Protein AF-0000000083654764 (afdb_homodimer)

Structure (mmCIF, N/CA/C/O backbone):
data_AF-0000000083654764-model_v1
#
loop_
_entity.id
_entity.type
_entity.pdbx_description
1 polymer 'Wall-associated receptor kinase-like protein'
#
loop_
_atom_site.group_PDB
_atom_site.id
_atom_site.type_symbol
_atom_site.label_atom_id
_atom_site.label_alt_id
_atom_site.label_comp_id
_atom_site.label_asym_id
_atom_site.label_entity_id
_atom_site.label_seq_id
_atom_site.pdbx_PDB_ins_code
_atom_site.Cartn_x
_atom_site.Cartn_y
_atom_site.Cartn_z
_atom_site.occupancy
_atom_site.B_iso_or_equiv
_atom_site.auth_seq_id
_atom_site.auth_comp_id
_atom_site.auth_asym_id
_atom_site.auth_atom_id
_atom_site.pdbx_PDB_model_num
ATOM 1 N N . MET A 1 1 ? -21.281 2.809 -15.398 1 38.75 1 MET A N 1
ATOM 2 C CA . MET A 1 1 ? -20.047 3.564 -15.242 1 38.75 1 MET A CA 1
ATOM 3 C C . MET A 1 1 ? -19.016 2.77 -14.438 1 38.75 1 MET A C 1
ATOM 5 O O . MET A 1 1 ? -19.359 2.148 -13.43 1 38.75 1 MET A O 1
ATOM 9 N N . THR A 1 2 ? -17.922 2.486 -15.109 1 50.34 2 THR A N 1
ATOM 10 C CA . THR A 1 2 ? -16.875 1.666 -14.492 1 50.34 2 THR A CA 1
ATOM 11 C C . THR A 1 2 ? -16.234 2.404 -13.328 1 50.34 2 THR A C 1
ATOM 13 O O . THR A 1 2 ? -16.406 3.615 -13.172 1 50.34 2 THR A O 1
ATOM 16 N N . GLU A 1 3 ? -15.828 1.716 -12.352 1 57.19 3 GLU A N 1
ATOM 17 C CA . GLU A 1 3 ? -15.117 2.287 -11.211 1 57.19 3 GLU A CA 1
ATOM 18 C C . GLU A 1 3 ? -14.125 3.354 -11.656 1 57.19 3 GLU A C 1
ATOM 20 O O . GLU A 1 3 ? -14.016 4.41 -11.023 1 57.19 3 GLU A O 1
ATOM 25 N N . VAL A 1 4 ? -13.594 3.154 -12.797 1 55.28 4 VAL A N 1
ATOM 26 C CA . VAL A 1 4 ? -12.609 4.102 -13.32 1 55.28 4 VAL A CA 1
ATOM 27 C C . VAL A 1 4 ? -13.32 5.363 -13.805 1 55.28 4 VAL A C 1
ATOM 29 O O . VAL A 1 4 ? -12.805 6.473 -13.633 1 55.28 4 VAL A O 1
ATOM 32 N N . GLU A 1 5 ? -14.414 5.121 -14.336 1 58.09 5 GLU A N 1
ATOM 33 C CA . GLU A 1 5 ? -15.172 6.27 -14.828 1 58.09 5 GLU A CA 1
ATOM 34 C C . GLU A 1 5 ? -15.578 7.191 -13.688 1 58.09 5 GLU A C 1
ATOM 36 O O . GLU A 1 5 ? -15.578 8.414 -13.836 1 58.09 5 GLU A O 1
ATOM 41 N N . ASN A 1 6 ? -15.875 6.566 -12.625 1 61.16 6 ASN A N 1
ATOM 42 C CA . ASN A 1 6 ? -16.25 7.359 -11.461 1 61.16 6 ASN A CA 1
ATOM 43 C C . ASN A 1 6 ? -15.062 8.125 -10.891 1 61.16 6 ASN A C 1
ATOM 45 O O . ASN A 1 6 ? -15.195 9.281 -10.484 1 61.16 6 ASN A O 1
ATOM 49 N N . LEU A 1 7 ? -13.969 7.508 -10.984 1 63.94 7 LEU A N 1
ATOM 50 C CA . LEU A 1 7 ? -12.773 8.148 -10.453 1 63.94 7 LEU A CA 1
ATOM 51 C C . LEU A 1 7 ? -12.289 9.25 -11.398 1 63.94 7 LEU A C 1
ATOM 53 O O . LEU A 1 7 ? -11.789 10.281 -10.945 1 63.94 7 LEU A O 1
ATOM 57 N N . ALA A 1 8 ? -12.539 8.984 -12.641 1 64.25 8 ALA A N 1
ATOM 58 C CA . ALA A 1 8 ? -12.094 9.945 -13.648 1 64.25 8 ALA A CA 1
ATOM 59 C C . ALA A 1 8 ? -12.914 11.234 -13.578 1 64.25 8 ALA A C 1
ATOM 61 O O . ALA A 1 8 ? -12.477 12.273 -14.062 1 64.25 8 ALA A O 1
ATOM 62 N N . LYS A 1 9 ? -13.992 11.148 -12.922 1 67 9 LYS A N 1
ATOM 63 C CA . LYS A 1 9 ? -14.867 12.312 -12.836 1 67 9 LYS A CA 1
ATOM 64 C C . LYS A 1 9 ? -14.477 13.203 -11.664 1 67 9 LYS A C 1
ATOM 66 O O . LYS A 1 9 ? -14.938 14.344 -11.562 1 67 9 LYS A O 1
ATOM 71 N N . LEU A 1 10 ? -13.672 12.688 -10.891 1 70 10 LEU A N 1
ATOM 72 C CA . LEU A 1 10 ? -13.266 13.445 -9.719 1 70 10 LEU A CA 1
ATOM 73 C C . LEU A 1 10 ? -12.344 14.594 -10.102 1 70 10 LEU A C 1
ATOM 75 O O . LEU A 1 10 ? -11.414 14.406 -10.898 1 70 10 LEU A O 1
ATOM 79 N N . SER A 1 11 ? -12.773 15.781 -9.719 1 73.5 11 SER A N 1
ATOM 80 C CA . SER A 1 11 ? -11.945 16.969 -9.961 1 73.5 11 SER A CA 1
ATOM 81 C C . SER A 1 11 ? -11.797 17.797 -8.688 1 73.5 11 SER A C 1
ATOM 83 O O . SER A 1 11 ? -12.766 18.375 -8.195 1 73.5 11 SER A O 1
ATOM 85 N N . HIS A 1 12 ? -10.742 17.766 -8.148 1 78.69 12 HIS A N 1
ATOM 86 C CA . HIS A 1 12 ? -10.352 18.531 -6.965 1 78.69 12 HIS A CA 1
ATOM 87 C C . HIS A 1 12 ? -8.883 18.938 -7.035 1 78.69 12 HIS A C 1
ATOM 89 O O . HIS A 1 12 ? -8.039 18.172 -7.484 1 78.69 12 HIS A O 1
ATOM 95 N N . GLN A 1 13 ? -8.57 20.125 -6.617 1 81.06 13 GLN A N 1
ATOM 96 C CA . GLN A 1 13 ? -7.238 20.688 -6.773 1 81.06 13 GLN A CA 1
ATOM 97 C C . GLN A 1 13 ? -6.191 19.844 -6.062 1 81.06 13 GLN A C 1
ATOM 99 O O . GLN A 1 13 ? -5.031 19.797 -6.48 1 81.06 13 GLN A O 1
ATOM 104 N N . ASN A 1 14 ? -6.57 19.188 -5.031 1 84.56 14 ASN A N 1
ATOM 105 C CA . ASN A 1 14 ? -5.605 18.438 -4.238 1 84.56 14 ASN A CA 1
ATOM 106 C C . ASN A 1 14 ? -5.684 16.938 -4.527 1 84.56 14 ASN A C 1
ATOM 108 O O . ASN A 1 14 ? -5.125 16.125 -3.787 1 84.56 14 ASN A O 1
ATOM 112 N N . LEU A 1 15 ? -6.395 16.578 -5.539 1 76.75 15 LEU A N 1
ATOM 113 C CA . LEU A 1 15 ? -6.398 15.211 -6.043 1 76.75 15 LEU A CA 1
ATOM 114 C C . LEU A 1 15 ? -5.57 15.102 -7.32 1 76.75 15 LEU A C 1
ATOM 116 O O . LEU A 1 15 ? -5.605 15.992 -8.172 1 76.75 15 LEU A O 1
ATOM 120 N N . MET A 1 16 ? -4.824 14.039 -7.273 1 74.31 16 MET A N 1
ATOM 121 C CA . MET A 1 16 ? -4.148 13.789 -8.539 1 74.31 16 MET A CA 1
ATOM 122 C C . MET A 1 16 ? -5.16 13.555 -9.656 1 74.31 16 MET A C 1
ATOM 124 O O . MET A 1 16 ? -6.117 12.797 -9.484 1 74.31 16 MET A O 1
ATOM 128 N N . VAL A 1 17 ? -5.066 14.258 -10.617 1 61.19 17 VAL A N 1
ATOM 129 C CA . VAL A 1 17 ? -6.008 14.219 -11.727 1 61.19 17 VAL A CA 1
ATOM 130 C C . VAL A 1 17 ? -5.805 12.938 -12.531 1 61.19 17 VAL A C 1
ATOM 132 O O . VAL A 1 17 ? -4.672 12.57 -12.859 1 61.19 17 VAL A O 1
ATOM 135 N N . LEU A 1 18 ? -6.859 12.125 -12.57 1 62.78 18 LEU A N 1
ATOM 136 C CA . LEU A 1 18 ? -6.887 10.945 -13.422 1 62.78 18 LEU A CA 1
ATOM 137 C C . LEU A 1 18 ? -7.75 11.18 -14.656 1 62.78 18 LEU A C 1
ATOM 139 O O . LEU A 1 18 ? -8.906 11.594 -14.547 1 62.78 18 LEU A O 1
ATOM 143 N N . HIS A 1 19 ? -7.031 11.281 -15.742 1 64.38 19 HIS A N 1
ATOM 144 C CA . HIS A 1 19 ? -7.797 11.398 -16.984 1 64.38 19 HIS A CA 1
ATOM 145 C C . HIS A 1 19 ? -7.793 10.086 -17.766 1 64.38 19 HIS A C 1
ATOM 147 O O . HIS A 1 19 ? -6.773 9.398 -17.812 1 64.38 19 HIS A O 1
ATOM 153 N N . GLY A 1 20 ? -8.984 9.609 -18.141 1 62.59 20 GLY A N 1
ATOM 154 C CA . GLY A 1 20 ? -9.062 8.516 -19.094 1 62.59 20 GLY A CA 1
ATOM 155 C C . GLY A 1 20 ? -8.953 8.961 -20.531 1 62.59 20 GLY A C 1
ATOM 156 O O . GLY A 1 20 ? -9.484 10.016 -20.906 1 62.59 20 GLY A O 1
ATOM 157 N N . CYS A 1 21 ? -7.984 8.391 -21.203 1 61.59 21 CYS A N 1
ATOM 158 C CA . CYS A 1 21 ? -7.875 8.68 -22.641 1 61.59 21 CYS A CA 1
ATOM 159 C C . CYS A 1 21 ? -7.816 7.398 -23.453 1 61.59 21 CYS A C 1
ATOM 161 O O . CYS A 1 21 ? -7.504 6.332 -22.922 1 61.59 21 CYS A O 1
ATOM 163 N N . THR A 1 22 ? -8.531 7.426 -24.531 1 60.81 22 THR A N 1
ATOM 164 C CA . THR A 1 22 ? -8.414 6.277 -25.422 1 60.81 22 THR A CA 1
ATOM 165 C C . THR A 1 22 ? -7.301 6.5 -26.453 1 60.81 22 THR A C 1
ATOM 167 O O . THR A 1 22 ? -7.098 7.621 -26.922 1 60.81 22 THR A O 1
ATOM 170 N N . SER A 1 23 ? -6.406 5.5 -26.453 1 56.19 23 SER A N 1
ATOM 171 C CA . SER A 1 23 ? -5.359 5.566 -27.469 1 56.19 23 SER A CA 1
ATOM 172 C C . SER A 1 23 ? -5.953 5.535 -28.875 1 56.19 23 SER A C 1
ATOM 174 O O . SER A 1 23 ? -6.934 4.832 -29.125 1 56.19 23 SER A O 1
ATOM 176 N N . PHE A 1 24 ? -5.578 6.504 -29.672 1 51.62 24 PHE A N 1
ATOM 177 C CA . PHE A 1 24 ? -6.047 6.543 -31.047 1 51.62 24 PHE A CA 1
ATOM 178 C C . PHE A 1 24 ? -5.84 5.195 -31.734 1 51.62 24 PHE A C 1
ATOM 180 O O . PHE A 1 24 ? -6.676 4.762 -32.531 1 51.62 24 PHE A O 1
ATOM 187 N N . ARG A 1 25 ? -4.703 4.633 -31.406 1 51.06 25 ARG A N 1
ATOM 188 C CA . ARG A 1 25 ? -4.375 3.449 -32.188 1 51.06 25 ARG A CA 1
ATOM 189 C C . ARG A 1 25 ? -4.965 2.193 -31.562 1 51.06 25 ARG A C 1
ATOM 191 O O . ARG A 1 25 ? -5.211 1.201 -32.25 1 51.06 25 ARG A O 1
ATOM 198 N N . SER A 1 26 ? -5.023 2.33 -30.344 1 58.38 26 SER A N 1
ATOM 199 C CA . SER A 1 26 ? -5.527 1.132 -29.672 1 58.38 26 SER A CA 1
ATOM 200 C C . SER A 1 26 ? -6.738 1.45 -28.812 1 58.38 26 SER A C 1
ATOM 202 O O . SER A 1 26 ? -6.898 2.582 -28.344 1 58.38 26 SER A O 1
ATOM 204 N N . GLU A 1 27 ? -7.91 0.93 -29.219 1 62.03 27 GLU A N 1
ATOM 205 C CA . GLU A 1 27 ? -9.148 1.004 -28.453 1 62.03 27 GLU A CA 1
ATOM 206 C C . GLU A 1 27 ? -8.891 0.778 -26.969 1 62.03 27 GLU A C 1
ATOM 208 O O . GLU A 1 27 ? -9.812 0.453 -26.219 1 62.03 27 GLU A O 1
ATOM 213 N N . LYS A 1 28 ? -7.574 1.099 -26.641 1 65.5 28 LYS A N 1
ATOM 214 C CA . LYS A 1 28 ? -7.305 0.846 -25.219 1 65.5 28 LYS A CA 1
ATOM 215 C C . LYS A 1 28 ? -7.547 2.098 -24.375 1 65.5 28 LYS A C 1
ATOM 217 O O . LYS A 1 28 ? -7.227 3.209 -24.812 1 65.5 28 LYS A O 1
ATOM 222 N N . LEU A 1 29 ? -8.266 1.93 -23.312 1 69.62 29 LEU A N 1
ATOM 223 C CA . LEU A 1 29 ? -8.445 3.008 -22.344 1 69.62 29 LEU A CA 1
ATOM 224 C C . LEU A 1 29 ? -7.16 3.252 -21.562 1 69.62 29 LEU A C 1
ATOM 226 O O . LEU A 1 29 ? -6.477 2.301 -21.172 1 69.62 29 LEU A O 1
ATOM 230 N N . MET A 1 30 ? -6.727 4.5 -21.688 1 71.19 30 MET A N 1
ATOM 231 C CA . MET A 1 30 ? -5.523 4.898 -20.953 1 71.19 30 MET A CA 1
ATOM 232 C C . MET A 1 30 ? -5.871 5.844 -19.812 1 71.19 30 MET A C 1
ATOM 234 O O . MET A 1 30 ? -6.848 6.59 -19.891 1 71.19 30 MET A O 1
ATOM 238 N N . LEU A 1 31 ? -5.113 5.648 -18.734 1 70.94 31 LEU A N 1
ATOM 239 C CA . LEU A 1 31 ? -5.23 6.562 -17.609 1 70.94 31 LEU A CA 1
ATOM 240 C C . LEU A 1 31 ? -4.055 7.535 -17.578 1 70.94 31 LEU A C 1
ATOM 242 O O . LEU A 1 31 ? -2.9 7.125 -17.719 1 70.94 31 LEU A O 1
ATOM 246 N N . VAL A 1 32 ? -4.34 8.758 -17.531 1 69 32 VAL A N 1
ATOM 247 C CA . VAL A 1 32 ? -3.334 9.82 -17.562 1 69 32 VAL A CA 1
ATOM 248 C C . VAL A 1 32 ? -3.295 10.516 -16.203 1 69 32 VAL A C 1
ATOM 250 O O . VAL A 1 32 ? -4.328 10.953 -15.695 1 69 32 VAL A O 1
ATOM 253 N N . TYR A 1 33 ? -2.006 10.539 -15.609 1 70.94 33 TYR A N 1
ATOM 254 C CA . TYR A 1 33 ? -1.804 11.203 -14.328 1 70.94 33 TYR A CA 1
ATOM 255 C C . TYR A 1 33 ? -0.786 12.328 -14.453 1 70.94 33 TYR A C 1
ATOM 257 O O . TYR A 1 33 ? 0.16 12.234 -15.242 1 70.94 33 TYR A O 1
ATOM 265 N N . GLU A 1 34 ? -1.124 13.391 -13.727 1 72.19 34 GLU A N 1
ATOM 266 C CA . GLU A 1 34 ? -0.097 14.422 -13.586 1 72.19 34 GLU A CA 1
ATOM 267 C C . GLU A 1 34 ? 1.128 13.883 -12.859 1 72.19 34 GLU A C 1
ATOM 269 O O . GLU A 1 34 ? 0.998 13.141 -11.883 1 72.19 34 GLU A O 1
ATOM 274 N N . TYR A 1 35 ? 2.266 14.141 -13.484 1 74.5 35 TYR A N 1
ATOM 275 C CA . TYR A 1 35 ? 3.498 13.781 -12.789 1 74.5 35 TYR A CA 1
ATOM 276 C C . TYR A 1 35 ? 3.846 14.82 -11.734 1 74.5 35 TYR A C 1
ATOM 278 O O . TYR A 1 35 ? 3.918 16.016 -12.023 1 74.5 35 TYR A O 1
ATOM 286 N N . VAL A 1 36 ? 3.971 14.367 -10.555 1 76.75 36 VAL A N 1
ATOM 287 C CA . VAL A 1 36 ? 4.398 15.211 -9.445 1 76.75 36 VAL A CA 1
ATOM 288 C C . VAL A 1 36 ? 5.785 14.781 -8.969 1 76.75 36 VAL A C 1
ATOM 290 O O . VAL A 1 36 ? 5.926 13.766 -8.281 1 76.75 36 VAL A O 1
ATOM 293 N N . GLY A 1 37 ? 6.762 15.492 -9.336 1 75.19 37 GLY A N 1
ATOM 294 C CA . GLY A 1 37 ? 8.133 15.023 -9.227 1 75.19 37 GLY A CA 1
ATOM 295 C C . GLY A 1 37 ? 8.836 15.508 -7.973 1 75.19 37 GLY A C 1
ATOM 296 O O . GLY A 1 37 ? 10.023 15.258 -7.785 1 75.19 37 GLY A O 1
ATOM 297 N N . ASN A 1 38 ? 8.141 16.219 -7.051 1 87.31 38 ASN A N 1
ATOM 298 C CA . ASN A 1 38 ? 8.82 16.781 -5.895 1 87.31 38 ASN A CA 1
ATOM 299 C C . ASN A 1 38 ? 8.758 15.859 -4.688 1 87.31 38 ASN A C 1
ATOM 301 O O . ASN A 1 38 ? 8.977 16.281 -3.555 1 87.31 38 ASN A O 1
ATOM 305 N N . GLY A 1 39 ? 8.398 14.57 -4.902 1 85.69 39 GLY A N 1
ATOM 306 C CA . GLY A 1 39 ? 8.375 13.602 -3.818 1 85.69 39 GLY A CA 1
ATOM 307 C C . GLY A 1 39 ? 7.078 13.609 -3.033 1 85.69 39 GLY A C 1
ATOM 308 O O . GLY A 1 39 ? 6.141 14.328 -3.383 1 85.69 39 GLY A O 1
ATOM 309 N N . THR A 1 40 ? 7.047 12.773 -2.055 1 90.75 40 THR A N 1
ATOM 310 C CA . THR A 1 40 ? 5.871 12.625 -1.204 1 90.75 40 THR A CA 1
ATOM 311 C C . THR A 1 40 ? 6.117 13.234 0.172 1 90.75 40 THR A C 1
ATOM 313 O O . THR A 1 40 ? 7.242 13.617 0.494 1 90.75 40 THR A O 1
ATOM 316 N N . VAL A 1 41 ? 5.043 13.336 0.922 1 94.94 41 VAL A N 1
ATOM 317 C CA . VAL A 1 41 ? 5.172 13.773 2.311 1 94.94 41 VAL A CA 1
ATOM 318 C C . VAL A 1 41 ? 6.156 12.867 3.045 1 94.94 41 VAL A C 1
ATOM 320 O O . VAL A 1 41 ? 6.988 13.344 3.818 1 94.94 41 VAL A O 1
ATOM 323 N N . TYR A 1 42 ? 6.102 11.586 2.795 1 91.94 42 TYR A N 1
ATOM 324 C CA . TYR A 1 42 ? 7.023 10.641 3.422 1 91.94 42 TYR A CA 1
ATOM 325 C C . TYR A 1 42 ? 8.469 10.992 3.098 1 91.94 42 TYR A C 1
ATOM 327 O O . TYR A 1 42 ? 9.328 11.008 3.986 1 91.94 42 TYR A O 1
ATOM 335 N N . ASP A 1 43 ? 8.758 11.281 1.877 1 89.5 43 ASP A N 1
ATOM 336 C CA . ASP A 1 43 ? 10.117 11.602 1.438 1 89.5 43 ASP A CA 1
ATOM 337 C C . ASP A 1 43 ? 10.656 12.828 2.166 1 89.5 43 ASP A C 1
ATOM 339 O O . ASP A 1 43 ? 11.797 12.82 2.631 1 89.5 43 ASP A O 1
ATOM 343 N N . HIS A 1 44 ? 9.859 13.766 2.236 1 93.62 44 HIS A N 1
ATOM 344 C CA . HIS A 1 44 ? 10.297 15.023 2.826 1 93.62 44 HIS A CA 1
ATOM 345 C C . HIS A 1 44 ? 10.438 14.906 4.34 1 93.62 44 HIS A C 1
ATOM 347 O O . HIS A 1 44 ? 11.25 15.609 4.949 1 93.62 44 HIS A O 1
ATOM 353 N N . LEU A 1 45 ? 9.703 14.016 4.945 1 94.31 45 LEU A N 1
ATOM 354 C CA . LEU A 1 45 ? 9.758 13.859 6.395 1 94.31 45 LEU A CA 1
ATOM 355 C C . LEU A 1 45 ? 10.867 12.891 6.793 1 94.31 45 LEU A C 1
ATOM 357 O O . LEU A 1 45 ? 11.539 13.094 7.805 1 94.31 45 LEU A O 1
ATOM 361 N N . HIS A 1 46 ? 11 11.812 5.98 1 88.94 46 HIS A N 1
ATOM 362 C CA . HIS A 1 46 ? 11.789 10.688 6.453 1 88.94 46 HIS A CA 1
ATOM 363 C C . HIS A 1 46 ? 12.93 10.375 5.488 1 88.94 46 HIS A C 1
ATOM 365 O O . HIS A 1 46 ? 13.812 9.57 5.801 1 88.94 46 HIS A O 1
ATOM 371 N N . GLY A 1 47 ? 12.898 10.93 4.332 1 85.38 47 GLY A N 1
ATOM 372 C CA . GLY A 1 47 ? 13.875 10.594 3.305 1 85.38 47 GLY A CA 1
ATOM 373 C C . GLY A 1 47 ? 15.203 11.305 3.482 1 85.38 47 GLY A C 1
ATOM 374 O O . GLY A 1 47 ? 15.484 11.844 4.555 1 85.38 47 GLY A O 1
ATOM 375 N N . ASN A 1 48 ? 15.961 11.203 2.477 1 82.12 48 ASN A N 1
ATOM 376 C CA . ASN A 1 48 ? 17.281 11.797 2.48 1 82.12 48 ASN A CA 1
ATOM 377 C C . ASN A 1 48 ? 17.219 13.328 2.496 1 82.12 48 ASN A C 1
ATOM 379 O O . ASN A 1 48 ? 16.703 13.938 1.56 1 82.12 48 ASN A O 1
ATOM 383 N N . GLU A 1 49 ? 17.844 13.906 3.416 1 82.62 49 GLU A N 1
ATOM 384 C CA . GLU A 1 49 ? 17.781 15.352 3.609 1 82.62 49 GLU A CA 1
ATOM 385 C C . GLU A 1 49 ? 18.516 16.094 2.494 1 82.62 49 GLU A C 1
ATOM 387 O O . GLU A 1 49 ? 18.266 17.281 2.258 1 82.62 49 GLU A O 1
ATOM 392 N N . ASP A 1 50 ? 19.375 15.422 1.87 1 84.62 50 ASP A N 1
ATOM 393 C CA . ASP A 1 50 ? 20.125 16.047 0.776 1 84.62 50 ASP A CA 1
ATOM 394 C C . ASP A 1 50 ? 19.266 16.141 -0.484 1 84.62 50 ASP A C 1
ATOM 396 O O . ASP A 1 50 ? 19.547 16.953 -1.37 1 84.62 50 ASP A O 1
ATOM 400 N N . LYS A 1 51 ? 18.234 15.398 -0.483 1 84.62 51 LYS A N 1
ATOM 401 C CA . LYS A 1 51 ? 17.438 15.305 -1.696 1 84.62 51 LYS A CA 1
ATOM 402 C C . LYS A 1 51 ? 16.125 16.078 -1.55 1 84.62 51 LYS A C 1
ATOM 404 O O . LYS A 1 51 ? 15.625 16.656 -2.52 1 84.62 51 LYS A O 1
ATOM 409 N N . TYR A 1 52 ? 15.594 16.016 -0.37 1 90.06 52 TYR A N 1
ATOM 410 C CA . TYR A 1 52 ? 14.281 16.609 -0.148 1 90.06 52 TYR A CA 1
ATOM 411 C C . TYR A 1 52 ? 14.367 17.75 0.855 1 90.06 52 TYR A C 1
ATOM 413 O O . TYR A 1 52 ? 15.047 17.641 1.878 1 90.06 52 TYR A O 1
ATOM 421 N N . VAL A 1 53 ? 13.68 18.844 0.518 1 91.31 53 VAL A N 1
ATOM 422 C CA . VAL A 1 53 ? 13.664 20.016 1.398 1 91.31 53 VAL A CA 1
ATOM 423 C C . VAL A 1 53 ? 12.922 19.672 2.689 1 91.31 53 VAL A C 1
ATOM 425 O O . VAL A 1 53 ? 11.883 19 2.658 1 91.31 53 VAL A O 1
ATOM 428 N N . ARG A 1 54 ? 13.422 20.203 3.73 1 91.69 54 ARG A N 1
ATOM 429 C CA . ARG A 1 54 ? 12.75 20.031 5.012 1 91.69 54 ARG A CA 1
ATOM 430 C C . ARG A 1 54 ? 11.477 20.875 5.078 1 91.69 54 ARG A C 1
ATOM 432 O O . ARG A 1 54 ? 11.492 22.062 4.746 1 91.69 54 ARG A O 1
ATOM 439 N N . LEU A 1 55 ? 10.43 20.266 5.547 1 94.81 55 LEU A N 1
ATOM 440 C CA . LEU A 1 55 ? 9.164 20.984 5.648 1 94.81 55 LEU A CA 1
ATOM 441 C C . LEU A 1 55 ? 9.125 21.844 6.902 1 94.81 55 LEU A C 1
ATOM 443 O O . LEU A 1 55 ? 9.391 21.359 8.008 1 94.81 55 LEU A O 1
ATOM 447 N N . THR A 1 56 ? 8.805 23.094 6.707 1 93.25 56 THR A N 1
ATOM 448 C CA . THR A 1 56 ? 8.523 23.969 7.844 1 93.25 56 THR A CA 1
ATOM 449 C C . THR A 1 56 ? 7.148 23.656 8.438 1 93.25 56 THR A C 1
ATOM 451 O O . THR A 1 56 ? 6.383 22.891 7.863 1 93.25 56 THR A O 1
ATOM 454 N N . TRP A 1 57 ? 6.887 24.266 9.516 1 94.31 57 TRP A N 1
ATOM 455 C CA . TRP A 1 57 ? 5.566 24.047 10.109 1 94.31 57 TRP A CA 1
ATOM 456 C C . TRP A 1 57 ? 4.469 24.562 9.18 1 94.31 57 TRP A C 1
ATOM 458 O O . TRP A 1 57 ? 3.432 23.922 9.016 1 94.31 57 TRP A O 1
ATOM 468 N N . ASP A 1 58 ? 4.711 25.719 8.594 1 93.12 58 ASP A N 1
ATOM 469 C CA . ASP A 1 58 ? 3.717 26.281 7.695 1 93.12 58 ASP A CA 1
ATOM 470 C C . ASP A 1 58 ? 3.424 25.344 6.531 1 93.12 58 ASP A C 1
ATOM 472 O O . ASP A 1 58 ? 2.268 25.172 6.137 1 93.12 58 ASP A O 1
ATOM 476 N N . ASN A 1 59 ? 4.461 24.734 5.984 1 95.62 59 ASN A N 1
ATOM 477 C CA . ASN A 1 59 ? 4.27 23.719 4.949 1 95.62 59 ASN A CA 1
ATOM 478 C C . ASN A 1 59 ? 3.416 22.562 5.449 1 95.62 59 ASN A C 1
ATOM 480 O O . ASN A 1 59 ? 2.475 22.141 4.777 1 95.62 59 ASN A O 1
ATOM 484 N N . ARG A 1 60 ? 3.768 22.125 6.621 1 97.25 60 ARG A N 1
ATOM 485 C CA . ARG A 1 60 ? 3.104 20.969 7.203 1 97.25 60 ARG A CA 1
ATOM 486 C C . ARG A 1 60 ? 1.629 21.25 7.465 1 97.25 60 ARG A C 1
ATOM 488 O O . ARG A 1 60 ? 0.771 20.406 7.211 1 97.25 60 ARG A O 1
ATOM 495 N N . MET A 1 61 ? 1.346 22.453 7.965 1 96.31 61 MET A N 1
ATOM 496 C CA . MET A 1 61 ? -0.036 22.859 8.211 1 96.31 61 MET A CA 1
ATOM 497 C C . MET A 1 61 ? -0.822 22.922 6.902 1 96.31 61 MET A C 1
ATOM 499 O O . MET A 1 61 ? -1.959 22.453 6.836 1 96.31 61 MET A O 1
ATOM 503 N N . THR A 1 62 ? -0.246 23.469 5.895 1 96.75 62 THR A N 1
ATOM 504 C CA . THR A 1 62 ? -0.889 23.562 4.59 1 96.75 62 THR A CA 1
ATOM 505 C C . THR A 1 62 ? -1.168 22.172 4.031 1 96.75 62 THR A C 1
ATOM 507 O O . THR A 1 62 ? -2.26 21.906 3.521 1 96.75 62 THR A O 1
ATOM 510 N N . ILE A 1 63 ? -0.214 21.297 4.164 1 97.75 63 ILE A N 1
ATOM 511 C CA . ILE A 1 63 ? -0.346 19.922 3.709 1 97.75 63 ILE A CA 1
ATOM 512 C C . ILE A 1 63 ? -1.52 19.25 4.422 1 97.75 63 ILE A C 1
ATOM 514 O O . ILE A 1 63 ? -2.336 18.578 3.789 1 97.75 63 ILE A O 1
ATOM 518 N N . ALA A 1 64 ? -1.56 19.469 5.719 1 98.56 64 ALA A N 1
ATOM 519 C CA . ALA A 1 64 ? -2.645 18.891 6.508 1 98.56 64 ALA A CA 1
ATOM 520 C C . ALA A 1 64 ? -4.004 19.375 6.004 1 98.56 64 ALA A C 1
ATOM 522 O O . ALA A 1 64 ? -4.895 18.562 5.75 1 98.56 64 ALA A O 1
ATOM 523 N N . VAL A 1 65 ? -4.133 20.625 5.805 1 98.12 65 VAL A N 1
ATOM 524 C CA . VAL A 1 65 ? -5.398 21.219 5.398 1 98.12 65 VAL A CA 1
ATOM 525 C C . VAL A 1 65 ? -5.762 20.766 3.988 1 98.12 65 VAL A C 1
ATOM 527 O O . VAL A 1 65 ? -6.898 20.375 3.732 1 98.12 65 VAL A O 1
ATOM 530 N N . GLU A 1 66 ? -4.828 20.797 3.105 1 97.12 66 GLU A N 1
ATOM 531 C CA . GLU A 1 66 ? -5.086 20.422 1.717 1 97.12 66 GLU A CA 1
ATOM 532 C C . GLU A 1 66 ? -5.445 18.938 1.598 1 97.12 66 GLU A C 1
ATOM 534 O O . GLU A 1 66 ? -6.32 18.578 0.811 1 97.12 66 GLU A O 1
ATOM 539 N N . THR A 1 67 ? -4.785 18.078 2.348 1 97.44 67 THR A N 1
ATOM 540 C CA . THR A 1 67 ? -5.113 16.672 2.332 1 97.44 67 THR A CA 1
ATOM 541 C C . THR A 1 67 ? -6.516 16.422 2.877 1 97.44 67 THR A C 1
ATOM 543 O O . THR A 1 67 ? -7.289 15.656 2.301 1 97.44 67 THR A O 1
ATOM 546 N N . ALA A 1 68 ? -6.793 17.109 3.971 1 97.88 68 ALA A N 1
ATOM 547 C CA . ALA A 1 68 ? -8.133 17 4.547 1 97.88 68 ALA A CA 1
ATOM 548 C C . ALA A 1 68 ? -9.195 17.438 3.551 1 97.88 68 ALA A C 1
ATOM 550 O O . ALA A 1 68 ? -10.258 16.828 3.453 1 97.88 68 ALA A O 1
ATOM 551 N N . SER A 1 69 ? -8.914 18.484 2.877 1 96.38 69 SER A N 1
ATOM 552 C CA . SER A 1 69 ? -9.844 19 1.873 1 96.38 69 SER A CA 1
ATOM 553 C C . SER A 1 69 ? -10.109 17.969 0.784 1 96.38 69 SER A C 1
ATOM 555 O O . SER A 1 69 ? -11.25 17.75 0.382 1 96.38 69 SER A O 1
ATOM 557 N N . ALA A 1 70 ? -9.109 17.344 0.316 1 93.44 70 ALA A N 1
ATOM 558 C CA . ALA A 1 70 ? -9.234 16.297 -0.701 1 93.44 70 ALA A CA 1
ATOM 559 C C . ALA A 1 70 ? -10.062 15.125 -0.183 1 93.44 70 ALA A C 1
ATOM 561 O O . ALA A 1 70 ? -10.945 14.617 -0.886 1 93.44 70 ALA A O 1
ATOM 562 N N . LEU A 1 71 ? -9.805 14.688 1.016 1 94.56 71 LEU A N 1
ATOM 563 C CA . LEU A 1 71 ? -10.508 13.555 1.599 1 94.56 71 LEU A CA 1
ATOM 564 C C . LEU A 1 71 ? -11.977 13.883 1.824 1 94.56 71 LEU A C 1
ATOM 566 O O . LEU A 1 71 ? -12.852 13.039 1.593 1 94.56 71 LEU A O 1
ATOM 570 N N . ARG A 1 72 ? -12.195 15.07 2.34 1 94.38 72 ARG A N 1
ATOM 571 C CA . ARG A 1 72 ? -13.578 15.508 2.496 1 94.38 72 ARG A CA 1
ATOM 572 C C . ARG A 1 72 ? -14.328 15.43 1.173 1 94.38 72 ARG A C 1
ATOM 574 O O . ARG A 1 72 ? -15.477 14.969 1.13 1 94.38 72 ARG A O 1
ATOM 581 N N . TYR A 1 73 ? -13.75 15.867 0.091 1 90.69 73 TYR A N 1
ATOM 582 C CA . TYR A 1 73 ? -14.344 15.828 -1.24 1 90.69 73 TYR A CA 1
ATOM 583 C C . TYR A 1 73 ? -14.648 14.391 -1.658 1 90.69 73 TYR A C 1
ATOM 585 O O . TYR A 1 73 ? -15.734 14.102 -2.172 1 90.69 73 TYR A O 1
ATOM 593 N N . LEU A 1 74 ? -13.711 13.523 -1.451 1 88.38 74 LEU A N 1
ATOM 594 C CA . LEU A 1 74 ? -13.914 12.117 -1.793 1 88.38 74 LEU A CA 1
ATOM 595 C C . LEU A 1 74 ? -15.102 11.531 -1.03 1 88.38 74 LEU A C 1
ATOM 597 O O . LEU A 1 74 ? -15.961 10.883 -1.621 1 88.38 74 LEU A O 1
ATOM 601 N N . HIS A 1 75 ? -15.094 11.758 0.24 1 89.38 75 HIS A N 1
ATOM 602 C CA . HIS A 1 75 ? -16.156 11.203 1.078 1 89.38 75 HIS A CA 1
ATOM 603 C C . HIS A 1 75 ? -17.516 11.781 0.698 1 89.38 75 HIS A C 1
ATOM 605 O O . HIS A 1 75 ? -18.531 11.078 0.735 1 89.38 75 HIS A O 1
ATOM 611 N N . ALA A 1 76 ? -17.531 13.047 0.396 1 87.5 76 ALA A N 1
ATOM 612 C CA . ALA A 1 76 ? -18.766 13.672 -0.065 1 87.5 76 ALA A CA 1
ATOM 613 C C . ALA A 1 76 ? -19.266 13.039 -1.36 1 87.5 76 ALA A C 1
ATOM 615 O O . ALA A 1 76 ? -20.453 13.062 -1.66 1 87.5 76 ALA A O 1
ATOM 616 N N . SER A 1 77 ? -18.359 12.523 -2.127 1 81.88 77 SER A N 1
ATOM 617 C CA . SER A 1 77 ? -18.672 11.828 -3.369 1 81.88 77 SER A CA 1
ATOM 618 C C . SER A 1 77 ? -18.891 10.336 -3.131 1 81.88 77 SER A C 1
ATOM 620 O O . SER A 1 77 ? -18.906 9.547 -4.078 1 81.88 77 SER A O 1
ATOM 622 N N . ASN A 1 78 ? -18.844 9.93 -1.857 1 85.31 78 ASN A N 1
ATOM 623 C CA . ASN A 1 78 ? -19.078 8.562 -1.415 1 85.31 78 ASN A CA 1
ATOM 624 C C . ASN A 1 78 ? -17.953 7.621 -1.878 1 85.31 78 ASN A C 1
ATOM 626 O O . ASN A 1 78 ? -18.234 6.5 -2.309 1 85.31 78 ASN A O 1
ATOM 630 N N . ILE A 1 79 ? -16.828 8.141 -1.822 1 84.31 79 ILE A N 1
ATOM 631 C CA . ILE A 1 79 ? -15.641 7.363 -2.156 1 84.31 79 ILE A CA 1
ATOM 632 C C . ILE A 1 79 ? -14.719 7.273 -0.938 1 84.31 79 ILE A C 1
ATOM 634 O O . ILE A 1 79 ? -14.453 8.281 -0.281 1 84.31 79 ILE A O 1
ATOM 638 N N . VAL A 1 80 ? -14.305 6.09 -0.635 1 87.62 80 VAL A N 1
ATOM 639 C CA . VAL A 1 80 ? -13.281 5.863 0.372 1 87.62 80 VAL A CA 1
ATOM 640 C C . VAL A 1 80 ? -11.938 5.602 -0.309 1 87.62 80 VAL A C 1
ATOM 642 O O . VAL A 1 80 ? -11.852 4.797 -1.237 1 87.62 80 VAL A O 1
ATOM 645 N N . HIS A 1 81 ? -10.906 6.281 -0.011 1 85.69 81 HIS A N 1
ATOM 646 C CA . HIS A 1 81 ? -9.602 6.137 -0.644 1 85.69 81 HIS A CA 1
ATOM 647 C C . HIS A 1 81 ? -9 4.762 -0.363 1 85.69 81 HIS A C 1
ATOM 649 O O . HIS A 1 81 ? -8.602 4.055 -1.289 1 85.69 81 HIS A O 1
ATOM 655 N N . ARG A 1 82 ? -8.93 4.371 1.027 1 86.38 82 ARG A N 1
ATOM 656 C CA . ARG A 1 82 ? -8.609 3.037 1.517 1 86.38 82 ARG A CA 1
ATOM 657 C C . ARG A 1 82 ? -7.102 2.863 1.674 1 86.38 82 ARG A C 1
ATOM 659 O O . ARG A 1 82 ? -6.641 1.893 2.279 1 86.38 82 ARG A O 1
ATOM 666 N N . ASP A 1 83 ? -6.324 3.838 1.293 1 86.62 83 ASP A N 1
ATOM 667 C CA . ASP A 1 83 ? -4.875 3.689 1.395 1 86.62 83 ASP A CA 1
ATOM 668 C C . ASP A 1 83 ? -4.203 5.031 1.671 1 86.62 83 ASP A C 1
ATOM 670 O O . ASP A 1 83 ? -3.219 5.387 1.021 1 86.62 83 ASP A O 1
ATOM 674 N N . ILE A 1 84 ? -4.734 5.75 2.477 1 91.81 84 ILE A N 1
ATOM 675 C CA . ILE A 1 84 ? -4.156 7.023 2.893 1 91.81 84 ILE A CA 1
ATOM 676 C C . ILE A 1 84 ? -2.875 6.773 3.688 1 91.81 84 ILE A C 1
ATOM 678 O O . ILE A 1 84 ? -2.873 5.992 4.645 1 91.81 84 ILE A O 1
ATOM 682 N N . LYS A 1 85 ? -1.822 7.336 3.219 1 92.5 85 LYS A N 1
ATOM 683 C CA . LYS A 1 85 ? -0.515 7.312 3.869 1 92.5 85 LYS A CA 1
ATOM 684 C C . LYS A 1 85 ? 0.392 8.414 3.32 1 92.5 85 LYS A C 1
ATOM 686 O O . LYS A 1 85 ? 0.113 8.984 2.266 1 92.5 85 LYS A O 1
ATOM 691 N N . SER A 1 86 ? 1.425 8.758 4.012 1 94.31 86 SER A N 1
ATOM 692 C CA . SER A 1 86 ? 2.297 9.867 3.646 1 94.31 86 SER A CA 1
ATOM 693 C C . SER A 1 86 ? 2.949 9.633 2.289 1 94.31 86 SER A C 1
ATOM 695 O O . SER A 1 86 ? 3.244 10.586 1.564 1 94.31 86 SER A O 1
ATOM 697 N N . ARG A 1 87 ? 3.041 8.344 1.855 1 87.56 87 ARG A N 1
ATOM 698 C CA . ARG A 1 87 ? 3.686 8 0.591 1 87.56 87 ARG A CA 1
ATOM 699 C C . ARG A 1 87 ? 2.736 8.219 -0.583 1 87.56 87 ARG A C 1
ATOM 701 O O . ARG A 1 87 ? 3.166 8.242 -1.739 1 87.56 87 ARG A O 1
ATOM 708 N N . ASN A 1 88 ? 1.456 8.391 -0.281 1 86.5 88 ASN A N 1
ATOM 709 C CA . ASN A 1 88 ? 0.473 8.617 -1.334 1 86.5 88 ASN A CA 1
ATOM 710 C C . ASN A 1 88 ? 0.07 10.086 -1.413 1 86.5 88 ASN A C 1
ATOM 712 O O . ASN A 1 88 ? -0.836 10.453 -2.168 1 86.5 88 ASN A O 1
ATOM 716 N N . ILE A 1 89 ? 0.712 10.883 -0.629 1 93.06 89 ILE A N 1
ATOM 717 C CA . ILE A 1 89 ? 0.512 12.328 -0.667 1 93.06 89 ILE A CA 1
ATOM 718 C C . ILE A 1 89 ? 1.706 12.992 -1.344 1 93.06 89 ILE A C 1
ATOM 720 O O . ILE A 1 89 ? 2.705 13.305 -0.69 1 93.06 89 ILE A O 1
ATOM 724 N N . LEU A 1 90 ? 1.554 13.266 -2.582 1 88.94 90 LEU A N 1
ATOM 725 C CA . LEU A 1 90 ? 2.611 13.875 -3.383 1 88.94 90 LEU A CA 1
ATOM 726 C C . LEU A 1 90 ? 2.611 15.391 -3.225 1 88.94 90 LEU A C 1
ATOM 728 O O . LEU A 1 90 ? 1.569 15.992 -2.951 1 88.94 90 LEU A O 1
ATOM 732 N N . LEU A 1 91 ? 3.801 15.953 -3.375 1 92.06 91 LEU A N 1
ATOM 733 C CA . LEU A 1 91 ? 3.947 17.406 -3.25 1 92.06 91 LEU A CA 1
ATOM 734 C C . LEU A 1 91 ? 4.457 18.016 -4.551 1 92.06 91 LEU A C 1
ATOM 736 O O . LEU A 1 91 ? 5.422 17.516 -5.137 1 92.06 91 LEU A O 1
ATOM 740 N N . THR A 1 92 ? 3.777 19.062 -4.984 1 87.75 92 THR A N 1
ATOM 741 C CA . THR A 1 92 ? 4.273 19.844 -6.113 1 87.75 92 THR A CA 1
ATOM 742 C C . THR A 1 92 ? 5.547 20.594 -5.738 1 87.75 92 THR A C 1
ATOM 744 O O . THR A 1 92 ? 5.992 20.531 -4.586 1 87.75 92 THR A O 1
ATOM 747 N N . ALA A 1 93 ? 6.09 21.281 -6.723 1 87.62 93 ALA A N 1
ATOM 748 C CA . ALA A 1 93 ? 7.285 22.078 -6.469 1 87.62 93 ALA A CA 1
ATOM 749 C C . ALA A 1 93 ? 7.02 23.156 -5.41 1 87.62 93 ALA A C 1
ATOM 751 O O . ALA A 1 93 ? 7.906 23.5 -4.629 1 87.62 93 ALA A O 1
ATOM 752 N N . GLU A 1 94 ? 5.812 23.672 -5.426 1 91.69 94 GLU A N 1
ATOM 753 C CA . GLU A 1 94 ? 5.418 24.688 -4.473 1 91.69 94 GLU A CA 1
ATOM 754 C C . GLU A 1 94 ? 4.93 24.078 -3.164 1 91.69 94 GLU A C 1
ATOM 756 O O . GLU A 1 94 ? 4.414 24.781 -2.293 1 91.69 94 GLU A O 1
ATOM 761 N N . LEU A 1 95 ? 4.961 22.719 -3.033 1 94.38 95 LEU A N 1
ATOM 762 C CA . LEU A 1 95 ? 4.676 21.938 -1.829 1 94.38 95 LEU A CA 1
ATOM 763 C C . LEU A 1 95 ? 3.178 21.891 -1.557 1 94.38 95 LEU A C 1
ATOM 765 O O . LEU A 1 95 ? 2.752 21.859 -0.399 1 94.38 95 LEU A O 1
ATOM 769 N N . HIS A 1 96 ? 2.428 21.953 -2.674 1 93 96 HIS A N 1
ATOM 770 C CA . HIS A 1 96 ? 0.997 21.703 -2.559 1 93 96 HIS A CA 1
ATOM 771 C C . HIS A 1 96 ? 0.683 20.219 -2.762 1 93 96 HIS A C 1
ATOM 773 O O . HIS A 1 96 ? 1.381 19.531 -3.508 1 93 96 HIS A O 1
ATOM 779 N N . VAL A 1 97 ? -0.378 19.812 -2.225 1 94.25 97 VAL A N 1
ATOM 780 C CA . VAL A 1 97 ? -0.716 18.406 -2.127 1 94.25 97 VAL A CA 1
ATOM 781 C C . VAL A 1 97 ? -1.383 17.938 -3.42 1 94.25 97 VAL A C 1
ATOM 783 O O . VAL A 1 97 ? -2.242 18.641 -3.967 1 94.25 97 VAL A O 1
ATOM 786 N N . LYS A 1 98 ? -1.011 16.844 -3.904 1 89.31 98 LYS A N 1
ATOM 787 C CA . LYS A 1 98 ? -1.726 16.016 -4.863 1 89.31 98 LYS A CA 1
ATOM 788 C C . LYS A 1 98 ? -1.896 14.586 -4.336 1 89.31 98 LYS A C 1
ATOM 790 O O . LYS A 1 98 ? -0.952 13.797 -4.359 1 89.31 98 LYS A O 1
ATOM 795 N N . LEU A 1 99 ? -3.059 14.305 -3.842 1 88.69 99 LEU A N 1
ATOM 796 C CA . LEU A 1 99 ? -3.332 12.977 -3.301 1 88.69 99 LEU A CA 1
ATOM 797 C C . LEU A 1 99 ? -3.416 11.938 -4.418 1 88.69 99 LEU A C 1
ATOM 799 O O . LEU A 1 99 ? -4.16 12.125 -5.387 1 88.69 99 LEU A O 1
ATOM 803 N N . GLY A 1 100 ? -2.592 10.93 -4.305 1 79.25 100 GLY A N 1
ATOM 804 C CA . GLY A 1 100 ? -2.529 9.922 -5.355 1 79.25 100 GLY A CA 1
ATOM 805 C C . GLY A 1 100 ? -2.916 8.539 -4.875 1 79.25 100 GLY A C 1
ATOM 806 O O . GLY A 1 100 ? -3.453 8.383 -3.775 1 79.25 100 GLY A O 1
ATOM 807 N N . ASP A 1 101 ? -2.84 7.566 -5.828 1 72.19 101 ASP A N 1
ATOM 808 C CA . ASP A 1 101 ? -3.014 6.133 -5.625 1 72.19 101 ASP A CA 1
ATOM 809 C C . ASP A 1 101 ? -4.465 5.797 -5.289 1 72.19 101 ASP A C 1
ATOM 811 O O . ASP A 1 101 ? -4.762 5.336 -4.188 1 72.19 101 ASP A O 1
ATOM 815 N N . PHE A 1 102 ? -5.27 5.824 -6.234 1 68.38 102 PHE A N 1
ATOM 816 C CA . PHE A 1 102 ? -6.684 5.496 -6.082 1 68.38 102 PHE A CA 1
ATOM 817 C C . PHE A 1 102 ? -6.938 4.035 -6.441 1 68.38 102 PHE A C 1
ATOM 819 O O . PHE A 1 102 ? -8.078 3.648 -6.711 1 68.38 102 PHE A O 1
ATOM 826 N N . GLY A 1 103 ? -5.844 3.4 -6.566 1 62.94 103 GLY A N 1
ATOM 827 C CA . GLY A 1 103 ? -5.969 2.012 -6.977 1 62.94 103 GLY A CA 1
ATOM 828 C C . GLY A 1 103 ? -6.91 1.209 -6.098 1 62.94 103 GLY A C 1
ATOM 829 O O . GLY A 1 103 ? -7.594 0.302 -6.574 1 62.94 103 GLY A O 1
ATOM 830 N N . LEU A 1 104 ? -7.008 1.604 -4.914 1 55.62 104 LEU A N 1
ATOM 831 C CA . LEU A 1 104 ? -7.836 0.852 -3.979 1 55.62 104 LEU A CA 1
ATOM 832 C C . LEU A 1 104 ? -9.141 1.589 -3.693 1 55.62 104 LEU A C 1
ATOM 834 O O . LEU A 1 104 ? -10 1.079 -2.975 1 55.62 104 LEU A O 1
ATOM 838 N N . ALA A 1 105 ? -9.203 2.709 -4.277 1 61.34 105 ALA A N 1
ATOM 839 C CA . ALA A 1 105 ? -10.383 3.52 -3.971 1 61.34 105 ALA A CA 1
ATOM 840 C C . ALA A 1 105 ? -11.664 2.797 -4.371 1 61.34 105 ALA A C 1
ATOM 842 O O . ALA A 1 105 ? -11.68 2.047 -5.352 1 61.34 105 ALA A O 1
ATOM 843 N N . ARG A 1 106 ? -12.633 2.893 -3.578 1 64.12 106 ARG A N 1
ATOM 844 C CA . ARG A 1 106 ? -13.875 2.17 -3.799 1 64.12 106 ARG A CA 1
ATOM 845 C C . ARG A 1 106 ? -15.086 3.088 -3.613 1 64.12 106 ARG A C 1
ATOM 847 O O . ARG A 1 106 ? -15.188 3.779 -2.6 1 64.12 106 ARG A O 1
ATOM 854 N N . PRO A 1 107 ? -15.852 3.064 -4.676 1 61.28 107 PRO A N 1
ATOM 855 C CA . PRO A 1 107 ? -17.125 3.762 -4.473 1 61.28 107 PRO A CA 1
ATOM 856 C C . PRO A 1 107 ? -18.094 2.973 -3.605 1 61.28 107 PRO A C 1
ATOM 858 O O . PRO A 1 107 ? -18.125 1.74 -3.666 1 61.28 107 PRO A O 1
ATOM 861 N N . PHE A 1 108 ? -18.703 3.59 -2.654 1 62.34 108 PHE A N 1
ATOM 862 C CA . PHE A 1 108 ? -19.812 2.986 -1.919 1 62.34 108 PHE A CA 1
ATOM 863 C C . PHE A 1 108 ? -21.125 3.232 -2.631 1 62.34 108 PHE A C 1
ATOM 865 O O . PHE A 1 108 ? -21.359 4.312 -3.182 1 62.34 108 PHE A O 1
ATOM 872 N N . PRO A 1 109 ? -21.812 2.094 -2.764 1 57.66 109 PRO A N 1
ATOM 873 C CA . PRO A 1 109 ? -23.188 2.371 -3.221 1 57.66 109 PRO A CA 1
ATOM 874 C C . PRO A 1 109 ? -23.922 3.367 -2.324 1 57.66 109 PRO A C 1
ATOM 876 O O . PRO A 1 109 ? -23.609 3.479 -1.137 1 57.66 109 PRO A O 1
ATOM 879 N N . GLU A 1 110 ? -24.625 4.199 -2.977 1 53.81 110 GLU A N 1
ATOM 880 C CA . GLU A 1 110 ? -25.375 5.277 -2.324 1 53.81 110 GLU A CA 1
ATOM 881 C C . GLU A 1 110 ? -26.016 4.797 -1.03 1 53.81 110 GLU A C 1
ATOM 883 O O . GLU A 1 110 ? -26.125 5.555 -0.063 1 53.81 110 GLU A O 1
ATOM 888 N N . ASP A 1 111 ? -26.297 3.559 -1.004 1 54.72 111 ASP A N 1
ATOM 889 C CA . ASP A 1 111 ? -27.062 3.1 0.143 1 54.72 111 ASP A CA 1
ATOM 890 C C . ASP A 1 111 ? -26.188 2.369 1.149 1 54.72 111 ASP A C 1
ATOM 892 O O . ASP A 1 111 ? -26.672 1.878 2.17 1 54.72 111 ASP A O 1
ATOM 896 N N . GLN A 1 112 ? -24.859 2.393 0.797 1 58.28 112 GLN A N 1
ATOM 897 C CA . GLN A 1 112 ? -24.031 1.623 1.718 1 58.28 112 GLN A CA 1
ATOM 898 C C . GLN A 1 112 ? -22.875 2.471 2.264 1 58.28 112 GLN A C 1
ATOM 900 O O . GLN A 1 112 ? -22.25 3.23 1.522 1 58.28 112 GLN A O 1
ATOM 905 N N . SER A 1 113 ? -22.875 2.551 3.576 1 57.47 113 SER A N 1
ATOM 906 C CA . SER A 1 113 ? -21.828 3.297 4.25 1 57.47 113 SER A CA 1
ATOM 907 C C . SER A 1 113 ? -20.672 2.381 4.656 1 57.47 113 SER A C 1
ATOM 909 O O . SER A 1 113 ? -19.688 2.838 5.227 1 57.47 113 SER A O 1
ATOM 911 N N . ARG A 1 114 ? -20.906 0.993 4.328 1 64.75 114 ARG A N 1
ATOM 912 C CA . ARG A 1 114 ? -19.875 0.019 4.699 1 64.75 114 ARG A CA 1
ATOM 913 C C . ARG A 1 114 ? -19.734 -1.053 3.627 1 64.75 114 ARG A C 1
ATOM 915 O O . ARG A 1 114 ? -20.672 -1.323 2.875 1 64.75 114 ARG A O 1
ATOM 922 N N . VAL A 1 115 ? -18.469 -1.454 3.461 1 64.12 115 VAL A N 1
ATOM 923 C CA . VAL A 1 115 ? -18.234 -2.57 2.551 1 64.12 115 VAL A CA 1
ATOM 924 C C . VAL A 1 115 ? -17.344 -3.605 3.221 1 64.12 115 VAL A C 1
ATOM 926 O O . VAL A 1 115 ? -16.344 -3.256 3.852 1 64.12 115 VAL A O 1
ATOM 929 N N . GLU A 1 116 ? -17.766 -4.828 3.199 1 57.38 116 GLU A N 1
ATOM 930 C CA . GLU A 1 116 ? -16.953 -5.918 3.727 1 57.38 116 GLU A CA 1
ATOM 931 C C . GLU A 1 116 ? -15.836 -6.293 2.752 1 57.38 116 GLU A C 1
ATOM 933 O O . GLU A 1 116 ? -16.109 -6.594 1.586 1 57.38 116 GLU A O 1
ATOM 938 N N . THR A 1 117 ? -14.68 -5.984 3.156 1 66.94 117 THR A N 1
ATOM 939 C CA . THR A 1 117 ? -13.5 -6.383 2.395 1 66.94 117 THR A CA 1
ATOM 940 C C . THR A 1 117 ? -12.422 -6.941 3.318 1 66.94 117 THR A C 1
ATOM 942 O O . THR A 1 117 ? -12.383 -6.613 4.508 1 66.94 117 THR A O 1
ATOM 945 N N . GLY A 1 118 ? -11.758 -8.031 2.941 1 65.62 118 GLY A N 1
ATOM 946 C CA . GLY A 1 118 ? -10.586 -8.391 3.721 1 65.62 118 GLY A CA 1
ATOM 947 C C . GLY A 1 118 ? -9.68 -7.211 4.016 1 65.62 118 GLY A C 1
ATOM 948 O O . GLY A 1 118 ? -9.562 -6.293 3.201 1 65.62 118 GLY A O 1
ATOM 949 N N . PRO A 1 119 ? -9.258 -7.113 5.242 1 69.75 119 PRO A N 1
ATOM 950 C CA . PRO A 1 119 ? -8.43 -5.969 5.621 1 69.75 119 PRO A CA 1
ATOM 951 C C . PRO A 1 119 ? -7.254 -5.75 4.676 1 69.75 119 PRO A C 1
ATOM 953 O O . PRO A 1 119 ? -6.629 -6.715 4.23 1 69.75 119 PRO A O 1
ATOM 956 N N . GLN A 1 120 ? -7.207 -4.559 4.262 1 75.38 120 GLN A N 1
ATOM 957 C CA . GLN A 1 120 ? -6.117 -4.098 3.404 1 75.38 120 GLN A CA 1
ATOM 958 C C . GLN A 1 120 ? -5.551 -2.771 3.902 1 75.38 120 GLN A C 1
ATOM 960 O O . GLN A 1 120 ? -6.285 -1.932 4.426 1 75.38 120 GLN A O 1
ATOM 965 N N . GLY A 1 121 ? -4.281 -2.707 3.852 1 81.5 121 GLY A N 1
ATOM 966 C CA . GLY A 1 121 ? -3.668 -1.442 4.223 1 81.5 121 GLY A CA 1
ATOM 967 C C . GLY A 1 121 ? -2.182 -1.563 4.512 1 81.5 121 GLY A C 1
ATOM 968 O O . GLY A 1 121 ? -1.658 -2.672 4.641 1 81.5 121 GLY A O 1
ATOM 969 N N . THR A 1 122 ? -1.666 -0.475 4.582 1 86.19 122 THR A N 1
ATOM 970 C CA . THR A 1 122 ? -0.235 -0.387 4.852 1 86.19 122 THR A CA 1
ATOM 971 C C . THR A 1 122 ? 0.039 -0.425 6.352 1 86.19 122 THR A C 1
ATOM 973 O O . THR A 1 122 ? -0.689 0.185 7.137 1 86.19 122 THR A O 1
ATOM 976 N N . LEU A 1 123 ? 1.054 -1.175 6.691 1 86.75 123 LEU A N 1
ATOM 977 C CA . LEU A 1 123 ? 1.467 -1.264 8.086 1 86.75 123 LEU A CA 1
ATOM 978 C C . LEU A 1 123 ? 1.646 0.126 8.695 1 86.75 123 LEU A C 1
ATOM 980 O O . LEU A 1 123 ? 2.279 0.993 8.086 1 86.75 123 LEU A O 1
ATOM 984 N N . GLY A 1 124 ? 1.045 0.353 9.852 1 92 124 GLY A N 1
ATOM 985 C CA . GLY A 1 124 ? 1.145 1.626 10.547 1 92 124 GLY A CA 1
ATOM 986 C C . GLY A 1 124 ? -0.054 2.527 10.32 1 92 124 GLY A C 1
ATOM 987 O O . GLY A 1 124 ? -0.31 3.439 11.109 1 92 124 GLY A O 1
ATOM 988 N N . TYR A 1 125 ? -0.824 2.264 9.25 1 93.94 125 TYR A N 1
ATOM 989 C CA . TYR A 1 125 ? -1.89 3.186 8.875 1 93.94 125 TYR A CA 1
ATOM 990 C C . TYR A 1 125 ? -3.254 2.512 8.969 1 93.94 125 TYR A C 1
ATOM 992 O O . TYR A 1 125 ? -4.285 3.152 8.758 1 93.94 125 TYR A O 1
ATOM 1000 N N . ILE A 1 126 ? -3.264 1.301 9.266 1 90.56 126 ILE A N 1
ATOM 1001 C CA . ILE A 1 126 ? -4.504 0.539 9.172 1 90.56 126 ILE A CA 1
ATOM 1002 C C . ILE A 1 126 ? -5.379 0.823 10.391 1 90.56 126 ILE A C 1
ATOM 1004 O O . ILE A 1 126 ? -4.902 0.797 11.523 1 90.56 126 ILE A O 1
ATOM 1008 N N . ASP A 1 127 ? -6.602 1.079 10.062 1 89.69 127 ASP A N 1
ATOM 1009 C CA . ASP A 1 127 ? -7.66 1.131 11.062 1 89.69 127 ASP A CA 1
ATOM 1010 C C . ASP A 1 127 ? -7.781 -0.199 11.805 1 89.69 127 ASP A C 1
ATOM 1012 O O . ASP A 1 127 ? -8.086 -1.228 11.203 1 89.69 127 ASP A O 1
ATOM 1016 N N . PRO A 1 128 ? -7.555 -0.125 13.125 1 88.88 128 PRO A N 1
ATOM 1017 C CA . PRO A 1 128 ? -7.582 -1.384 13.867 1 88.88 128 PRO A CA 1
ATOM 1018 C C . PRO A 1 128 ? -8.953 -2.059 13.844 1 88.88 128 PRO A C 1
ATOM 1020 O O . PRO A 1 128 ? -9.039 -3.289 13.844 1 88.88 128 PRO A O 1
ATOM 1023 N N . GLU A 1 129 ? -10.023 -1.294 13.844 1 88.31 129 GLU A N 1
ATOM 1024 C CA . GLU A 1 129 ? -11.359 -1.87 13.773 1 88.31 129 GLU A CA 1
ATOM 1025 C C . GLU A 1 129 ? -11.602 -2.527 12.414 1 88.31 129 GLU A C 1
ATOM 1027 O O . GLU A 1 129 ? -12.156 -3.627 12.344 1 88.31 129 GLU A O 1
ATOM 1032 N N . TYR A 1 130 ? -11.211 -1.864 11.406 1 84.31 130 TYR A N 1
ATOM 1033 C CA . TYR A 1 130 ? -11.289 -2.434 10.07 1 84.31 130 TYR A CA 1
ATOM 1034 C C . TYR A 1 130 ? -10.477 -3.719 9.977 1 84.31 130 TYR A C 1
ATOM 1036 O O . TYR A 1 130 ? -10.938 -4.707 9.391 1 84.31 130 TYR A O 1
ATOM 1044 N N . ARG A 1 131 ? -9.344 -3.676 10.516 1 80.44 131 ARG A N 1
ATOM 1045 C CA . ARG A 1 131 ? -8.461 -4.836 10.508 1 80.44 131 ARG A CA 1
ATOM 1046 C C . ARG A 1 131 ? -9.125 -6.043 11.156 1 80.44 131 ARG A C 1
ATOM 1048 O O . ARG A 1 131 ? -9.008 -7.168 10.664 1 80.44 131 ARG A O 1
ATOM 1055 N N . ARG A 1 132 ? -9.875 -5.758 12.172 1 79.62 132 ARG A N 1
ATOM 1056 C CA . ARG A 1 132 ? -10.477 -6.824 12.961 1 79.62 132 ARG A CA 1
ATOM 1057 C C . ARG A 1 132 ? -11.812 -7.266 12.367 1 79.62 132 ARG A C 1
ATOM 1059 O O . ARG A 1 132 ? -12.094 -8.461 12.289 1 79.62 132 ARG A O 1
ATOM 1066 N N . GLU A 1 133 ? -12.602 -6.289 11.859 1 78.31 133 GLU A N 1
ATOM 1067 C CA . GLU A 1 133 ? -13.992 -6.578 11.508 1 78.31 133 GLU A CA 1
ATOM 1068 C C . GLU A 1 133 ? -14.164 -6.703 10 1 78.31 133 GLU A C 1
ATOM 1070 O O . GLU A 1 133 ? -15.211 -7.145 9.523 1 78.31 133 GLU A O 1
ATOM 1075 N N . SER A 1 134 ? -13.148 -6.281 9.344 1 74.38 134 SER A N 1
ATOM 1076 C CA . SER A 1 134 ? -13.164 -6.355 7.887 1 74.38 134 SER A CA 1
ATOM 1077 C C . SER A 1 134 ? -14.289 -5.508 7.297 1 74.38 134 SER A C 1
ATOM 1079 O O . SER A 1 134 ? -14.891 -5.879 6.293 1 74.38 134 SER A O 1
ATOM 1081 N N . GLU A 1 135 ? -14.641 -4.477 8.109 1 77.75 135 GLU A N 1
ATOM 1082 C CA . GLU A 1 135 ? -15.648 -3.535 7.637 1 77.75 135 GLU A CA 1
ATOM 1083 C C . GLU A 1 135 ? -15.039 -2.164 7.363 1 77.75 135 GLU A C 1
ATOM 1085 O O . GLU A 1 135 ? -14.664 -1.448 8.289 1 77.75 135 GLU A O 1
ATOM 1090 N N . LEU A 1 136 ? -15.047 -1.898 6.137 1 78.19 136 LEU A N 1
ATOM 1091 C CA . LEU A 1 136 ? -14.477 -0.627 5.699 1 78.19 136 LEU A CA 1
ATOM 1092 C C . LEU A 1 136 ? -15.531 0.475 5.727 1 78.19 136 LEU A C 1
ATOM 1094 O O . LEU A 1 136 ? -16.672 0.267 5.293 1 78.19 136 LEU A O 1
ATOM 1098 N N . THR A 1 137 ? -15.234 1.604 6.328 1 84.44 137 THR A N 1
ATOM 1099 C CA . THR A 1 137 ? -16.047 2.814 6.309 1 84.44 137 THR A CA 1
ATOM 1100 C C . THR A 1 137 ? -15.203 4.035 5.977 1 84.44 137 THR A C 1
ATOM 1102 O O . THR A 1 137 ? -13.977 3.936 5.875 1 84.44 137 THR A O 1
ATOM 1105 N N . HIS A 1 138 ? -15.836 5.156 5.789 1 89.06 138 HIS A N 1
ATOM 1106 C CA . HIS A 1 138 ? -15.125 6.41 5.574 1 89.06 138 HIS A CA 1
ATOM 1107 C C . HIS A 1 138 ? -14.188 6.719 6.738 1 89.06 138 HIS A C 1
ATOM 1109 O O . HIS A 1 138 ? -13.164 7.375 6.559 1 89.06 138 HIS A O 1
ATOM 1115 N N . LYS A 1 139 ? -14.516 6.16 7.863 1 94 139 LYS A N 1
ATOM 1116 C CA . LYS A 1 139 ? -13.758 6.445 9.078 1 94 139 LYS A CA 1
ATOM 1117 C C . LYS A 1 139 ? -12.391 5.766 9.039 1 94 139 LYS A C 1
ATOM 1119 O O . LYS A 1 139 ? -11.5 6.113 9.82 1 94 139 LYS A O 1
ATOM 1124 N N . SER A 1 140 ? -12.266 4.77 8.188 1 92.75 140 SER A N 1
ATOM 1125 C CA . SER A 1 140 ? -10.953 4.145 8.008 1 92.75 140 SER A CA 1
ATOM 1126 C C . SER A 1 140 ? -9.945 5.133 7.43 1 92.75 140 SER A C 1
ATOM 1128 O O . SER A 1 140 ? -8.789 5.16 7.844 1 92.75 140 SER A O 1
ATOM 1130 N N . ASP A 1 141 ? -10.453 5.957 6.504 1 94.12 141 ASP A N 1
ATOM 1131 C CA . ASP A 1 141 ? -9.609 7.023 5.961 1 94.12 141 ASP A CA 1
ATOM 1132 C C . ASP A 1 141 ? -9.234 8.031 7.043 1 94.12 141 ASP A C 1
ATOM 1134 O O . ASP A 1 141 ? -8.125 8.57 7.043 1 94.12 141 ASP A O 1
ATOM 1138 N N . VAL A 1 142 ? -10.18 8.266 7.895 1 97.81 142 VAL A N 1
ATOM 1139 C CA . VAL A 1 142 ? -9.953 9.219 8.977 1 97.81 142 VAL A CA 1
ATOM 1140 C C . VAL A 1 142 ? -8.812 8.734 9.867 1 97.81 142 VAL A C 1
ATOM 1142 O O . VAL A 1 142 ? -7.926 9.508 10.227 1 97.81 142 VAL A O 1
ATOM 1145 N N . PHE A 1 143 ? -8.867 7.469 10.188 1 97.88 143 PHE A N 1
ATOM 1146 C CA . PHE A 1 143 ? -7.801 6.887 11 1 97.88 143 PHE A CA 1
ATOM 1147 C C . PHE A 1 143 ? -6.449 7.062 10.312 1 97.88 143 PHE A C 1
ATOM 1149 O O . PHE A 1 143 ? -5.5 7.562 10.922 1 97.88 143 PHE A O 1
ATOM 1156 N N . SER A 1 144 ? -6.398 6.613 9.07 1 96.69 144 SER A N 1
ATOM 1157 C CA . SER A 1 144 ? -5.145 6.668 8.328 1 96.69 144 SER A CA 1
ATOM 1158 C C . SER A 1 144 ? -4.625 8.102 8.227 1 96.69 144 SER A C 1
ATOM 1160 O O . SER A 1 144 ? -3.42 8.336 8.336 1 96.69 144 SER A O 1
ATOM 1162 N N . PHE A 1 145 ? -5.539 9.047 8.031 1 98.31 145 PHE A N 1
ATOM 1163 C CA . PHE A 1 145 ? -5.137 10.445 7.961 1 98.31 145 PHE A CA 1
ATOM 1164 C C . PHE A 1 145 ? -4.637 10.938 9.312 1 98.31 145 PHE A C 1
ATOM 1166 O O . PHE A 1 145 ? -3.699 11.734 9.383 1 98.31 145 PHE A O 1
ATOM 1173 N N . GLY A 1 146 ? -5.273 10.508 10.375 1 98.75 146 GLY A N 1
ATOM 1174 C CA . GLY A 1 146 ? -4.77 10.812 11.703 1 98.75 146 GLY A CA 1
ATOM 1175 C C . GLY A 1 146 ? -3.318 10.414 11.898 1 98.75 146 GLY A C 1
ATOM 1176 O O . GLY A 1 146 ? -2.549 11.148 12.523 1 98.75 146 GLY A O 1
ATOM 1177 N N . VAL A 1 147 ? -2.975 9.266 11.375 1 98.38 147 VAL A N 1
ATOM 1178 C CA . VAL A 1 147 ? -1.593 8.805 11.453 1 98.38 147 VAL A CA 1
ATOM 1179 C C . VAL A 1 147 ? -0.684 9.758 10.68 1 98.38 147 VAL A C 1
ATOM 1181 O O . VAL A 1 147 ? 0.405 10.102 11.148 1 98.38 147 VAL A O 1
ATOM 1184 N N . VAL A 1 148 ? -1.118 10.203 9.531 1 98.44 148 VAL A N 1
ATOM 1185 C CA . VAL A 1 148 ? -0.351 11.172 8.758 1 98.44 148 VAL A CA 1
ATOM 1186 C C . VAL A 1 148 ? -0.162 12.453 9.562 1 98.44 148 VAL A C 1
ATOM 1188 O O . VAL A 1 148 ? 0.929 13.031 9.586 1 98.44 148 VAL A O 1
ATOM 1191 N N . LEU A 1 149 ? -1.244 12.922 10.227 1 98.75 149 LEU A N 1
ATOM 1192 C CA . LEU A 1 149 ? -1.139 14.102 11.078 1 98.75 149 LEU A CA 1
ATOM 1193 C C . LEU A 1 149 ? -0.071 13.906 12.148 1 98.75 149 LEU A C 1
ATOM 1195 O O . LEU A 1 149 ? 0.709 14.82 12.43 1 98.75 149 LEU A O 1
ATOM 1199 N N . LEU A 1 150 ? -0.05 12.75 12.711 1 98.62 150 LEU A N 1
ATOM 1200 C CA . LEU A 1 150 ? 0.945 12.445 13.734 1 98.62 150 LEU A CA 1
ATOM 1201 C C . LEU A 1 150 ? 2.355 12.5 13.156 1 98.62 150 LEU A C 1
ATOM 1203 O O . LEU A 1 150 ? 3.285 12.969 13.812 1 98.62 150 LEU A O 1
ATOM 1207 N N . GLU A 1 151 ? 2.51 12.023 11.93 1 97.88 151 GLU A N 1
ATOM 1208 C CA . GLU A 1 151 ? 3.807 12.125 11.266 1 97.88 151 GLU A CA 1
ATOM 1209 C C . GLU A 1 151 ? 4.219 13.578 11.07 1 97.88 151 GLU A C 1
ATOM 1211 O O . GLU A 1 151 ? 5.379 13.938 11.289 1 97.88 151 GLU A O 1
ATOM 1216 N N . LEU A 1 152 ? 3.291 14.391 10.688 1 97.81 152 LEU A N 1
ATOM 1217 C CA . LEU A 1 152 ? 3.566 15.797 10.398 1 97.81 152 LEU A CA 1
ATOM 1218 C C . LEU A 1 152 ? 4.023 16.531 11.656 1 97.81 152 LEU A C 1
ATOM 1220 O O . LEU A 1 152 ? 4.902 17.391 11.594 1 97.81 152 LEU A O 1
ATOM 1224 N N . ILE A 1 153 ? 3.443 16.203 12.797 1 97.06 153 ILE A N 1
ATOM 1225 C CA . ILE A 1 153 ? 3.764 16.953 14 1 97.06 153 ILE A CA 1
ATOM 1226 C C . ILE A 1 153 ? 5.008 16.375 14.664 1 97.06 153 ILE A C 1
ATOM 1228 O O . ILE A 1 153 ? 5.699 17.062 15.422 1 97.06 153 ILE A O 1
ATOM 1232 N N . SER A 1 154 ? 5.355 15.047 14.359 1 96.94 154 SER A N 1
ATOM 1233 C CA . SER A 1 154 ? 6.391 14.383 15.148 1 96.94 154 SER A CA 1
ATOM 1234 C C . SER A 1 154 ? 7.617 14.078 14.297 1 96.94 154 SER A C 1
ATOM 1236 O O . SER A 1 154 ? 8.695 13.812 14.828 1 96.94 154 SER A O 1
ATOM 1238 N N . SER A 1 155 ? 7.457 13.969 12.984 1 95.88 155 SER A N 1
ATOM 1239 C CA . SER A 1 155 ? 8.484 13.516 12.047 1 95.88 155 SER A CA 1
ATOM 1240 C C . SER A 1 155 ? 8.836 12.047 12.297 1 95.88 155 SER A C 1
ATOM 1242 O O . SER A 1 155 ? 9.891 11.578 11.852 1 95.88 155 SER A O 1
ATOM 1244 N N . LEU A 1 156 ? 8.023 11.391 13.062 1 95 156 LEU A N 1
ATOM 1245 C CA . LEU A 1 156 ? 8.219 9.969 13.297 1 95 156 LEU A CA 1
ATOM 1246 C C . LEU A 1 156 ? 7.457 9.141 12.266 1 95 156 LEU A C 1
ATOM 1248 O O . LEU A 1 156 ? 6.43 9.578 11.742 1 95 156 LEU A O 1
ATOM 1252 N N . ARG A 1 157 ? 7.953 7.961 11.992 1 92.88 157 ARG A N 1
ATOM 1253 C CA . ARG A 1 157 ? 7.312 7.066 11.031 1 92.88 157 ARG A CA 1
ATOM 1254 C C . ARG A 1 157 ? 6.055 6.438 11.625 1 92.88 157 ARG A C 1
ATOM 1256 O O . ARG A 1 157 ? 5.961 6.254 12.836 1 92.88 157 ARG A O 1
ATOM 1263 N N . ALA A 1 158 ? 5.148 6.055 10.727 1 95.06 158 ALA A N 1
ATOM 1264 C CA . ALA A 1 158 ? 3.889 5.445 11.148 1 95.06 158 ALA A CA 1
ATOM 1265 C C . ALA A 1 158 ? 4.137 4.145 11.906 1 95.06 158 ALA A C 1
ATOM 1267 O O . ALA A 1 158 ? 3.365 3.787 12.805 1 95.06 158 ALA A O 1
ATOM 1268 N N . PHE A 1 159 ? 5.156 3.477 11.5 1 91.81 159 PHE A N 1
ATOM 1269 C CA . PHE A 1 159 ? 5.547 2.225 12.133 1 91.81 159 PHE A CA 1
ATOM 1270 C C . PHE A 1 159 ? 7.059 2.145 12.289 1 91.81 159 PHE A C 1
ATOM 1272 O O . PHE A 1 159 ? 7.801 2.521 11.375 1 91.81 159 PHE A O 1
ATOM 1279 N N . ASP A 1 160 ? 7.496 1.739 13.406 1 88.62 160 ASP A N 1
ATOM 1280 C CA . ASP A 1 160 ? 8.906 1.535 13.711 1 88.62 160 ASP A CA 1
ATOM 1281 C C . ASP A 1 160 ? 9.094 0.392 14.703 1 88.62 160 ASP A C 1
ATOM 1283 O O . ASP A 1 160 ? 8.742 0.518 15.875 1 88.62 160 ASP A O 1
ATOM 1287 N N . TYR A 1 161 ? 9.75 -0.627 14.258 1 82.75 161 TYR A N 1
ATOM 1288 C CA . TYR A 1 161 ? 9.906 -1.827 15.07 1 82.75 161 TYR A CA 1
ATOM 1289 C C . TYR A 1 161 ? 10.82 -1.56 16.266 1 82.75 161 TYR A C 1
ATOM 1291 O O . TYR A 1 161 ? 10.789 -2.293 17.25 1 82.75 161 TYR A O 1
ATOM 1299 N N . ARG A 1 162 ? 11.648 -0.542 16.203 1 85.25 162 ARG A N 1
ATOM 1300 C CA . ARG A 1 162 ? 12.617 -0.251 17.25 1 85.25 162 ARG A CA 1
ATOM 1301 C C . ARG A 1 162 ? 11.977 0.521 18.406 1 85.25 162 ARG A C 1
ATOM 1303 O O . ARG A 1 162 ? 12.555 0.635 19.484 1 85.25 162 ARG A O 1
ATOM 1310 N N . ARG A 1 163 ? 10.797 1.043 18.156 1 87.25 163 ARG A N 1
ATOM 1311 C CA . ARG A 1 163 ? 10.078 1.802 19.188 1 87.25 163 ARG A CA 1
ATOM 1312 C C . ARG A 1 163 ? 9.266 0.876 20.078 1 87.25 163 ARG A C 1
ATOM 1314 O O . ARG A 1 163 ? 8.766 -0.158 19.625 1 87.25 163 ARG A O 1
ATOM 1321 N N . SER A 1 164 ? 9.141 1.229 21.375 1 88.62 164 SER A N 1
ATOM 1322 C CA . SER A 1 164 ? 8.312 0.441 22.281 1 88.62 164 SER A CA 1
ATOM 1323 C C . SER A 1 164 ? 6.887 0.312 21.75 1 88.62 164 SER A C 1
ATOM 1325 O O . SER A 1 164 ? 6.336 -0.79 21.703 1 88.62 164 SER A O 1
ATOM 1327 N N . ASP A 1 165 ? 6.355 1.501 21.438 1 92.06 165 ASP A N 1
ATOM 1328 C CA . ASP A 1 165 ? 5.098 1.492 20.703 1 92.06 165 ASP A CA 1
ATOM 1329 C C . ASP A 1 165 ? 5.348 1.481 19.188 1 92.06 165 ASP A C 1
ATOM 1331 O O . ASP A 1 165 ? 5.566 2.533 18.594 1 92.06 165 ASP A O 1
ATOM 1335 N N . HIS A 1 166 ? 5.254 0.35 18.656 1 90.12 166 HIS A N 1
ATOM 1336 C CA . HIS A 1 166 ? 5.625 0.192 17.25 1 90.12 166 HIS A CA 1
ATOM 1337 C C . HIS A 1 166 ? 4.805 1.109 16.344 1 90.12 166 HIS A C 1
ATOM 1339 O O . HIS A 1 166 ? 5.332 1.696 15.406 1 90.12 166 HIS A O 1
ATOM 1345 N N . HIS A 1 167 ? 3.529 1.186 16.703 1 94.12 167 HIS A N 1
ATOM 1346 C CA . HIS A 1 167 ? 2.629 2.033 15.922 1 94.12 167 HIS A CA 1
ATOM 1347 C C . HIS A 1 167 ? 2.615 3.459 16.453 1 94.12 167 HIS A C 1
ATOM 1349 O O . HIS A 1 167 ? 2.438 3.674 17.656 1 94.12 167 HIS A O 1
ATOM 1355 N N . LEU A 1 168 ? 2.764 4.395 15.594 1 96.94 168 LEU A N 1
ATOM 1356 C CA . LEU A 1 168 ? 2.74 5.797 15.984 1 96.94 168 LEU A CA 1
ATOM 1357 C C . LEU A 1 168 ? 1.402 6.168 16.625 1 96.94 168 LEU A C 1
ATOM 1359 O O . LEU A 1 168 ? 1.352 6.973 17.547 1 96.94 168 LEU A O 1
ATOM 1363 N N . SER A 1 169 ? 0.319 5.609 16.094 1 97.75 169 SER A N 1
ATOM 1364 C CA . SER A 1 169 ? -1.006 5.852 16.656 1 97.75 169 SER A CA 1
ATOM 1365 C C . SER A 1 169 ? -1.075 5.418 18.125 1 97.75 169 SER A C 1
ATOM 1367 O O . SER A 1 169 ? -1.629 6.129 18.969 1 97.75 169 SER A O 1
ATOM 1369 N N . ASP A 1 170 ? -0.471 4.305 18.469 1 96.94 170 ASP A N 1
ATOM 1370 C CA . ASP A 1 170 ? -0.45 3.828 19.844 1 96.94 170 ASP A CA 1
ATOM 1371 C C . ASP A 1 170 ? 0.398 4.738 20.719 1 96.94 170 ASP A C 1
ATOM 1373 O O . ASP A 1 170 ? 0.022 5.039 21.859 1 96.94 170 ASP A O 1
ATOM 1377 N N . LYS A 1 171 ? 1.515 5.094 20.172 1 97.25 171 LYS A N 1
ATOM 1378 C CA . LYS A 1 171 ? 2.371 6.02 20.922 1 97.25 171 LYS A CA 1
ATOM 1379 C C . LYS A 1 171 ? 1.625 7.309 21.25 1 97.25 171 LYS A C 1
ATOM 1381 O O . LYS A 1 171 ? 1.699 7.793 22.391 1 97.25 171 LYS A O 1
ATOM 1386 N N . ALA A 1 172 ? 0.95 7.824 20.297 1 97.94 172 ALA A N 1
ATOM 1387 C CA . ALA A 1 172 ? 0.221 9.07 20.484 1 97.94 172 ALA A CA 1
ATOM 1388 C C . ALA A 1 172 ? -0.879 8.914 21.531 1 97.94 172 ALA A C 1
ATOM 1390 O O . ALA A 1 172 ? -1.057 9.781 22.391 1 97.94 172 ALA A O 1
ATOM 1391 N N . LYS A 1 173 ? -1.647 7.875 21.438 1 97.31 173 LYS A N 1
ATOM 1392 C CA . LYS A 1 173 ? -2.715 7.621 22.406 1 97.31 173 LYS A CA 1
ATOM 1393 C C . LYS A 1 173 ? -2.156 7.469 23.812 1 97.31 173 LYS A C 1
ATOM 1395 O O . LYS A 1 173 ? -2.709 8.016 24.766 1 97.31 173 LYS A O 1
ATOM 1400 N N . ASN A 1 174 ? -1.071 6.73 23.891 1 97 174 ASN A N 1
ATOM 1401 C CA . ASN A 1 174 ? -0.412 6.559 25.188 1 97 174 ASN A CA 1
ATOM 1402 C C . ASN A 1 174 ? 0.059 7.895 25.75 1 97 174 ASN A C 1
ATOM 1404 O O . ASN A 1 174 ? -0.122 8.164 26.938 1 97 174 ASN A O 1
ATOM 1408 N N . LYS A 1 175 ? 0.716 8.672 24.938 1 97.06 175 LYS A N 1
ATOM 1409 C CA . LYS A 1 175 ? 1.178 9.992 25.375 1 97.06 175 LYS A CA 1
ATOM 1410 C C . LYS A 1 175 ? 0.007 10.867 25.812 1 97.06 175 LYS A C 1
ATOM 1412 O O . LYS A 1 175 ? 0.115 11.625 26.781 1 97.06 175 LYS A O 1
ATOM 1417 N N . PHE A 1 176 ? -1.025 10.797 25.078 1 96.12 176 PHE A N 1
ATOM 1418 C CA . PHE A 1 176 ? -2.215 11.578 25.406 1 96.12 176 PHE A CA 1
ATOM 1419 C C . PHE A 1 176 ? -2.76 11.172 26.766 1 96.12 176 PHE A C 1
ATOM 1421 O O . PHE A 1 176 ? -3.066 12.023 27.609 1 96.12 176 PHE A O 1
ATOM 1428 N N . GLU A 1 177 ? -2.91 9.93 27.016 1 96.06 177 GLU A N 1
ATOM 1429 C CA . GLU A 1 177 ? -3.455 9.398 28.25 1 96.06 177 GLU A CA 1
ATOM 1430 C C . GLU A 1 177 ? -2.584 9.781 29.453 1 96.06 177 GLU A C 1
ATOM 1432 O O . GLU A 1 177 ? -3.082 9.938 30.562 1 96.06 177 GLU A O 1
ATOM 1437 N N . ASN A 1 178 ? -1.329 9.984 29.219 1 96.69 178 ASN A N 1
ATOM 1438 C CA . ASN A 1 178 ? -0.392 10.312 30.281 1 96.69 178 ASN A CA 1
ATOM 1439 C C . ASN A 1 178 ? -0.1 11.812 30.328 1 96.69 178 ASN A C 1
ATOM 1441 O O . ASN A 1 178 ? 0.879 12.234 30.953 1 96.69 178 ASN A O 1
ATOM 1445 N N . ASN A 1 179 ? -0.827 12.578 29.609 1 96.12 179 ASN A N 1
ATOM 1446 C CA . ASN A 1 179 ? -0.708 14.031 29.578 1 96.12 179 ASN A CA 1
ATOM 1447 C C . ASN A 1 179 ? 0.687 14.469 29.141 1 96.12 179 ASN A C 1
ATOM 1449 O O . ASN A 1 179 ? 1.281 15.359 29.75 1 96.12 179 ASN A O 1
ATOM 1453 N N . ALA A 1 180 ? 1.232 13.75 28.156 1 97.06 180 ALA A N 1
ATOM 1454 C CA . ALA A 1 180 ? 2.584 14.023 27.672 1 97.06 180 ALA A CA 1
ATOM 1455 C C . ALA A 1 180 ? 2.605 14.164 26.156 1 97.06 180 ALA A C 1
ATOM 1457 O O . ALA A 1 180 ? 3.572 13.766 25.5 1 97.06 180 ALA A O 1
ATOM 1458 N N . LEU A 1 181 ? 1.522 14.648 25.609 1 95.38 181 LEU A N 1
ATOM 1459 C CA . LEU A 1 181 ? 1.38 14.75 24.156 1 95.38 181 LEU A CA 1
ATOM 1460 C C . LEU A 1 181 ? 2.426 15.703 23.578 1 95.38 181 LEU A C 1
ATOM 1462 O O . LEU A 1 181 ? 2.869 15.523 22.438 1 95.38 181 LEU A O 1
ATOM 1466 N N . ASP A 1 182 ? 2.852 16.672 24.375 1 93.56 182 ASP A N 1
ATOM 1467 C CA . ASP A 1 182 ? 3.85 17.656 23.953 1 93.56 182 ASP A CA 1
ATOM 1468 C C . ASP A 1 182 ? 5.176 16.969 23.609 1 93.56 182 ASP A C 1
ATOM 1470 O O . ASP A 1 182 ? 5.945 17.484 22.797 1 93.56 182 ASP A O 1
ATOM 1474 N N . GLN A 1 183 ? 5.414 15.812 24.156 1 94.81 183 GLN A N 1
ATOM 1475 C CA . GLN A 1 183 ? 6.66 15.078 23.938 1 94.81 183 GLN A CA 1
ATOM 1476 C C . GLN A 1 183 ? 6.715 14.469 22.547 1 94.81 183 GLN A C 1
ATOM 1478 O O . GLN A 1 183 ? 7.773 14.023 22.094 1 94.81 183 GLN A O 1
ATOM 1483 N N . LEU A 1 184 ? 5.602 14.469 21.828 1 95.5 184 LEU A N 1
ATOM 1484 C CA . LEU A 1 184 ? 5.535 13.898 20.5 1 95.5 184 LEU A CA 1
ATOM 1485 C C . LEU A 1 184 ? 5.945 14.922 19.438 1 95.5 184 LEU A C 1
ATOM 1487 O O . LEU A 1 184 ? 6.242 14.57 18.297 1 95.5 184 LEU A O 1
ATOM 1491 N N . LEU A 1 185 ? 5.969 16.172 19.797 1 95.25 185 LEU A N 1
ATOM 1492 C CA . LEU A 1 185 ? 6.168 17.266 18.844 1 95.25 185 LEU A CA 1
ATOM 1493 C C . LEU A 1 185 ? 7.609 17.297 18.344 1 95.25 185 LEU A C 1
ATOM 1495 O O . LEU A 1 185 ? 8.539 17.078 19.125 1 95.25 185 LEU A O 1
ATOM 1499 N N . ASP A 1 186 ? 7.793 17.406 17.109 1 94.5 186 ASP A N 1
ATOM 1500 C CA . ASP A 1 186 ? 9.109 17.609 16.5 1 94.5 186 ASP A CA 1
ATOM 1501 C C . ASP A 1 186 ? 9.742 18.906 17 1 94.5 186 ASP A C 1
ATOM 1503 O O . ASP A 1 186 ? 9.375 20 16.547 1 94.5 186 ASP A O 1
ATOM 1507 N N . ARG A 1 187 ? 10.742 18.906 17.703 1 88 187 ARG A N 1
ATOM 1508 C CA . ARG A 1 187 ? 11.336 20.062 18.359 1 88 187 ARG A CA 1
ATOM 1509 C C . ARG A 1 187 ? 12.25 20.828 17.406 1 88 187 ARG A C 1
ATOM 1511 O O . ARG A 1 187 ? 12.672 21.953 17.703 1 88 187 ARG A O 1
ATOM 1518 N N . THR A 1 188 ? 12.516 20.188 16.344 1 86.81 188 THR A N 1
ATOM 1519 C CA . THR A 1 188 ? 13.375 20.891 15.383 1 86.81 188 THR A CA 1
ATOM 1520 C C . THR A 1 188 ? 12.594 21.984 14.664 1 86.81 188 THR A C 1
ATOM 1522 O O . THR A 1 188 ? 13.195 22.844 14.016 1 86.81 188 THR A O 1
ATOM 1525 N N . LEU A 1 189 ? 11.297 21.906 14.734 1 85.81 189 LEU A N 1
ATOM 1526 C CA . LEU A 1 189 ? 10.484 22.953 14.109 1 85.81 189 LEU A CA 1
ATOM 1527 C C . LEU A 1 189 ? 10.492 24.219 14.945 1 85.81 189 LEU A C 1
ATOM 1529 O O . LEU A 1 189 ? 9.961 25.25 14.523 1 85.81 189 LEU A O 1
ATOM 1533 N N . ASP A 1 190 ? 11.57 24.703 15.406 1 66.31 190 ASP A N 1
ATOM 1534 C CA . ASP A 1 190 ? 11.961 25.875 16.188 1 66.31 190 ASP A CA 1
ATOM 1535 C C . ASP A 1 190 ? 10.742 26.594 16.766 1 66.31 190 ASP A C 1
ATOM 1537 O O . ASP A 1 190 ? 10.344 27.641 16.266 1 66.31 190 ASP A O 1
ATOM 1541 N N . PHE A 1 191 ? 10.227 26.094 17.688 1 64.19 191 PHE A N 1
ATOM 1542 C CA . PHE A 1 191 ? 9.047 26.734 18.25 1 64.19 191 PHE A CA 1
ATOM 1543 C C . PHE A 1 191 ? 9.43 27.891 19.156 1 64.19 191 PHE A C 1
ATOM 1545 O O . PHE A 1 191 ? 8.586 28.703 19.531 1 64.19 191 PHE A O 1
ATOM 1552 N N . ASP A 1 192 ? 10.664 27.922 19.484 1 63.62 192 ASP A N 1
ATOM 1553 C CA . ASP A 1 192 ? 11.07 28.969 20.406 1 63.62 192 ASP A CA 1
ATOM 1554 C C . ASP A 1 192 ? 10.883 30.359 19.781 1 63.62 192 ASP A C 1
ATOM 1556 O O . ASP A 1 192 ? 10.656 31.344 20.484 1 63.62 192 ASP A O 1
ATOM 1560 N N . SER A 1 193 ? 10.836 30.297 18.531 1 66.94 193 SER A N 1
ATOM 1561 C CA . SER A 1 193 ? 10.758 31.609 17.875 1 66.94 193 SER A CA 1
ATOM 1562 C C . SER A 1 193 ? 9.312 32.062 17.703 1 66.94 193 SER A C 1
ATOM 1564 O O . SER A 1 193 ? 9.031 33.25 17.578 1 66.94 193 SER A O 1
ATOM 1566 N N . ASP A 1 194 ? 8.367 31.125 17.781 1 79.38 194 ASP A N 1
ATOM 1567 C CA . ASP A 1 194 ? 6.961 31.469 17.578 1 79.38 194 ASP A CA 1
ATOM 1568 C C . ASP A 1 194 ? 6.051 30.547 18.406 1 79.38 194 ASP A C 1
ATOM 1570 O O . ASP A 1 194 ? 5.785 29.406 18 1 79.38 194 ASP A O 1
ATOM 1574 N N . PRO A 1 195 ? 5.691 31.031 19.594 1 82.19 195 PRO A N 1
ATOM 1575 C CA . PRO A 1 195 ? 4.84 30.234 20.469 1 82.19 195 PRO A CA 1
ATOM 1576 C C . PRO A 1 195 ? 3.576 29.734 19.766 1 82.19 195 PRO A C 1
ATOM 1578 O O . PRO A 1 195 ? 2.986 28.734 20.203 1 82.19 195 PRO A O 1
ATOM 1581 N N . ARG A 1 196 ? 3.16 30.453 18.734 1 87.5 196 ARG A N 1
ATOM 1582 C CA . ARG A 1 196 ? 1.972 30.047 18 1 87.5 196 ARG A CA 1
ATOM 1583 C C . ARG A 1 196 ? 2.178 28.688 17.328 1 87.5 196 ARG A C 1
ATOM 1585 O O . ARG A 1 196 ? 1.229 27.922 17.188 1 87.5 196 ARG A O 1
ATOM 1592 N N . VAL A 1 197 ? 3.338 28.438 17 1 90.81 197 VAL A N 1
ATOM 1593 C CA . VAL A 1 197 ? 3.654 27.172 16.328 1 90.81 197 VAL A CA 1
ATOM 1594 C C . VAL A 1 197 ? 3.404 26 17.266 1 90.81 197 VAL A C 1
ATOM 1596 O O . VAL A 1 197 ? 2.762 25.016 16.891 1 90.81 197 VAL A O 1
ATOM 1599 N N . GLU A 1 198 ? 3.867 26.156 18.438 1 90.56 198 GLU A N 1
ATOM 1600 C CA . GLU A 1 198 ? 3.66 25.094 19.422 1 90.56 198 GLU A CA 1
ATOM 1601 C C . GLU A 1 198 ? 2.174 24.875 19.688 1 90.56 198 GLU A C 1
ATOM 1603 O O . GLU A 1 198 ? 1.725 23.734 19.812 1 90.56 198 GLU A O 1
ATOM 1608 N N . GLU A 1 199 ? 1.492 25.953 19.828 1 92.19 199 GLU A N 1
ATOM 1609 C CA . GLU A 1 199 ? 0.054 25.859 20.062 1 92.19 199 GLU A CA 1
ATOM 1610 C C . GLU A 1 199 ? -0.649 25.156 18.906 1 92.19 199 GLU A C 1
ATOM 1612 O O . GLU A 1 199 ? -1.506 24.297 19.141 1 92.19 199 GLU A O 1
ATOM 1617 N N . MET A 1 200 ? -0.294 25.516 17.719 1 95 200 MET A N 1
ATOM 1618 C CA . MET A 1 200 ? -0.886 24.875 16.547 1 95 200 MET A CA 1
ATOM 1619 C C . MET A 1 200 ? -0.542 23.391 16.5 1 95 200 MET A C 1
ATOM 1621 O O . MET A 1 200 ? -1.411 22.547 16.25 1 95 200 MET A O 1
ATOM 1625 N N . MET A 1 201 ? 0.677 23.094 16.797 1 95.44 201 MET A N 1
ATOM 1626 C CA . MET A 1 201 ? 1.112 21.703 16.781 1 95.44 201 MET A CA 1
ATOM 1627 C C . MET A 1 201 ? 0.346 20.891 17.812 1 95.44 201 MET A C 1
ATOM 1629 O O . MET A 1 201 ? -0.065 19.766 17.547 1 95.44 201 MET A O 1
ATOM 1633 N N . MET A 1 202 ? 0.164 21.5 18.984 1 95.25 202 MET A N 1
ATOM 1634 C CA . MET A 1 202 ? -0.594 20.812 20.031 1 95.25 202 MET A CA 1
ATOM 1635 C C . MET A 1 202 ? -2.037 20.594 19.594 1 95.25 202 MET A C 1
ATOM 1637 O O . MET A 1 202 ? -2.611 19.531 19.859 1 95.25 202 MET A O 1
ATOM 1641 N N . GLY A 1 203 ? -2.621 21.609 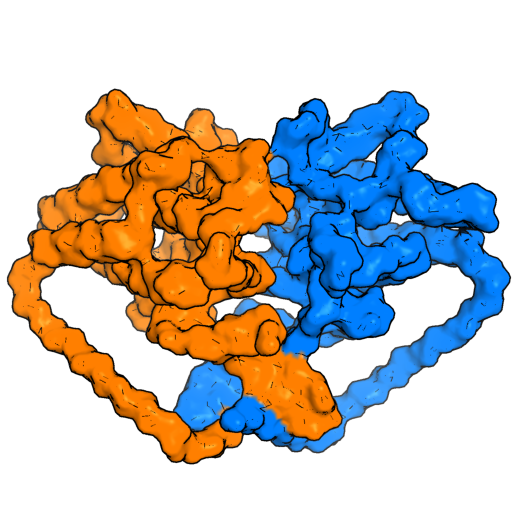18.969 1 97.12 203 GLY A N 1
ATOM 1642 C CA . GLY A 1 203 ? -3.965 21.469 18.438 1 97.12 203 GLY A CA 1
ATOM 1643 C C . GLY A 1 203 ? -4.082 20.328 17.438 1 97.12 203 GLY A C 1
ATOM 1644 O O . GLY A 1 203 ? -5.027 19.531 17.5 1 97.12 203 GLY A O 1
ATOM 1645 N N . VAL A 1 204 ? -3.125 20.219 16.547 1 98.12 204 VAL A N 1
ATOM 1646 C CA . VAL A 1 204 ? -3.121 19.156 15.539 1 98.12 204 VAL A CA 1
ATOM 1647 C C . VAL A 1 204 ? -2.908 17.797 16.219 1 98.12 204 VAL A C 1
ATOM 1649 O O . VAL A 1 204 ? -3.52 16.812 15.828 1 98.12 204 VAL A O 1
ATOM 1652 N N . ALA A 1 205 ? -2.029 17.766 17.203 1 98.12 205 ALA A N 1
ATOM 1653 C CA . ALA A 1 205 ? -1.787 16.531 17.938 1 98.12 205 ALA A CA 1
ATOM 1654 C C . ALA A 1 205 ? -3.072 16.016 18.578 1 98.12 205 ALA A C 1
ATOM 1656 O O . ALA A 1 205 ? -3.385 14.828 18.484 1 98.12 205 ALA A O 1
ATOM 1657 N N . GLU A 1 206 ? -3.76 16.859 19.188 1 98.19 206 GLU A N 1
ATOM 1658 C CA . GLU A 1 206 ? -5.012 16.484 19.844 1 98.19 206 GLU A CA 1
ATOM 1659 C C . GLU A 1 206 ? -6.031 15.984 18.812 1 98.19 206 GLU A C 1
ATOM 1661 O O . GLU A 1 206 ? -6.723 14.992 19.047 1 98.19 206 GLU A O 1
ATOM 1666 N N . LEU A 1 207 ? -6.148 16.719 17.734 1 98.62 207 LEU A N 1
ATOM 1667 C CA . LEU A 1 207 ? -7.035 16.297 16.656 1 98.62 207 LEU A CA 1
ATOM 1668 C C . LEU A 1 207 ? -6.641 14.922 16.141 1 98.62 207 LEU A C 1
ATOM 1670 O O . LEU A 1 207 ? -7.504 14.078 15.883 1 98.62 207 LEU A O 1
ATOM 1674 N N . ALA A 1 208 ? -5.355 14.703 15.945 1 98.81 208 ALA A N 1
ATOM 1675 C CA . ALA A 1 208 ? -4.848 13.43 15.438 1 98.81 208 ALA A CA 1
ATOM 1676 C C . ALA A 1 208 ? -5.223 12.289 16.375 1 98.81 208 ALA A C 1
ATOM 1678 O O . ALA A 1 208 ? -5.613 11.211 15.914 1 98.81 208 ALA A O 1
ATOM 1679 N N . VAL A 1 209 ? -5.109 12.508 17.656 1 98.62 209 VAL A N 1
ATOM 1680 C CA . VAL A 1 209 ? -5.457 11.484 18.641 1 98.62 209 VAL A CA 1
ATOM 1681 C C . VAL A 1 209 ? -6.938 11.125 18.516 1 98.62 209 VAL A C 1
ATOM 1683 O O . VAL A 1 209 ? -7.309 9.953 18.625 1 98.62 209 VAL A O 1
ATOM 1686 N N . ARG A 1 210 ? -7.789 12.117 18.266 1 98.5 210 ARG A N 1
ATOM 1687 C CA . ARG A 1 210 ? -9.211 11.852 18.047 1 98.5 210 ARG A CA 1
ATOM 1688 C C . ARG A 1 210 ? -9.414 11.016 16.797 1 98.5 210 ARG A C 1
ATOM 1690 O O . ARG A 1 210 ? -10.273 10.125 16.766 1 98.5 210 ARG A O 1
ATOM 1697 N N . CYS A 1 211 ? -8.664 11.25 15.781 1 98.69 211 CYS A N 1
ATOM 1698 C CA . CYS A 1 211 ? -8.797 10.562 14.5 1 98.69 211 CYS A CA 1
ATOM 1699 C C . CYS A 1 211 ? -8.367 9.102 14.617 1 98.69 211 CYS A C 1
ATOM 1701 O O . CYS A 1 211 ? -8.891 8.242 13.914 1 98.69 211 CYS A O 1
ATOM 1703 N N . VAL A 1 212 ? -7.43 8.812 15.547 1 98.38 212 VAL A N 1
ATOM 1704 C CA . VAL A 1 212 ? -6.836 7.477 15.547 1 98.38 212 VAL A CA 1
ATOM 1705 C C . VAL A 1 212 ? -7.434 6.645 16.672 1 98.38 212 VAL A C 1
ATOM 1707 O O . VAL A 1 212 ? -6.832 5.66 17.125 1 98.38 212 VAL A O 1
ATOM 1710 N N . GLN A 1 213 ? -8.555 7.074 17.188 1 97.5 213 GLN A N 1
ATOM 1711 C CA . GLN A 1 213 ? -9.242 6.266 18.188 1 97.5 213 GLN A CA 1
ATOM 1712 C C . GLN A 1 213 ? -9.57 4.875 17.641 1 97.5 213 GLN A C 1
ATOM 1714 O O . GLN A 1 213 ? -9.82 4.715 16.453 1 97.5 213 GLN A O 1
ATOM 1719 N N . ASP A 1 214 ? -9.664 3.875 18.484 1 94.75 214 ASP A N 1
ATOM 1720 C CA . ASP A 1 214 ? -9.859 2.494 18.062 1 94.75 214 ASP A CA 1
ATOM 1721 C C . ASP A 1 214 ? -11.258 2.297 17.484 1 94.75 214 ASP A C 1
ATOM 1723 O O . ASP A 1 214 ? -11.422 1.607 16.469 1 94.75 214 ASP A O 1
ATOM 1727 N N . SER A 1 215 ? -12.227 2.951 18.125 1 93.81 215 SER A N 1
ATOM 1728 C CA . SER A 1 215 ? -13.602 2.834 17.656 1 93.81 215 SER A CA 1
ATOM 1729 C C . SER A 1 215 ? -13.891 3.859 16.562 1 93.81 215 SER A C 1
ATOM 1731 O O . SER A 1 215 ? -13.656 5.055 16.75 1 93.81 215 SER A O 1
ATOM 1733 N N . LYS A 1 216 ? -14.414 3.385 15.5 1 93.38 216 LYS A N 1
ATOM 1734 C CA . LYS A 1 216 ? -14.75 4.281 14.391 1 93.38 216 LYS A CA 1
ATOM 1735 C C . LYS A 1 216 ? -15.758 5.34 14.828 1 93.38 216 LYS A C 1
ATOM 1737 O O . LYS A 1 216 ? -15.758 6.457 14.312 1 93.38 216 LYS A O 1
ATOM 1742 N N . HIS A 1 217 ? -16.609 5.074 15.805 1 93.75 217 HIS A N 1
ATOM 1743 C CA . HIS A 1 217 ? -17.656 5.992 16.25 1 93.75 217 HIS A CA 1
ATOM 1744 C C . HIS A 1 217 ? -17.062 7.156 17.031 1 93.75 217 HIS A C 1
ATOM 1746 O O . HIS A 1 217 ? -17.672 8.211 17.156 1 93.75 217 HIS A O 1
ATOM 1752 N N . ALA A 1 218 ? -15.914 6.938 17.562 1 96.25 218 ALA A N 1
ATOM 1753 C CA . ALA A 1 218 ? -15.258 7.977 18.359 1 96.25 218 ALA A CA 1
ATOM 1754 C C . ALA A 1 218 ? -14.445 8.906 17.453 1 96.25 218 ALA A C 1
ATOM 1756 O O . ALA A 1 218 ? -13.922 9.93 17.922 1 96.25 218 ALA A O 1
ATOM 1757 N N . ARG A 1 219 ? -14.328 8.633 16.172 1 97.56 219 ARG A N 1
ATOM 1758 C CA . ARG A 1 219 ? -13.547 9.438 15.242 1 97.56 219 ARG A CA 1
ATOM 1759 C C . ARG A 1 219 ? -14.406 10.523 14.609 1 97.56 219 ARG A C 1
ATOM 1761 O O . ARG A 1 219 ? -15.586 10.305 14.328 1 97.56 219 ARG A O 1
ATOM 1768 N N . PRO A 1 220 ? -13.852 11.664 14.352 1 98 220 PRO A N 1
ATOM 1769 C CA . PRO A 1 220 ? -14.594 12.703 13.641 1 98 220 PRO A CA 1
ATOM 1770 C C . PRO A 1 220 ? -14.773 12.383 12.156 1 98 220 PRO A C 1
ATOM 1772 O O . PRO A 1 220 ? -14.172 11.438 11.648 1 98 220 PRO A O 1
ATOM 1775 N N . SER A 1 221 ? -15.664 13.125 11.508 1 96.88 221 SER A N 1
ATOM 1776 C CA . SER A 1 221 ? -15.758 13.086 10.047 1 96.88 221 SER A CA 1
ATOM 1777 C C . SER A 1 221 ? -14.672 13.938 9.398 1 96.88 221 SER A C 1
ATOM 1779 O O . SER A 1 221 ? -14.062 14.773 10.062 1 96.88 221 SER A O 1
ATOM 1781 N N . MET A 1 222 ? -14.477 13.703 8.141 1 96.69 222 MET A N 1
ATOM 1782 C CA . MET A 1 222 ? -13.469 14.516 7.469 1 96.69 222 MET A CA 1
ATOM 1783 C C . MET A 1 222 ? -13.914 15.969 7.387 1 96.69 222 MET A C 1
ATOM 1785 O O . MET A 1 222 ? -13.078 16.875 7.359 1 96.69 222 MET A O 1
ATOM 1789 N N . ASP A 1 223 ? -15.188 16.219 7.414 1 96.62 223 ASP A N 1
ATOM 1790 C CA . ASP A 1 223 ? -15.688 17.594 7.516 1 96.62 223 ASP A CA 1
ATOM 1791 C C . ASP A 1 223 ? -15.234 18.25 8.82 1 96.62 223 ASP A C 1
ATOM 1793 O O . ASP A 1 223 ? -14.719 19.359 8.805 1 96.62 223 ASP A O 1
ATOM 1797 N N . GLU A 1 224 ? -15.453 17.547 9.844 1 98.25 224 GLU A N 1
ATOM 1798 C CA . GLU A 1 224 ? -15.047 18.047 11.148 1 98.25 224 GLU A CA 1
ATOM 1799 C C . GLU A 1 224 ? -13.531 18.234 11.227 1 98.25 224 GLU A C 1
ATOM 1801 O O . GLU A 1 224 ? -13.055 19.203 11.805 1 98.25 224 GLU A O 1
ATOM 1806 N N . VAL A 1 225 ? -12.805 17.359 10.648 1 98.62 225 VAL A N 1
ATOM 1807 C CA . VAL A 1 225 ? -11.352 17.406 10.664 1 98.62 225 VAL A CA 1
ATOM 1808 C C . VAL A 1 225 ? -10.875 18.641 9.906 1 98.62 225 VAL A C 1
ATOM 1810 O O . VAL A 1 225 ? -10.008 19.375 10.391 1 98.62 225 VAL A O 1
ATOM 1813 N N . LEU A 1 226 ? -11.453 18.844 8.711 1 98.06 226 LEU A N 1
ATOM 1814 C CA . LEU A 1 226 ? -11.055 19.984 7.895 1 98.06 226 LEU A CA 1
ATOM 1815 C C . LEU A 1 226 ? -11.32 21.297 8.625 1 98.06 226 LEU A C 1
ATOM 1817 O O . LEU A 1 226 ? -10.453 22.172 8.68 1 98.06 226 LEU A O 1
ATOM 1821 N N . VAL A 1 227 ? -12.461 21.422 9.211 1 97.88 227 VAL A N 1
ATOM 1822 C CA . VAL A 1 227 ? -12.836 22.625 9.938 1 97.88 227 VAL A CA 1
ATOM 1823 C C . VAL A 1 227 ? -11.883 22.844 11.117 1 97.88 227 VAL A C 1
ATOM 1825 O O . VAL A 1 227 ? -11.422 23.953 11.352 1 97.88 227 VAL A O 1
ATOM 1828 N N . ALA A 1 228 ? -11.586 21.812 11.82 1 98.31 228 ALA A N 1
ATOM 1829 C CA . ALA A 1 228 ? -10.672 21.891 12.961 1 98.31 228 ALA A CA 1
ATOM 1830 C C . ALA A 1 228 ? -9.289 22.359 12.523 1 98.31 228 ALA 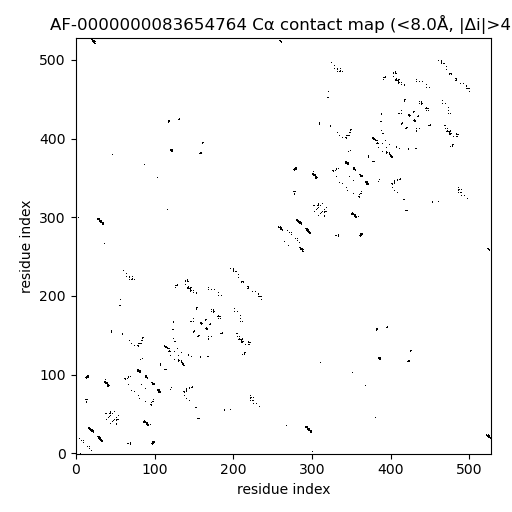A C 1
ATOM 1832 O O 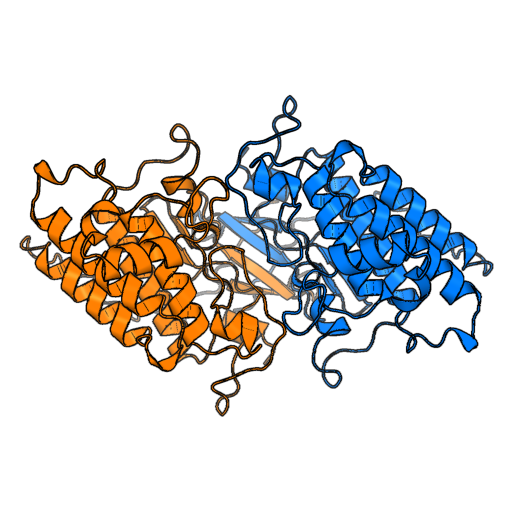. ALA A 1 228 ? -8.688 23.219 13.164 1 98.31 228 ALA A O 1
ATOM 1833 N N . LEU A 1 229 ? -8.836 21.812 11.453 1 98.44 229 LEU A N 1
ATOM 1834 C CA . LEU A 1 229 ? -7.516 22.188 10.961 1 98.44 229 LEU A CA 1
ATOM 1835 C C . LEU A 1 229 ? -7.488 23.641 10.523 1 98.44 229 LEU A C 1
ATOM 1837 O O . LEU A 1 229 ? -6.516 24.359 10.789 1 98.44 229 LEU A O 1
ATOM 1841 N N . GLN A 1 230 ? -8.516 24.031 9.867 1 97.06 230 GLN A N 1
ATOM 1842 C CA . GLN A 1 230 ? -8.609 25.422 9.438 1 97.06 230 GLN A CA 1
ATOM 1843 C C . GLN A 1 230 ? -8.641 26.375 10.633 1 97.06 230 GLN A C 1
ATOM 1845 O O . GLN A 1 230 ? -8.008 27.438 10.609 1 97.06 230 GLN A O 1
ATOM 1850 N N . ASN A 1 231 ? -9.344 26 11.664 1 96.75 231 ASN A N 1
ATOM 1851 C CA . ASN A 1 231 ? -9.391 26.797 12.891 1 96.75 231 ASN A CA 1
ATOM 1852 C C . ASN A 1 231 ? -8.016 26.875 13.547 1 96.75 231 ASN A C 1
ATOM 1854 O O . ASN A 1 231 ? -7.617 27.953 14.016 1 96.75 231 ASN A O 1
ATOM 1858 N N . ILE A 1 232 ? -7.32 25.844 13.625 1 96.69 232 ILE A N 1
ATOM 1859 C CA . ILE A 1 232 ? -5.98 25.797 14.203 1 96.69 232 ILE A CA 1
ATOM 1860 C C . ILE A 1 232 ? -5.047 26.703 13.406 1 96.69 232 ILE A C 1
ATOM 1862 O O . ILE A 1 232 ? -4.266 27.469 13.984 1 96.69 232 ILE A O 1
ATOM 1866 N N . GLN A 1 233 ? -5.145 26.531 12.078 1 93.56 233 GLN A N 1
ATOM 1867 C CA . GLN A 1 233 ? -4.293 27.328 11.203 1 93.56 233 GLN A CA 1
ATOM 1868 C C . GLN A 1 233 ? -4.559 28.828 11.383 1 93.56 233 GLN A C 1
ATOM 1870 O O . GLN A 1 233 ? -3.635 29.641 11.305 1 93.56 233 GLN A O 1
ATOM 1875 N N . ASN A 1 234 ? -5.797 29.25 11.602 1 88.81 234 ASN A N 1
ATOM 1876 C CA . ASN A 1 234 ? -6.207 30.641 11.742 1 88.81 234 ASN A CA 1
ATOM 1877 C C . ASN A 1 234 ? -5.773 31.219 13.086 1 88.81 234 ASN A C 1
ATOM 1879 O O . ASN A 1 234 ? -5.602 32.438 13.219 1 88.81 234 ASN A O 1
ATOM 1883 N N . VAL A 1 235 ? -5.766 30.453 14.094 1 75.06 235 VAL A N 1
ATOM 1884 C CA . VAL A 1 235 ? -5.293 30.938 15.383 1 75.06 235 VAL A CA 1
ATOM 1885 C C . VAL A 1 235 ? -3.84 31.391 15.266 1 75.06 235 VAL A C 1
ATOM 1887 O O . VAL A 1 235 ? -3.451 32.406 15.852 1 75.06 235 VAL A O 1
ATOM 1890 N N . GLY A 1 236 ? -3.068 30.719 14.477 1 61.06 236 GLY A N 1
ATOM 1891 C CA . GLY A 1 236 ? -1.697 31.141 14.25 1 61.06 236 GLY A CA 1
ATOM 1892 C C . GLY A 1 236 ? -1.596 32.375 13.383 1 61.06 236 GLY A C 1
ATOM 1893 O O . GLY A 1 236 ? -0.59 33.094 13.422 1 61.06 236 GLY A O 1
ATOM 1894 N N . GLY A 1 237 ? -2.324 32.656 12.203 1 55.5 237 GLY A N 1
ATOM 1895 C CA . GLY A 1 237 ? -2.262 33.688 11.164 1 55.5 2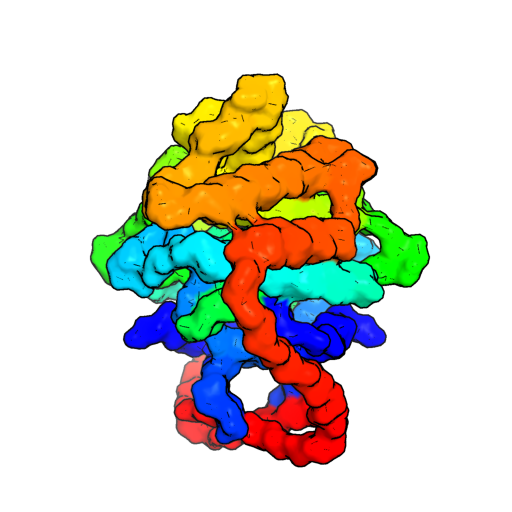37 GLY A CA 1
ATOM 1896 C C . GLY A 1 237 ? -2.811 35 11.617 1 55.5 237 GLY A C 1
ATOM 1897 O O . GLY A 1 237 ? -3.732 35.562 11 1 55.5 237 GLY A O 1
ATOM 1898 N N . ASN A 1 238 ? -2.625 35.656 12.703 1 43.88 238 ASN A N 1
ATOM 1899 C CA . ASN A 1 238 ? -2.992 37.094 12.75 1 43.88 238 ASN A CA 1
ATOM 1900 C C . ASN A 1 238 ? -2.426 37.844 11.555 1 43.88 238 ASN A C 1
ATOM 1902 O O . ASN A 1 238 ? -2.277 39.062 11.609 1 43.88 238 ASN A O 1
ATOM 1906 N N . ALA A 1 239 ? -1.503 37.5 10.688 1 39.91 239 ALA A N 1
ATOM 1907 C CA . ALA A 1 239 ? -1.271 38.438 9.578 1 39.91 239 ALA A CA 1
ATOM 1908 C C . ALA A 1 239 ? -2.469 38.469 8.633 1 39.91 239 ALA A C 1
ATOM 1910 O O . ALA A 1 239 ? -3.143 37.438 8.438 1 39.91 239 ALA A O 1
ATOM 1911 N N . PRO A 1 240 ? -2.902 39.625 7.945 1 34.62 240 PRO A N 1
ATOM 1912 C CA . PRO A 1 240 ? -4.055 39.812 7.062 1 34.62 240 PRO A CA 1
ATOM 1913 C C . PRO A 1 240 ? -4.176 38.719 6 1 34.62 240 PRO A C 1
ATOM 1915 O O . PRO A 1 240 ? -3.162 38.25 5.48 1 34.62 240 PRO A O 1
ATOM 1918 N N . ASN A 1 241 ? -5.109 37.906 6.016 1 35.31 241 ASN A N 1
ATOM 1919 C CA . ASN A 1 241 ? -5.496 36.844 5.105 1 35.31 241 ASN A CA 1
ATOM 1920 C C . ASN A 1 241 ? -5.387 37.281 3.648 1 35.31 241 ASN A C 1
ATOM 1922 O O . ASN A 1 241 ? -6.133 38.156 3.197 1 35.31 241 ASN A O 1
ATOM 1926 N N . ALA A 1 242 ? -4.293 37.406 2.975 1 32.62 242 ALA A N 1
ATOM 1927 C CA . ALA A 1 242 ? -4.379 37.656 1.539 1 32.62 242 ALA A CA 1
ATOM 1928 C C . ALA A 1 242 ? -5.492 36.844 0.898 1 32.62 242 ALA A C 1
ATOM 1930 O O . ALA A 1 242 ? -5.633 35.656 1.183 1 32.62 242 ALA A O 1
ATOM 1931 N N . GLY A 1 243 ? -6.59 37.406 0.349 1 30.84 243 GLY A N 1
ATOM 1932 C CA . GLY A 1 243 ? -7.789 36.906 -0.32 1 30.84 243 GLY A CA 1
ATOM 1933 C C . GLY A 1 243 ? -7.535 35.719 -1.193 1 30.84 243 GLY A C 1
ATOM 1934 O O . GLY A 1 243 ? -6.621 35.719 -2.021 1 30.84 243 GLY A O 1
ATOM 1935 N N . GLN A 1 244 ? -7.75 34.625 -0.72 1 31.77 244 GLN A N 1
ATOM 1936 C CA . GLN A 1 244 ? -7.695 33.438 -1.562 1 31.77 244 GLN A CA 1
ATOM 1937 C C . GLN A 1 244 ? -8.391 33.656 -2.896 1 31.77 244 GLN A C 1
ATOM 1939 O O . GLN A 1 244 ? -9.523 34.156 -2.934 1 31.77 244 GLN A O 1
ATOM 1944 N N . PRO A 1 245 ? -7.68 33.844 -4.012 1 30.09 245 PRO A N 1
ATOM 1945 C CA . PRO A 1 245 ? -8.461 34.094 -5.23 1 30.09 245 PRO A CA 1
ATOM 1946 C C . PRO A 1 245 ? -9.695 33.188 -5.328 1 30.09 245 PRO A C 1
ATOM 1948 O O . PRO A 1 245 ? -9.695 32.094 -4.812 1 30.09 245 PRO A O 1
ATOM 1951 N N . GLU A 1 246 ? -10.836 33.844 -5.312 1 28.11 246 GLU A N 1
ATOM 1952 C CA . GLU A 1 246 ? -12.102 33.188 -5.602 1 28.11 246 GLU A CA 1
ATOM 1953 C C . GLU A 1 246 ? -11.922 32.094 -6.656 1 28.11 246 GLU A C 1
ATOM 1955 O O . GLU A 1 246 ? -11.219 32.281 -7.648 1 28.11 246 GLU A O 1
ATOM 1960 N N . ALA A 1 247 ? -12.148 30.984 -6.188 1 29.69 247 ALA A N 1
ATOM 1961 C CA . ALA A 1 247 ? -12.203 29.875 -7.133 1 29.69 247 ALA A CA 1
ATOM 1962 C C . ALA A 1 247 ? -12.977 30.25 -8.391 1 29.69 247 ALA A C 1
ATOM 1964 O O . ALA A 1 247 ? -14.188 30.5 -8.328 1 29.69 247 ALA A O 1
ATOM 1965 N N . VAL A 1 248 ? -12.391 31.125 -9.281 1 27.48 248 VAL A N 1
ATOM 1966 C CA . VAL A 1 248 ? -13.102 31.281 -10.547 1 27.48 248 VAL A CA 1
ATOM 1967 C C . VAL A 1 248 ? -13.516 29.922 -11.086 1 27.48 248 VAL A C 1
ATOM 1969 O O . VAL A 1 248 ? -12.68 29.016 -11.203 1 27.48 248 VAL A O 1
ATOM 1972 N N . ASP A 1 249 ? -14.703 29.484 -10.781 1 27.7 249 ASP A N 1
ATOM 1973 C CA . ASP A 1 249 ? -15.438 28.391 -11.414 1 27.7 249 ASP A CA 1
ATOM 1974 C C . ASP A 1 249 ? -15.258 28.422 -12.93 1 27.7 249 ASP A C 1
ATOM 1976 O O . ASP A 1 249 ? -16.234 28.359 -13.672 1 27.7 249 ASP A O 1
ATOM 1980 N N . ASN A 1 250 ? -14.203 29.141 -13.312 1 27.42 250 ASN A N 1
ATOM 1981 C CA . ASN A 1 250 ? -14.297 29.281 -14.758 1 27.42 250 ASN A CA 1
ATOM 1982 C C . ASN A 1 250 ? -14.188 27.938 -15.469 1 27.42 250 ASN A C 1
ATOM 1984 O O . ASN A 1 250 ? -13.203 27.688 -16.172 1 27.42 250 ASN A O 1
ATOM 1988 N N . TYR A 1 251 ? -14.352 26.891 -14.703 1 28.17 251 TYR A N 1
ATOM 1989 C CA . TYR A 1 251 ? -14.234 25.797 -15.648 1 28.17 251 TYR A CA 1
ATOM 1990 C C . TYR A 1 251 ? -15.352 25.844 -16.688 1 28.17 251 TYR A C 1
ATOM 1992 O O . TYR A 1 251 ? -16.516 25.625 -16.359 1 28.17 251 TYR A O 1
ATOM 2000 N N . ASN A 1 252 ? -15.305 26.984 -17.406 1 25.56 252 ASN A N 1
ATOM 2001 C CA . ASN A 1 252 ? -16.141 26.797 -18.594 1 25.56 252 ASN A CA 1
ATOM 2002 C C . ASN A 1 252 ? -15.734 25.578 -19.391 1 25.56 252 ASN A C 1
ATOM 2004 O O . ASN A 1 252 ? -14.602 25.5 -19.891 1 25.56 252 ASN A O 1
ATOM 2008 N N . PRO A 1 253 ? -16.484 24.516 -19.219 1 29.66 253 PRO A N 1
ATOM 2009 C CA . PRO A 1 253 ? -16.297 23.266 -19.953 1 29.66 253 PRO A CA 1
ATOM 2010 C C . PRO A 1 253 ? -15.977 23.5 -21.438 1 29.66 253 PRO A C 1
ATOM 2012 O O . PRO A 1 253 ? -15.742 22.531 -22.172 1 29.66 253 PRO A O 1
ATOM 2015 N N . ASP A 1 254 ? -16.328 24.703 -21.891 1 28.61 254 ASP A N 1
ATOM 2016 C CA . ASP A 1 254 ? -16.266 24.797 -23.344 1 28.61 254 ASP A CA 1
ATOM 2017 C C . ASP A 1 254 ? -14.82 24.797 -23.844 1 28.61 254 ASP A C 1
ATOM 2019 O O . ASP A 1 254 ? -14.555 25.078 -25 1 28.61 254 ASP A O 1
ATOM 2023 N N . ASP A 1 255 ? -13.914 25.125 -22.922 1 28.83 255 ASP A N 1
ATOM 2024 C CA . ASP A 1 255 ? -12.703 25.438 -23.688 1 28.83 255 ASP A CA 1
ATOM 2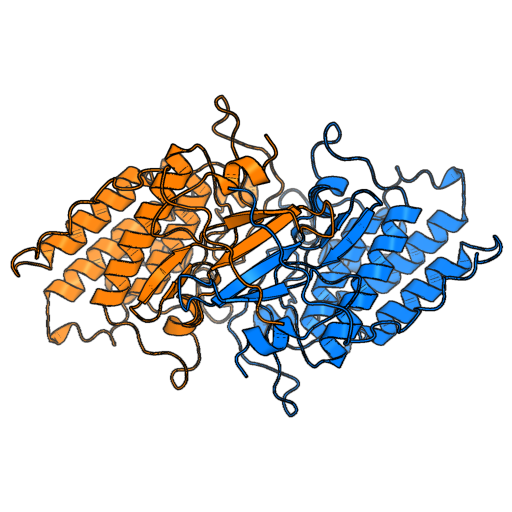025 C C . ASP A 1 255 ? -12.195 24.203 -24.422 1 28.83 255 ASP A C 1
ATOM 2027 O O . ASP A 1 255 ? -12.422 23.062 -23.984 1 28.83 255 ASP A O 1
ATOM 2031 N N . ASP A 1 256 ? -11.383 24.453 -25.531 1 28.38 256 ASP A N 1
ATOM 2032 C CA . ASP A 1 256 ? -10.914 23.719 -26.688 1 28.38 256 ASP A CA 1
ATOM 2033 C C . ASP A 1 256 ? -10.078 22.516 -26.281 1 28.38 256 ASP A C 1
ATOM 2035 O O . ASP A 1 256 ? -9.445 22.516 -25.219 1 28.38 256 ASP A O 1
ATOM 2039 N N . ASP A 1 257 ? -10.297 21.406 -26.953 1 31.19 257 ASP A N 1
ATOM 2040 C CA . ASP A 1 257 ? -9.734 20.078 -27.141 1 31.19 257 ASP A CA 1
ATOM 2041 C C . ASP A 1 257 ? -8.211 20.125 -27.141 1 31.19 257 ASP A C 1
ATOM 2043 O O . ASP A 1 257 ? -7.602 20.578 -28.109 1 31.19 257 ASP A O 1
ATOM 2047 N N . GLU A 1 258 ? -7.613 20.578 -26.062 1 29.48 258 GLU A N 1
ATOM 2048 C CA . GLU A 1 258 ? -6.16 20.625 -26.188 1 29.48 258 GLU A CA 1
ATOM 2049 C C . GLU A 1 258 ? -5.586 19.234 -26.438 1 29.48 258 GLU A C 1
ATOM 2051 O O . GLU A 1 258 ? -5.898 18.281 -25.719 1 29.48 258 GLU A O 1
ATOM 2056 N N . ILE A 1 259 ? -5.062 18.969 -27.562 1 28.48 259 ILE A N 1
ATOM 2057 C CA . ILE A 1 259 ? -4.363 17.828 -28.125 1 28.48 259 ILE A CA 1
ATOM 2058 C C . ILE A 1 259 ? -3.043 17.609 -27.391 1 28.48 259 ILE A C 1
ATOM 2060 O O . ILE A 1 259 ? -2.25 18.547 -27.234 1 28.48 259 ILE A O 1
ATOM 2064 N N . VAL A 1 260 ? -3.041 16.891 -26.391 1 31.25 260 VAL A N 1
ATOM 2065 C CA . VAL A 1 260 ? -1.799 16.516 -25.719 1 31.25 260 VAL A CA 1
ATOM 2066 C C . VAL A 1 260 ? -0.922 15.703 -26.672 1 31.25 260 VAL A C 1
ATOM 2068 O O . VAL A 1 260 ? -1.397 14.758 -27.312 1 31.25 260 VAL A O 1
ATOM 2071 N N . GLU A 1 261 ? 0.208 16.344 -27.047 1 28.16 261 GLU A N 1
ATOM 2072 C CA . GLU A 1 261 ? 1.196 15.688 -27.906 1 28.16 261 GLU A CA 1
ATOM 2073 C C . GLU A 1 261 ? 2.1 14.758 -27.094 1 28.16 261 GLU A C 1
ATOM 2075 O O . GLU A 1 261 ? 2.645 15.156 -26.062 1 28.16 261 GLU A O 1
ATOM 2080 N N . LEU A 1 262 ? 1.876 13.625 -27.141 1 33.69 262 LEU A N 1
ATOM 2081 C CA . LEU A 1 262 ? 2.727 12.617 -26.516 1 33.69 262 LEU A CA 1
ATOM 2082 C C . LEU A 1 262 ? 4.148 12.688 -27.062 1 33.69 262 LEU A C 1
ATOM 2084 O O . LEU A 1 262 ? 4.348 12.75 -28.281 1 33.69 262 LEU A O 1
ATOM 2088 N N . LEU A 1 263 ? 5.043 13.336 -26.391 1 26.53 263 LEU A N 1
ATOM 2089 C CA . LEU A 1 263 ? 6.445 13.391 -26.781 1 26.53 263 LEU A CA 1
ATOM 2090 C C . LEU A 1 263 ? 7 11.984 -27 1 26.53 263 LEU A C 1
ATOM 2092 O O . LEU A 1 263 ? 6.766 11.094 -26.172 1 26.53 263 LEU A O 1
ATOM 2096 N N . ASN A 1 264 ? 7.133 11.484 -28.234 1 25.28 264 ASN A N 1
ATOM 2097 C CA . ASN A 1 264 ? 7.93 10.336 -28.656 1 25.28 264 ASN A CA 1
ATOM 2098 C C . ASN A 1 264 ? 9.375 10.461 -28.203 1 25.28 264 ASN A C 1
ATOM 2100 O O . ASN A 1 264 ? 9.977 11.531 -28.312 1 25.28 264 ASN A O 1
ATOM 2104 N N . MET B 1 1 ? 18.547 11.602 -14.797 1 38.72 1 MET B N 1
ATOM 2105 C CA . MET B 1 1 ? 17.297 10.914 -15.117 1 38.72 1 MET B CA 1
ATOM 2106 C C . MET B 1 1 ? 16.453 10.695 -13.859 1 38.72 1 MET B C 1
ATOM 2108 O O . MET B 1 1 ? 16.984 10.312 -12.812 1 38.72 1 MET B O 1
ATOM 2112 N N . THR B 1 2 ? 15.289 11.32 -13.875 1 50.38 2 THR B N 1
ATOM 2113 C CA . THR B 1 2 ? 14.414 11.258 -12.711 1 50.38 2 THR B CA 1
ATOM 2114 C C . THR B 1 2 ? 13.906 9.836 -12.492 1 50.38 2 THR B C 1
ATOM 2116 O O . THR B 1 2 ? 14.031 8.984 -13.367 1 50.38 2 THR B O 1
ATOM 2119 N N . GLU B 1 3 ? 13.695 9.484 -11.305 1 57.16 3 GLU B N 1
ATOM 2120 C CA . GLU B 1 3 ? 13.133 8.18 -10.961 1 57.16 3 GLU B CA 1
ATOM 2121 C C . GLU B 1 3 ? 12.016 7.793 -11.922 1 57.16 3 GLU B C 1
ATOM 2123 O O . GLU B 1 3 ? 11.938 6.641 -12.352 1 57.16 3 GLU B O 1
ATOM 2128 N N . VAL B 1 4 ? 11.312 8.758 -12.367 1 55.25 4 VAL B N 1
ATOM 2129 C CA . VAL B 1 4 ? 10.203 8.5 -13.273 1 55.25 4 VAL B CA 1
ATOM 2130 C C . VAL B 1 4 ? 10.734 8.164 -14.664 1 55.25 4 VAL B C 1
ATOM 2132 O O . VAL B 1 4 ? 10.188 7.309 -15.359 1 55.25 4 VAL B O 1
ATOM 2135 N N . GLU B 1 5 ? 11.758 8.828 -14.961 1 58.03 5 GLU B N 1
ATOM 2136 C CA . GLU B 1 5 ? 12.344 8.57 -16.266 1 58.03 5 GLU B CA 1
ATOM 2137 C C . GLU B 1 5 ? 12.859 7.133 -16.375 1 58.03 5 GLU B C 1
ATOM 2139 O O . GLU B 1 5 ? 12.75 6.5 -17.422 1 58.03 5 GLU B O 1
ATOM 2144 N N . ASN B 1 6 ? 13.359 6.699 -15.289 1 61 6 ASN B N 1
ATOM 2145 C CA . ASN B 1 6 ? 13.852 5.328 -15.266 1 61 6 ASN B CA 1
ATOM 2146 C C . ASN B 1 6 ? 12.703 4.32 -15.344 1 61 6 ASN B C 1
ATOM 2148 O O . ASN B 1 6 ? 12.812 3.303 -16.031 1 61 6 ASN B O 1
ATOM 2152 N N . LEU B 1 7 ? 11.656 4.699 -14.758 1 63.91 7 LEU B N 1
ATOM 2153 C CA . LEU B 1 7 ? 10.508 3.797 -14.766 1 63.91 7 LEU B CA 1
ATOM 2154 C C . LEU B 1 7 ? 9.812 3.818 -16.125 1 63.91 7 LEU B C 1
ATOM 2156 O O . LEU B 1 7 ? 9.305 2.793 -16.578 1 63.91 7 LEU B O 1
ATOM 2160 N N . ALA B 1 8 ? 9.883 4.984 -16.703 1 64.19 8 ALA B N 1
ATOM 2161 C CA . ALA B 1 8 ? 9.219 5.148 -17.984 1 64.19 8 ALA B CA 1
ATOM 2162 C C . ALA B 1 8 ? 9.938 4.359 -19.078 1 64.19 8 ALA B C 1
ATOM 2164 O O . ALA B 1 8 ? 9.359 4.07 -20.125 1 64.19 8 ALA B O 1
ATOM 2165 N N . LYS B 1 9 ? 11.109 3.982 -18.781 1 66.81 9 LYS B N 1
ATOM 2166 C CA . LYS B 1 9 ? 11.898 3.262 -19.781 1 66.81 9 LYS B CA 1
ATOM 2167 C C . LYS B 1 9 ? 11.633 1.762 -19.719 1 66.81 9 LYS B C 1
ATOM 2169 O O . LYS B 1 9 ? 12.016 1.017 -20.625 1 66.81 9 LYS B O 1
ATOM 2174 N N . LEU B 1 10 ? 10.992 1.42 -18.719 1 69.62 10 LEU B N 1
ATOM 2175 C CA . LEU B 1 10 ? 10.711 -0.002 -18.562 1 69.62 10 LEU B CA 1
ATOM 2176 C C . LEU B 1 10 ? 9.656 -0.472 -19.547 1 69.62 10 LEU B C 1
ATOM 2178 O O . LEU B 1 10 ? 8.633 0.191 -19.734 1 69.62 10 LEU B O 1
ATOM 2182 N N . SER B 1 11 ? 10.055 -1.471 -20.328 1 73.12 11 SER B N 1
ATOM 2183 C CA . SER B 1 11 ? 9.117 -2.07 -21.266 1 73.12 11 SER B CA 1
ATOM 2184 C C . SER B 1 11 ? 9.094 -3.59 -21.141 1 73.12 11 SER B C 1
ATOM 2186 O O . SER B 1 11 ? 10.086 -4.262 -21.438 1 73.12 11 SER B O 1
ATOM 2188 N N . HIS B 1 12 ? 8.148 -4.066 -20.625 1 78.38 12 HIS B N 1
ATOM 2189 C CA . HIS B 1 12 ? 7.883 -5.492 -20.453 1 78.38 12 HIS B CA 1
ATOM 2190 C C . HIS B 1 12 ? 6.398 -5.801 -20.594 1 78.38 12 HIS B C 1
ATOM 2192 O O . HIS B 1 12 ? 5.551 -5.035 -20.125 1 78.38 12 HIS B O 1
ATOM 2198 N N . GLN B 1 13 ? 6.066 -6.879 -21.234 1 80.62 13 GLN B N 1
ATOM 2199 C CA . GLN B 1 13 ? 4.688 -7.207 -21.578 1 80.62 13 GLN B CA 1
ATOM 2200 C C . GLN B 1 13 ? 3.824 -7.324 -20.312 1 80.62 13 GLN B C 1
ATOM 2202 O O . GLN B 1 13 ? 2.623 -7.051 -20.359 1 80.62 13 GLN B O 1
ATOM 2207 N N . ASN B 1 14 ? 4.406 -7.699 -19.234 1 84.56 14 ASN B N 1
ATOM 2208 C CA . ASN B 1 14 ? 3.631 -7.938 -18.016 1 84.56 14 ASN B CA 1
ATOM 2209 C C . ASN B 1 14 ? 3.771 -6.781 -17.031 1 84.56 14 ASN B C 1
ATOM 2211 O O . ASN B 1 14 ? 3.4 -6.91 -15.867 1 84.56 14 ASN B O 1
ATOM 2215 N N . LEU B 1 15 ? 4.348 -5.719 -17.469 1 77 15 LEU B N 1
ATOM 2216 C CA . LEU B 1 15 ? 4.379 -4.48 -16.688 1 77 15 LEU B CA 1
ATOM 2217 C C . LEU B 1 15 ? 3.379 -3.473 -17.25 1 77 15 LEU B C 1
ATOM 2219 O O . LEU B 1 15 ? 3.227 -3.348 -18.469 1 77 15 LEU B O 1
ATOM 2223 N N . MET B 1 16 ? 2.729 -2.914 -16.281 1 74.5 16 MET B N 1
ATOM 2224 C CA . MET B 1 16 ? 1.891 -1.812 -16.75 1 74.5 16 MET B CA 1
ATOM 2225 C C . MET B 1 16 ? 2.738 -0.718 -17.391 1 74.5 16 MET B C 1
ATOM 2227 O O . MET B 1 16 ? 3.768 -0.323 -16.844 1 74.5 16 MET B O 1
ATOM 2231 N N . VAL B 1 17 ? 2.445 -0.411 -18.5 1 61.47 17 VAL B N 1
ATOM 2232 C CA . VAL B 1 17 ? 3.209 0.559 -19.281 1 61.47 17 VAL B CA 1
ATOM 2233 C C . VAL B 1 17 ? 2.977 1.963 -18.719 1 61.47 17 VAL B C 1
ATOM 2235 O O . VAL B 1 17 ? 1.836 2.357 -18.469 1 61.47 17 VAL B O 1
ATOM 2238 N N . LEU B 1 18 ? 4.066 2.564 -18.266 1 62.53 18 LEU B N 1
ATOM 2239 C CA . LEU B 1 18 ? 4.051 3.967 -17.859 1 62.53 18 LEU B CA 1
ATOM 2240 C C . LEU B 1 18 ? 4.695 4.848 -18.922 1 62.53 18 LEU B C 1
ATOM 2242 O O . LEU B 1 18 ? 5.824 4.594 -19.344 1 62.53 18 LEU B O 1
ATOM 2246 N N . HIS B 1 19 ? 3.816 5.59 -19.531 1 64.44 19 HIS B N 1
ATOM 2247 C CA . HIS B 1 19 ? 4.379 6.543 -20.484 1 64.44 19 HIS B CA 1
ATOM 2248 C C . HIS B 1 19 ? 4.344 7.961 -19.938 1 64.44 19 HIS B C 1
ATOM 2250 O O . HIS B 1 19 ? 3.381 8.352 -19.266 1 64.44 19 HIS B O 1
ATOM 2256 N N . GLY B 1 20 ? 5.496 8.641 -19.969 1 62.78 20 GLY B N 1
ATOM 2257 C CA . GLY B 1 20 ? 5.508 10.07 -19.688 1 62.78 20 GLY B CA 1
ATOM 2258 C C . GLY B 1 20 ? 5.156 10.914 -20.906 1 62.78 20 GLY B C 1
ATOM 2259 O O . GLY B 1 20 ? 5.547 10.586 -22.031 1 62.78 20 GLY B O 1
ATOM 2260 N N . CYS B 1 21 ? 4.137 11.727 -20.719 1 61.78 21 CYS B N 1
ATOM 2261 C CA . CYS B 1 21 ? 3.799 12.648 -21.781 1 61.78 21 CYS B CA 1
ATOM 2262 C C . CYS B 1 21 ? 3.711 14.078 -21.266 1 61.78 21 CYS B C 1
ATOM 2264 O O . CYS B 1 21 ? 3.561 14.305 -20.062 1 61.78 21 CYS B O 1
ATOM 2266 N N . THR B 1 22 ? 4.254 14.961 -22.047 1 60.72 22 THR B N 1
ATOM 2267 C CA . THR B 1 22 ? 4.086 16.359 -21.672 1 60.72 22 THR B CA 1
ATOM 2268 C C . THR B 1 22 ? 2.824 16.938 -22.312 1 60.72 22 THR B C 1
ATOM 2270 O O . THR B 1 22 ? 2.471 16.594 -23.438 1 60.72 22 THR B O 1
ATOM 2273 N N . SER B 1 23 ? 2.008 17.5 -21.391 1 56 23 SER B N 1
ATOM 2274 C CA . SER B 1 23 ? 0.821 18.172 -21.906 1 56 23 SER B CA 1
ATOM 2275 C C . SER B 1 23 ? 1.198 19.328 -22.812 1 56 23 SER B C 1
ATOM 2277 O O . SER B 1 23 ? 2.176 20.031 -22.562 1 56 23 SER B O 1
ATOM 2279 N N . PHE B 1 24 ? 0.645 19.328 -24 1 51.94 24 PHE B N 1
ATOM 2280 C CA . PHE B 1 24 ? 0.897 20.422 -24.922 1 51.94 24 PHE B CA 1
ATOM 2281 C C . PHE B 1 24 ? 0.677 21.766 -24.25 1 51.94 24 PHE B C 1
ATOM 2283 O O . PHE B 1 24 ? 1.404 22.734 -24.516 1 51.94 24 PHE B O 1
ATOM 2290 N N . ARG B 1 25 ? -0.362 21.781 -23.453 1 51.03 25 ARG B N 1
ATOM 2291 C CA . ARG B 1 25 ? -0.724 23.094 -22.938 1 51.03 25 ARG B CA 1
ATOM 2292 C C . ARG B 1 25 ? 0.039 23.422 -21.656 1 51.03 25 ARG B C 1
ATOM 2294 O O . ARG B 1 25 ? 0.25 24.594 -21.328 1 51.03 25 ARG B O 1
ATOM 2301 N N . SER B 1 26 ? 0.263 22.391 -21.047 1 58.47 26 SER B N 1
ATOM 2302 C CA . SER B 1 26 ? 0.947 22.641 -19.781 1 58.47 26 SER B CA 1
ATOM 2303 C C . SER B 1 26 ? 2.254 21.859 -19.688 1 58.47 26 SER B C 1
ATOM 2305 O O . SER B 1 26 ? 2.41 20.828 -20.344 1 58.47 26 SER B O 1
ATOM 2307 N N . GLU B 1 27 ? 3.381 22.594 -19.672 1 62.16 27 GLU B N 1
ATOM 2308 C CA . GLU B 1 27 ? 4.719 22.047 -19.453 1 62.16 27 GLU B CA 1
ATOM 2309 C C . GLU B 1 27 ? 4.711 21 -18.344 1 62.16 27 GLU B C 1
ATOM 2311 O O . GLU B 1 27 ? 5.762 20.672 -17.797 1 62.16 27 GLU B O 1
ATOM 2316 N N . LYS B 1 28 ? 3.436 20.453 -18.203 1 65.38 28 LYS B N 1
ATOM 2317 C CA . LYS B 1 28 ? 3.408 19.469 -17.109 1 65.38 28 LYS B CA 1
ATOM 2318 C C . LYS B 1 28 ? 3.688 18.062 -17.625 1 65.38 28 LYS B C 1
ATOM 2320 O O . LYS B 1 28 ? 3.225 17.688 -18.703 1 65.38 28 LYS B O 1
ATOM 2325 N N . LEU B 1 29 ? 4.57 17.375 -16.953 1 69.69 29 LEU B N 1
ATOM 2326 C CA . LEU B 1 29 ? 4.816 15.969 -17.25 1 69.69 29 LEU B CA 1
ATOM 2327 C C . LEU B 1 29 ? 3.654 15.102 -16.766 1 69.69 29 LEU B C 1
ATOM 2329 O O . LEU B 1 29 ? 3.111 15.328 -15.688 1 69.69 29 LEU B O 1
ATOM 2333 N N . MET B 1 30 ? 3.121 14.398 -17.766 1 71.19 30 MET B N 1
ATOM 2334 C CA . MET B 1 30 ? 2.014 13.492 -17.469 1 71.19 30 MET B CA 1
ATOM 2335 C C . MET B 1 30 ? 2.457 12.039 -17.562 1 71.19 30 MET B C 1
ATOM 2337 O O . MET B 1 30 ? 3.352 11.711 -18.344 1 71.19 30 MET B O 1
ATOM 2341 N N . LEU B 1 31 ? 1.873 11.25 -16.641 1 71 31 LEU B N 1
ATOM 2342 C CA . LEU B 1 31 ? 2.088 9.812 -16.703 1 71 31 LEU B CA 1
ATOM 2343 C C . LEU B 1 31 ? 0.861 9.102 -17.266 1 71 31 LEU B C 1
ATOM 2345 O O . LEU B 1 31 ? -0.267 9.383 -16.859 1 71 31 LEU B O 1
ATOM 2349 N N . VAL B 1 32 ? 1.067 8.352 -18.25 1 69.06 32 VAL B N 1
ATOM 2350 C CA . VAL B 1 32 ? -0.008 7.645 -18.938 1 69.06 32 VAL B CA 1
ATOM 2351 C C . VAL B 1 32 ? 0.107 6.148 -18.672 1 69.06 32 VAL B C 1
ATOM 2353 O O . VAL B 1 32 ? 1.172 5.555 -18.859 1 69.06 32 VAL B O 1
ATOM 2356 N N . TYR B 1 33 ? -1.082 5.574 -18.141 1 70.81 33 TYR B N 1
ATOM 2357 C CA . TYR B 1 33 ? -1.135 4.145 -17.859 1 70.81 33 TYR B CA 1
ATOM 2358 C C . TYR B 1 33 ? -2.238 3.469 -18.672 1 70.81 33 TYR B C 1
ATOM 2360 O O . TYR B 1 33 ? -3.283 4.07 -18.922 1 70.81 33 TYR B O 1
ATOM 2368 N N . GLU B 1 34 ? -1.874 2.266 -19.109 1 72.19 34 GLU B N 1
ATOM 2369 C CA . GLU B 1 34 ? -2.939 1.446 -19.672 1 72.19 34 GLU B CA 1
ATOM 2370 C C . GLU B 1 34 ? -3.998 1.111 -18.625 1 72.19 34 GLU B C 1
ATOM 2372 O O . GLU B 1 34 ? -3.67 0.816 -17.484 1 72.19 34 GLU B O 1
ATOM 2377 N N . TYR B 1 35 ? -5.238 1.357 -19.047 1 74.31 35 TYR B N 1
ATOM 2378 C CA . TYR B 1 35 ? -6.32 0.94 -18.156 1 74.31 35 TYR B CA 1
ATOM 2379 C C . TYR B 1 35 ? -6.582 -0.557 -18.281 1 74.31 35 TYR B C 1
ATOM 2381 O O . TYR B 1 35 ? -6.781 -1.068 -19.391 1 74.31 35 TYR B O 1
ATOM 2389 N N . VAL B 1 36 ? -6.484 -1.208 -17.203 1 76.56 36 VAL B N 1
ATOM 2390 C CA . VAL B 1 36 ? -6.797 -2.631 -17.141 1 76.56 36 VAL B CA 1
ATOM 2391 C C . VAL B 1 36 ? -8.062 -2.846 -16.312 1 76.56 36 VAL B C 1
ATOM 2393 O O . VAL B 1 36 ? -8.031 -2.771 -15.078 1 76.56 36 VAL B O 1
ATOM 2396 N N . GLY B 1 37 ? -9.133 -3.049 -16.938 1 74.88 37 GLY B N 1
ATOM 2397 C CA . GLY B 1 37 ? -10.438 -2.951 -16.312 1 74.88 37 GLY B CA 1
ATOM 2398 C C . GLY B 1 37 ? -10.969 -4.289 -15.828 1 74.88 37 GLY B C 1
ATOM 2399 O O . GLY B 1 37 ? -12.102 -4.375 -15.336 1 74.88 37 GLY B O 1
ATOM 2400 N N . ASN B 1 38 ? -10.195 -5.398 -15.914 1 87.25 38 ASN B N 1
ATOM 2401 C CA . ASN B 1 38 ? -10.734 -6.711 -15.57 1 87.25 38 ASN B CA 1
ATOM 2402 C C . ASN B 1 38 ? -10.422 -7.082 -14.125 1 87.25 38 ASN B C 1
ATOM 2404 O O . ASN B 1 38 ? -10.484 -8.25 -13.75 1 87.25 38 ASN B O 1
ATOM 2408 N N . GLY B 1 39 ? -10.008 -6.109 -13.305 1 85.56 39 GLY B N 1
ATOM 2409 C CA . GLY B 1 39 ? -9.75 -6.363 -11.891 1 85.56 39 GLY B CA 1
ATOM 2410 C C . GLY B 1 39 ? -8.359 -6.887 -11.617 1 85.56 39 GLY B C 1
ATOM 2411 O O . GLY B 1 39 ? -7.539 -6.996 -12.539 1 85.56 39 GLY B O 1
ATOM 2412 N N . THR B 1 40 ? -8.109 -7.121 -10.375 1 90.69 40 THR B N 1
ATOM 2413 C CA . THR B 1 40 ? -6.812 -7.609 -9.922 1 90.69 40 THR B CA 1
ATOM 2414 C C . THR B 1 40 ? -6.891 -9.086 -9.539 1 90.69 40 THR B C 1
ATOM 2416 O O . THR B 1 40 ? -7.98 -9.656 -9.484 1 90.69 40 THR B O 1
ATOM 2419 N N . VAL B 1 41 ? -5.727 -9.656 -9.328 1 94.88 41 VAL B N 1
ATOM 2420 C CA . VAL B 1 41 ? -5.676 -11.016 -8.82 1 94.88 41 VAL B CA 1
ATOM 2421 C C . VAL B 1 41 ? -6.469 -11.109 -7.516 1 94.88 41 VAL B C 1
ATOM 2423 O O . VAL B 1 41 ? -7.211 -12.07 -7.305 1 94.88 41 VAL B O 1
ATOM 2426 N N . TYR B 1 42 ? -6.363 -10.133 -6.668 1 91.88 42 TYR B N 1
ATOM 2427 C CA . TYR B 1 42 ? -7.109 -10.109 -5.414 1 91.88 42 TYR B CA 1
ATOM 2428 C C . TYR B 1 42 ? -8.609 -10.188 -5.668 1 91.88 42 TYR B C 1
ATOM 2430 O O . TYR B 1 42 ? -9.32 -10.953 -5.016 1 91.88 42 TYR B O 1
ATOM 2438 N N . ASP B 1 43 ? -9.102 -9.422 -6.59 1 89.5 43 ASP B N 1
ATOM 2439 C CA . ASP B 1 43 ? -10.531 -9.375 -6.898 1 89.5 43 ASP B CA 1
ATOM 2440 C C . ASP B 1 43 ? -11.039 -10.742 -7.344 1 89.5 43 ASP B C 1
ATOM 2442 O O . ASP B 1 43 ? -12.102 -11.188 -6.891 1 89.5 43 ASP B O 1
ATOM 2446 N N . HIS B 1 44 ? -10.312 -11.312 -8.156 1 93.56 44 HIS B N 1
ATOM 2447 C CA . HIS B 1 44 ? -10.75 -12.586 -8.727 1 93.56 44 HIS B CA 1
ATOM 2448 C C . HIS B 1 44 ? -10.648 -13.703 -7.699 1 93.56 44 HIS B C 1
ATOM 2450 O O . HIS B 1 44 ? -11.406 -14.68 -7.766 1 93.56 44 HIS B O 1
ATOM 2456 N N . LEU B 1 45 ? -9.766 -13.578 -6.75 1 94.31 45 LEU B N 1
ATOM 2457 C CA . LEU B 1 45 ? -9.594 -14.617 -5.746 1 94.31 45 LEU B CA 1
ATOM 2458 C C . LEU B 1 45 ? -10.555 -14.414 -4.582 1 94.31 45 LEU B C 1
ATOM 2460 O O . LEU B 1 45 ? -11.086 -15.383 -4.035 1 94.31 45 LEU B O 1
ATOM 2464 N N . HIS B 1 46 ? -10.734 -13.125 -4.191 1 88.75 46 HIS B N 1
ATOM 2465 C CA . HIS B 1 46 ? -11.367 -12.859 -2.904 1 88.75 46 HIS B CA 1
ATOM 2466 C C . HIS B 1 46 ? -12.609 -11.992 -3.07 1 88.75 46 HIS B C 1
ATOM 2468 O O . HIS B 1 46 ? -13.367 -11.805 -2.119 1 88.75 46 HIS B O 1
ATOM 2474 N N . GLY B 1 47 ? -12.797 -11.438 -4.215 1 85.25 47 GLY B N 1
ATOM 2475 C CA . GLY B 1 47 ? -13.883 -10.492 -4.426 1 85.25 47 GLY B CA 1
ATOM 2476 C C . GLY B 1 47 ? -15.219 -11.164 -4.68 1 85.25 47 GLY B C 1
ATOM 2477 O O . GLY B 1 47 ? -15.375 -12.359 -4.414 1 85.25 47 GLY B O 1
ATOM 2478 N N . ASN B 1 48 ? -16.094 -10.359 -5.086 1 81.94 48 ASN B N 1
ATOM 2479 C CA . ASN B 1 48 ? -17.453 -10.828 -5.359 1 81.94 48 ASN B CA 1
ATOM 2480 C C . ASN B 1 48 ? -17.484 -11.773 -6.555 1 81.94 48 ASN B C 1
ATOM 2482 O O . ASN B 1 48 ? -17.172 -11.375 -7.676 1 81.94 48 ASN B O 1
ATOM 2486 N N . GLU B 1 49 ? -18.016 -12.906 -6.371 1 82.56 49 GLU B N 1
ATOM 2487 C CA . GLU B 1 49 ? -18.031 -13.945 -7.395 1 82.56 49 GLU B CA 1
ATOM 2488 C C . GLU B 1 49 ? -18.969 -13.578 -8.539 1 82.56 49 GLU B C 1
ATOM 2490 O O . GLU B 1 49 ? -18.844 -14.109 -9.648 1 82.56 49 GLU B O 1
ATOM 2495 N N . ASP B 1 50 ? -19.875 -12.734 -8.258 1 84.56 50 ASP B N 1
ATOM 2496 C CA . ASP B 1 50 ? -20.812 -12.32 -9.289 1 84.56 50 ASP B CA 1
ATOM 2497 C C . ASP B 1 50 ? -20.156 -11.32 -10.25 1 84.56 50 ASP B C 1
ATOM 2499 O O . ASP B 1 50 ? -20.625 -11.148 -11.383 1 84.56 50 ASP B O 1
ATOM 2503 N N . LYS B 1 51 ? -19.094 -10.797 -9.828 1 84.62 51 LYS B N 1
ATOM 2504 C CA . LYS B 1 51 ? -18.484 -9.719 -10.602 1 84.62 51 LYS B CA 1
ATOM 2505 C C . LYS B 1 51 ? -17.219 -10.211 -11.312 1 84.62 51 LYS B C 1
ATOM 2507 O O . LYS B 1 51 ? -16.922 -9.773 -12.422 1 84.62 51 LYS B O 1
ATOM 2512 N N . TYR B 1 52 ? -16.516 -11.062 -10.625 1 90.06 52 TYR B N 1
ATOM 2513 C CA . TYR B 1 52 ? -15.234 -11.508 -11.156 1 90.06 52 TYR B CA 1
ATOM 2514 C C . TYR B 1 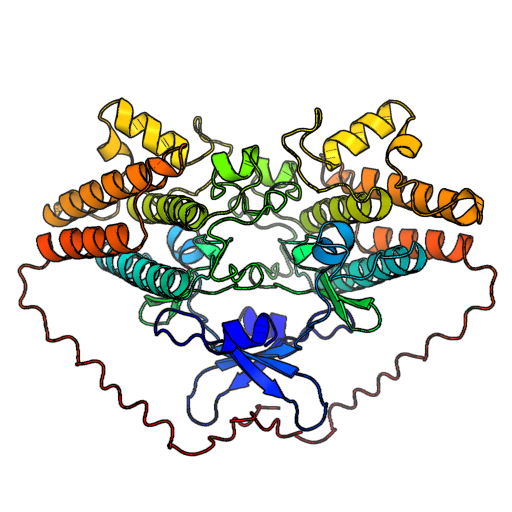52 ? -15.25 -13 -11.438 1 90.06 52 TYR B C 1
ATOM 2516 O O . TYR B 1 52 ? -15.758 -13.789 -10.633 1 90.06 52 TYR B O 1
ATOM 2524 N N . VAL B 1 53 ? -14.688 -13.359 -12.594 1 91.31 53 VAL B N 1
ATOM 2525 C CA . VAL B 1 53 ? -14.625 -14.766 -12.977 1 91.31 53 VAL B CA 1
ATOM 2526 C C . VAL B 1 53 ? -13.672 -15.516 -12.047 1 91.31 53 VAL B C 1
ATOM 2528 O O . VAL B 1 53 ? -12.609 -15.008 -11.695 1 91.31 53 VAL B O 1
ATOM 2531 N N . ARG B 1 54 ? -14.055 -16.703 -11.75 1 91.69 54 ARG B N 1
ATOM 2532 C CA . ARG B 1 54 ? -13.18 -17.547 -10.945 1 91.69 54 ARG B CA 1
ATOM 2533 C C . ARG B 1 54 ? -11.984 -18.031 -11.758 1 91.69 54 ARG B C 1
ATOM 2535 O O . ARG B 1 54 ? -12.141 -18.5 -12.883 1 91.69 54 ARG B O 1
ATOM 2542 N N . LEU B 1 55 ? -10.844 -17.938 -11.172 1 94.81 55 LEU B N 1
ATOM 2543 C CA . LEU B 1 55 ? -9.633 -18.359 -11.859 1 94.81 55 LEU B CA 1
ATOM 2544 C C . LEU B 1 55 ? -9.469 -19.875 -11.789 1 94.81 55 LEU B C 1
ATOM 2546 O O . LEU B 1 55 ? -9.539 -20.469 -10.711 1 94.81 55 LEU B O 1
ATOM 2550 N N . THR B 1 56 ? -9.266 -20.469 -12.938 1 93.25 56 THR B N 1
ATOM 2551 C CA . THR B 1 56 ? -8.875 -21.875 -12.977 1 93.25 56 THR B CA 1
ATOM 2552 C C . THR B 1 56 ? -7.414 -22.047 -12.586 1 93.25 56 THR B C 1
ATOM 2554 O O . THR B 1 56 ? -6.688 -21.062 -12.438 1 93.25 56 THR B O 1
ATOM 2557 N N . TRP B 1 57 ? -7.035 -23.25 -12.453 1 94.25 57 TRP B N 1
ATOM 2558 C CA . TRP B 1 57 ? -5.633 -23.484 -12.133 1 94.25 57 TRP B CA 1
ATOM 2559 C C . TRP B 1 57 ? -4.727 -23 -13.258 1 94.25 57 TRP B C 1
ATOM 2561 O O . TRP B 1 57 ? -3.684 -22.391 -13 1 94.25 57 TRP B O 1
ATOM 2571 N N . ASP B 1 58 ? -5.137 -23.266 -14.477 1 93.12 58 ASP B N 1
ATOM 2572 C CA . ASP B 1 58 ? -4.332 -22.828 -15.609 1 93.12 58 ASP B CA 1
ATOM 2573 C C . ASP B 1 58 ? -4.148 -21.312 -15.617 1 93.12 58 ASP B C 1
ATOM 2575 O O . ASP B 1 58 ? -3.057 -20.812 -15.898 1 93.12 58 ASP B O 1
ATOM 2579 N N . ASN B 1 59 ? -5.207 -20.594 -15.312 1 95.62 59 ASN B N 1
ATOM 2580 C CA . ASN B 1 59 ? -5.102 -19.141 -15.172 1 95.62 59 ASN B CA 1
ATOM 2581 C C . ASN B 1 59 ? -4.102 -18.75 -14.086 1 95.62 59 ASN B C 1
ATOM 2583 O O . ASN B 1 59 ? -3.242 -17.906 -14.305 1 95.62 59 ASN B O 1
ATOM 2587 N N . ARG B 1 60 ? -4.246 -19.438 -12.984 1 97.25 60 ARG B N 1
ATOM 2588 C CA . ARG B 1 60 ? -3.418 -19.125 -11.82 1 97.25 60 ARG B CA 1
ATOM 2589 C C . ARG B 1 60 ? -1.945 -19.391 -12.109 1 97.25 60 ARG B C 1
ATOM 2591 O O . ARG B 1 60 ? -1.077 -18.609 -11.727 1 97.25 60 ARG B O 1
ATOM 2598 N N . MET B 1 61 ? -1.679 -20.516 -12.805 1 96.31 61 MET B N 1
ATOM 2599 C CA . MET B 1 61 ? -0.309 -20.844 -13.18 1 96.31 61 MET B CA 1
ATOM 2600 C C . MET B 1 61 ? 0.264 -19.797 -14.133 1 96.31 61 MET B C 1
ATOM 2602 O O . MET B 1 61 ? 1.41 -19.375 -13.977 1 96.31 61 MET B O 1
ATOM 2606 N N . THR B 1 62 ? -0.489 -19.391 -15.078 1 96.75 62 THR B N 1
ATOM 2607 C CA . THR B 1 62 ? -0.059 -18.375 -16.031 1 96.75 62 THR B CA 1
ATOM 2608 C C . THR B 1 62 ? 0.234 -17.062 -15.312 1 96.75 62 THR B C 1
ATOM 2610 O O . THR B 1 62 ? 1.253 -16.422 -15.578 1 96.75 62 THR B O 1
ATOM 2613 N N . ILE B 1 63 ? -0.625 -16.703 -14.406 1 97.75 63 ILE B N 1
ATOM 2614 C CA . ILE B 1 63 ? -0.464 -15.484 -13.617 1 97.75 63 ILE B CA 1
ATOM 2615 C C . ILE B 1 63 ? 0.849 -15.547 -12.844 1 97.75 63 ILE B C 1
ATOM 2617 O O . ILE B 1 63 ? 1.605 -14.57 -12.812 1 97.75 63 ILE B O 1
ATOM 2621 N N . ALA B 1 64 ? 1.079 -16.703 -12.25 1 98.56 64 ALA B N 1
ATOM 2622 C CA . ALA B 1 64 ? 2.309 -16.875 -11.484 1 98.56 64 ALA B CA 1
ATOM 2623 C C . ALA B 1 64 ? 3.539 -16.672 -12.359 1 98.56 64 ALA B C 1
ATOM 2625 O O . ALA B 1 64 ? 4.441 -15.906 -12.008 1 98.56 64 ALA B O 1
ATOM 2626 N N . VAL B 1 65 ? 3.537 -17.281 -13.477 1 98.12 65 VAL B N 1
ATOM 2627 C CA . VAL B 1 65 ? 4.68 -17.234 -14.391 1 98.12 65 VAL B CA 1
ATOM 2628 C C . VAL B 1 65 ? 4.855 -15.82 -14.93 1 98.12 65 VAL B C 1
ATOM 2630 O O . VAL B 1 65 ? 5.973 -15.289 -14.945 1 98.12 65 VAL B O 1
ATOM 2633 N N . GLU B 1 66 ? 3.801 -15.203 -15.336 1 97.19 66 GLU B N 1
ATOM 2634 C CA . GLU B 1 66 ? 3.871 -13.867 -15.922 1 97.19 66 GLU B CA 1
ATOM 2635 C C . GLU B 1 66 ? 4.316 -12.836 -14.891 1 97.19 66 GLU B C 1
ATOM 2637 O O . GLU B 1 66 ? 5.086 -11.93 -15.203 1 97.19 66 GLU B O 1
ATOM 2642 N N . THR B 1 67 ? 3.838 -12.961 -13.664 1 97.44 67 THR B N 1
ATOM 2643 C CA . THR B 1 67 ? 4.262 -12.055 -12.609 1 97.44 67 THR B CA 1
ATOM 2644 C C . THR B 1 67 ? 5.746 -12.227 -12.305 1 97.44 67 THR B C 1
ATOM 2646 O O . THR B 1 67 ? 6.477 -11.25 -12.164 1 97.44 67 THR B O 1
ATOM 2649 N N . ALA B 1 68 ? 6.137 -13.484 -12.234 1 97.88 68 ALA B N 1
ATOM 2650 C CA . ALA B 1 68 ? 7.551 -13.758 -11.992 1 97.88 68 ALA B CA 1
ATOM 2651 C C . ALA B 1 68 ? 8.422 -13.172 -13.102 1 97.88 68 ALA B C 1
ATOM 2653 O O . ALA B 1 68 ? 9.5 -12.641 -12.836 1 97.88 68 ALA B O 1
ATOM 2654 N N . SER B 1 69 ? 7.965 -13.312 -14.289 1 96.38 69 SER B N 1
ATOM 2655 C CA . SER B 1 69 ? 8.688 -12.766 -15.43 1 96.38 69 SER B CA 1
ATOM 2656 C C . SER B 1 69 ? 8.867 -11.258 -15.312 1 96.38 69 SER B C 1
ATOM 2658 O O . SER B 1 69 ? 9.953 -10.734 -15.562 1 96.38 69 SER B O 1
ATOM 2660 N N . ALA B 1 70 ? 7.852 -10.578 -14.945 1 93.31 70 ALA B N 1
ATOM 2661 C CA . ALA B 1 70 ? 7.898 -9.133 -14.758 1 93.31 70 ALA B CA 1
ATOM 2662 C C . ALA B 1 70 ? 8.883 -8.75 -13.648 1 93.31 70 ALA B C 1
ATOM 2664 O O . ALA B 1 70 ? 9.68 -7.824 -13.812 1 93.31 70 ALA B O 1
ATOM 2665 N N . LEU B 1 71 ? 8.836 -9.453 -12.547 1 94.5 71 LEU B N 1
ATOM 2666 C CA . LEU B 1 71 ? 9.695 -9.164 -11.414 1 94.5 71 LEU B CA 1
ATOM 2667 C C . LEU B 1 71 ? 11.156 -9.43 -11.75 1 94.5 71 LEU B C 1
ATOM 2669 O O . LEU B 1 71 ? 12.047 -8.664 -11.359 1 94.5 71 LEU B O 1
ATOM 2673 N N . ARG B 1 72 ? 11.359 -10.531 -12.414 1 94.44 72 ARG B N 1
ATOM 2674 C CA . ARG B 1 72 ? 12.719 -10.82 -12.867 1 94.44 72 ARG B CA 1
ATOM 2675 C C . ARG B 1 72 ? 13.266 -9.68 -13.719 1 94.44 72 ARG B C 1
ATOM 2677 O O . ARG B 1 72 ? 14.422 -9.281 -13.555 1 94.44 72 ARG B O 1
ATOM 2684 N N . TYR B 1 73 ? 12.492 -9.156 -14.625 1 90.56 73 TYR B N 1
ATOM 2685 C CA . TYR B 1 73 ? 12.883 -8.047 -15.484 1 90.56 73 TYR B CA 1
ATOM 2686 C C . TYR B 1 73 ? 13.227 -6.809 -14.656 1 90.56 73 TYR B C 1
ATOM 2688 O O . TYR B 1 73 ? 14.234 -6.152 -14.906 1 90.56 73 TYR B O 1
ATOM 2696 N N . LEU B 1 74 ? 12.398 -6.508 -13.703 1 88.31 74 LEU B N 1
ATOM 2697 C CA . LEU B 1 74 ? 12.648 -5.359 -12.836 1 88.31 74 LEU B CA 1
ATOM 2698 C C . LEU B 1 74 ? 13.977 -5.512 -12.102 1 88.31 74 LEU B C 1
ATOM 2700 O O . LEU B 1 74 ? 14.789 -4.582 -12.07 1 88.31 74 LEU B O 1
ATOM 2704 N N . HIS B 1 75 ? 14.156 -6.645 -11.523 1 89.31 75 HIS B N 1
ATOM 2705 C CA . HIS B 1 75 ? 15.367 -6.887 -10.742 1 89.31 75 HIS B CA 1
ATOM 2706 C C . HIS B 1 75 ? 16.609 -6.84 -11.625 1 89.31 75 HIS B C 1
ATOM 2708 O O . HIS B 1 75 ? 17.656 -6.359 -11.203 1 89.31 75 HIS B O 1
ATOM 2714 N N . ALA B 1 76 ? 16.484 -7.379 -12.797 1 87.5 76 ALA B N 1
ATOM 2715 C CA . ALA B 1 76 ? 17.578 -7.312 -13.75 1 87.5 76 ALA B CA 1
ATOM 2716 C C . ALA B 1 76 ? 17.922 -5.863 -14.102 1 87.5 76 ALA B C 1
ATOM 2718 O O . ALA B 1 76 ? 19.047 -5.559 -14.484 1 87.5 76 ALA B O 1
ATOM 2719 N N . SER B 1 77 ? 16.953 -5.02 -14.031 1 81.75 77 SER B N 1
ATOM 2720 C CA . SER B 1 77 ? 17.141 -3.594 -14.281 1 81.75 77 SER B CA 1
ATOM 2721 C C . SER B 1 77 ? 17.5 -2.848 -13 1 81.75 77 SER B C 1
ATOM 2723 O O . SER B 1 77 ? 17.422 -1.618 -12.953 1 81.75 77 SER B O 1
ATOM 2725 N N . ASN B 1 78 ? 17.656 -3.598 -11.906 1 85.31 78 ASN B N 1
ATOM 2726 C CA . ASN B 1 78 ? 18.047 -3.084 -10.594 1 85.31 78 ASN B CA 1
ATOM 2727 C C . ASN B 1 78 ? 16.953 -2.227 -9.977 1 85.31 78 ASN B C 1
ATOM 2729 O O . ASN B 1 78 ? 17.234 -1.176 -9.391 1 85.31 78 ASN B O 1
ATOM 2733 N N . ILE B 1 79 ? 15.805 -2.682 -10.172 1 84.25 79 ILE B N 1
ATOM 2734 C CA . ILE B 1 79 ? 14.641 -2.027 -9.586 1 84.25 79 ILE B CA 1
ATOM 2735 C C . ILE B 1 79 ? 13.93 -2.996 -8.641 1 84.25 79 ILE B C 1
ATOM 2737 O O . ILE B 1 79 ? 13.688 -4.152 -9 1 84.25 79 ILE B O 1
ATOM 2741 N N . VAL B 1 80 ? 13.656 -2.531 -7.473 1 87.62 80 VAL B N 1
ATOM 2742 C CA . VAL B 1 80 ? 12.812 -3.26 -6.531 1 87.62 80 VAL B CA 1
ATOM 2743 C C . VAL B 1 80 ? 11.406 -2.666 -6.543 1 87.62 80 VAL B C 1
ATOM 2745 O O . VAL B 1 80 ? 11.234 -1.446 -6.457 1 87.62 80 VAL B O 1
ATOM 2748 N N . HIS B 1 81 ? 10.375 -3.404 -6.734 1 85.69 81 HIS B N 1
ATOM 2749 C CA . HIS B 1 81 ? 9.008 -2.916 -6.805 1 85.69 81 HIS B CA 1
ATOM 2750 C C . HIS B 1 81 ? 8.555 -2.334 -5.469 1 85.69 81 HIS B C 1
ATOM 2752 O O . HIS B 1 81 ? 8.055 -1.211 -5.414 1 85.69 81 HIS B O 1
ATOM 2758 N N . ARG B 1 82 ? 8.734 -3.184 -4.32 1 86.31 82 ARG B N 1
ATOM 2759 C CA . ARG B 1 82 ? 8.578 -2.77 -2.93 1 86.31 82 ARG B CA 1
ATOM 2760 C C . ARG B 1 82 ? 7.129 -2.896 -2.477 1 86.31 82 ARG B C 1
ATOM 2762 O O . ARG B 1 82 ? 6.836 -2.809 -1.282 1 86.31 82 ARG B O 1
ATOM 2769 N N . ASP B 1 83 ? 6.242 -3.25 -3.344 1 86.5 83 ASP B N 1
ATOM 2770 C CA . ASP B 1 83 ? 4.84 -3.346 -2.949 1 86.5 83 ASP B CA 1
ATOM 2771 C C . ASP B 1 83 ? 4.121 -4.438 -3.738 1 86.5 83 ASP B C 1
ATOM 2773 O O . ASP B 1 83 ? 3.023 -4.215 -4.258 1 86.5 83 ASP B O 1
ATOM 2777 N N . ILE B 1 84 ? 4.699 -5.473 -3.898 1 91.75 84 ILE B N 1
ATOM 2778 C CA . ILE B 1 84 ? 4.098 -6.625 -4.559 1 91.75 84 ILE B CA 1
ATOM 2779 C C . ILE B 1 84 ? 2.971 -7.184 -3.695 1 91.75 84 ILE B C 1
ATOM 2781 O O . ILE B 1 84 ? 3.166 -7.449 -2.506 1 91.75 84 ILE B O 1
ATOM 2785 N N . LYS B 1 85 ? 1.823 -7.242 -4.254 1 92.38 85 LYS B N 1
ATOM 2786 C CA . LYS B 1 85 ? 0.633 -7.832 -3.65 1 92.38 85 LYS B CA 1
ATOM 2787 C C . LYS B 1 85 ? -0.421 -8.148 -4.707 1 92.38 85 LYS B C 1
ATOM 2789 O O . LYS B 1 85 ? -0.347 -7.652 -5.832 1 92.38 85 LYS B O 1
ATOM 2794 N N . SER B 1 86 ? -1.354 -8.977 -4.41 1 94.31 86 SER B N 1
ATOM 2795 C CA . SER B 1 86 ? -2.348 -9.445 -5.371 1 94.31 86 SER B CA 1
ATOM 2796 C C . SER B 1 86 ? -3.182 -8.281 -5.906 1 94.31 86 SER B C 1
ATOM 2798 O O . SER B 1 86 ? -3.65 -8.328 -7.047 1 94.31 86 SER B O 1
ATOM 2800 N N . ARG B 1 87 ? -3.256 -7.152 -5.145 1 87.56 87 ARG B N 1
ATOM 2801 C CA . ARG B 1 87 ? -4.059 -6 -5.539 1 87.56 87 ARG B CA 1
ATOM 2802 C C . ARG B 1 87 ? -3.316 -5.141 -6.559 1 87.56 87 ARG B C 1
ATOM 2804 O O . ARG B 1 87 ? -3.916 -4.277 -7.203 1 87.56 87 ARG B O 1
ATOM 2811 N N . ASN B 1 88 ? -2.012 -5.402 -6.703 1 86.38 88 ASN B N 1
ATOM 2812 C CA . ASN B 1 88 ? -1.218 -4.641 -7.664 1 86.38 88 ASN B CA 1
ATOM 2813 C C . ASN B 1 88 ? -0.936 -5.453 -8.922 1 86.38 88 ASN B C 1
ATOM 2815 O O . ASN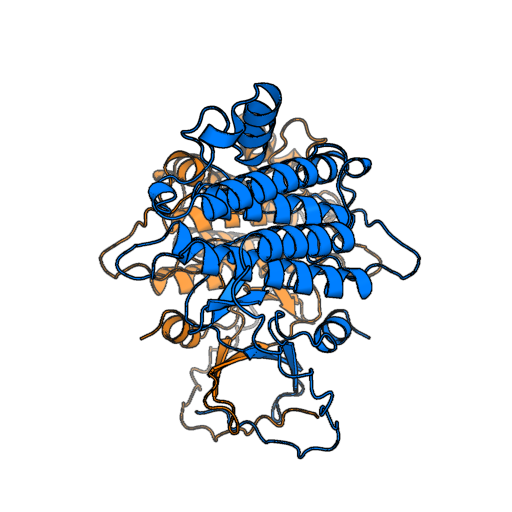 B 1 88 ? -0.181 -5.016 -9.797 1 86.38 88 ASN B O 1
ATOM 2819 N N . ILE B 1 89 ? -1.52 -6.59 -8.977 1 93 89 ILE B N 1
ATOM 2820 C CA . ILE B 1 89 ? -1.43 -7.434 -10.156 1 93 89 ILE B CA 1
ATOM 2821 C C . ILE B 1 89 ? -2.756 -7.406 -10.914 1 93 89 ILE B C 1
ATOM 2823 O O . ILE B 1 89 ? -3.666 -8.18 -10.617 1 93 89 ILE B O 1
ATOM 2827 N N . LEU B 1 90 ? -2.811 -6.598 -11.898 1 88.88 90 LEU B N 1
ATOM 2828 C CA . LEU B 1 90 ? -4.016 -6.422 -12.695 1 88.88 90 LEU B CA 1
ATOM 2829 C C . LEU B 1 90 ? -4.102 -7.477 -13.789 1 88.88 90 LEU B C 1
ATOM 2831 O O . LEU B 1 90 ? -3.078 -7.984 -14.258 1 88.88 90 LEU B O 1
ATOM 2835 N N . LEU B 1 91 ? -5.336 -7.793 -14.156 1 92.06 91 LEU B N 1
ATOM 2836 C CA . LEU B 1 91 ? -5.566 -8.789 -15.195 1 92.06 91 LEU B CA 1
ATOM 2837 C C . LEU B 1 91 ? -6.305 -8.188 -16.375 1 92.06 91 LEU B C 1
ATOM 2839 O O . LEU B 1 91 ? -7.305 -7.488 -16.203 1 92.06 91 LEU B O 1
ATOM 2843 N N . THR B 1 92 ? -5.781 -8.453 -17.562 1 87.75 92 THR B N 1
ATOM 2844 C CA . THR B 1 92 ? -6.496 -8.078 -18.781 1 87.75 92 THR B CA 1
ATOM 2845 C C . THR B 1 92 ? -7.75 -8.938 -18.953 1 87.75 92 THR B C 1
ATOM 2847 O O . THR B 1 92 ? -8.008 -9.836 -18.156 1 87.75 92 THR B O 1
ATOM 2850 N N . ALA B 1 93 ? -8.484 -8.625 -20.016 1 87.56 93 ALA B N 1
ATOM 2851 C CA . ALA B 1 93 ? -9.68 -9.406 -20.312 1 87.56 93 ALA B CA 1
ATOM 2852 C C . ALA B 1 93 ? -9.336 -10.875 -20.562 1 87.56 93 ALA B C 1
ATOM 2854 O O . ALA B 1 93 ? -10.117 -11.766 -20.219 1 87.56 93 ALA B O 1
ATOM 2855 N N . GLU B 1 94 ? -8.172 -11.086 -21.141 1 91.75 94 GLU B N 1
ATOM 2856 C CA . GLU B 1 94 ? -7.715 -12.445 -21.438 1 91.75 94 GLU B CA 1
ATOM 2857 C C . GLU B 1 94 ? -6.992 -13.055 -20.234 1 91.75 94 GLU B C 1
ATOM 2859 O O . GLU B 1 94 ? -6.402 -14.125 -20.344 1 91.75 94 GLU B O 1
ATOM 2864 N N . LEU B 1 95 ? -6.906 -12.312 -19.078 1 94.38 95 LEU B N 1
ATOM 2865 C CA . LEU B 1 95 ? -6.391 -12.758 -17.797 1 94.38 95 LEU B CA 1
ATOM 2866 C C . LEU B 1 95 ? -4.867 -12.836 -17.812 1 94.38 95 LEU B C 1
ATOM 2868 O O . LEU B 1 95 ? -4.273 -13.688 -17.156 1 94.38 95 LEU B O 1
ATOM 2872 N N . HIS B 1 96 ? -4.301 -11.938 -18.656 1 93 96 HIS B N 1
ATOM 2873 C CA . HIS B 1 96 ? -2.855 -11.758 -18.594 1 93 96 HIS B CA 1
ATOM 2874 C C . HIS B 1 96 ? -2.473 -10.664 -17.594 1 93 96 HIS B C 1
ATOM 2876 O O . HIS B 1 96 ? -3.227 -9.711 -17.406 1 93 96 HIS B O 1
ATOM 2882 N N . VAL B 1 97 ? -1.32 -10.766 -17.125 1 94.25 97 VAL B N 1
ATOM 2883 C CA . VAL B 1 97 ? -0.872 -9.945 -16 1 94.25 97 VAL B CA 1
ATOM 2884 C C . VAL B 1 97 ? -0.376 -8.602 -16.516 1 94.25 97 VAL B C 1
ATOM 2886 O O . VAL B 1 97 ? 0.337 -8.531 -17.516 1 94.25 97 VAL B O 1
ATOM 2889 N N . LYS B 1 98 ? -0.732 -7.574 -15.891 1 89.19 98 LYS B N 1
ATOM 2890 C CA . LYS B 1 98 ? -0.111 -6.25 -15.922 1 89.19 98 LYS B CA 1
ATOM 2891 C C . LYS B 1 98 ? 0.237 -5.777 -14.508 1 89.19 98 LYS B C 1
ATOM 2893 O O . LYS B 1 98 ? -0.642 -5.348 -13.758 1 89.19 98 LYS B O 1
ATOM 2898 N N . LEU B 1 99 ? 1.479 -5.902 -14.156 1 88.62 99 LEU B N 1
ATOM 2899 C CA . LEU B 1 99 ? 1.924 -5.488 -12.828 1 88.62 99 LEU B CA 1
ATOM 2900 C C . LEU B 1 99 ? 1.91 -3.971 -12.703 1 88.62 99 LEU B C 1
ATOM 2902 O O . LEU B 1 99 ? 2.486 -3.266 -13.531 1 88.62 99 LEU B O 1
ATOM 2906 N N . GLY B 1 100 ? 1.19 -3.5 -11.719 1 79.06 100 GLY B N 1
ATOM 2907 C CA . GLY B 1 100 ? 1.042 -2.064 -11.547 1 79.06 100 GLY B CA 1
ATOM 2908 C C . GLY B 1 100 ? 1.603 -1.561 -10.234 1 79.06 100 GLY B C 1
ATOM 2909 O O . GLY B 1 100 ? 2.307 -2.291 -9.531 1 79.06 100 GLY B O 1
ATOM 2910 N N . ASP B 1 101 ? 1.456 -0.226 -10.023 1 72.06 101 ASP B N 1
ATOM 2911 C CA . ASP B 1 101 ? 1.77 0.51 -8.805 1 72.06 101 ASP B CA 1
ATOM 2912 C C . ASP B 1 101 ? 3.277 0.557 -8.562 1 72.06 101 ASP B C 1
ATOM 2914 O O . ASP B 1 101 ? 3.771 -0.013 -7.586 1 72.06 101 ASP B O 1
ATOM 2918 N N . PHE B 1 102 ? 3.92 1.363 -9.281 1 68.38 102 PHE B N 1
ATOM 2919 C CA . PHE B 1 102 ? 5.359 1.553 -9.141 1 68.38 102 PHE B CA 1
ATOM 2920 C C . PHE B 1 102 ? 5.664 2.75 -8.25 1 68.38 102 PHE B C 1
ATOM 2922 O O . PHE B 1 102 ? 6.777 3.281 -8.281 1 68.38 102 PHE B O 1
ATOM 2929 N N . GLY B 1 103 ? 4.617 3.158 -7.672 1 62.78 103 GLY B N 1
ATOM 2930 C CA . GLY B 1 103 ? 4.781 4.344 -6.852 1 62.78 103 GLY B CA 1
ATOM 2931 C C . GLY B 1 103 ? 5.898 4.215 -5.832 1 62.78 103 GLY B C 1
ATOM 2932 O O . GLY B 1 103 ? 6.57 5.199 -5.508 1 62.78 103 GLY B O 1
ATOM 2933 N N . LEU B 1 104 ? 6.137 3.051 -5.445 1 55.75 104 LEU B N 1
ATOM 2934 C CA . LEU B 1 104 ? 7.148 2.838 -4.414 1 55.75 104 LEU B CA 1
ATOM 2935 C C . LEU B 1 104 ? 8.422 2.254 -5.016 1 55.75 104 LEU B C 1
ATOM 2937 O O . LEU B 1 104 ? 9.414 2.066 -4.312 1 55.75 104 LEU B O 1
ATOM 2941 N N . ALA B 1 105 ? 8.32 2.037 -6.262 1 61.97 105 ALA B N 1
ATOM 2942 C CA . ALA B 1 105 ? 9.461 1.383 -6.887 1 61.97 105 ALA B CA 1
ATOM 2943 C C . ALA B 1 105 ? 10.727 2.234 -6.754 1 61.97 105 ALA B C 1
ATOM 2945 O O . ALA B 1 105 ? 10.648 3.465 -6.762 1 61.97 105 ALA B O 1
ATOM 2946 N N . ARG B 1 106 ? 11.781 1.622 -6.484 1 64.25 106 ARG B N 1
ATOM 2947 C CA . ARG B 1 106 ? 13.039 2.332 -6.234 1 64.25 106 ARG B CA 1
ATOM 2948 C C . ARG B 1 106 ? 14.18 1.715 -7.031 1 64.25 106 ARG B C 1
ATOM 2950 O O . ARG B 1 106 ? 14.398 0.502 -6.977 1 64.25 106 ARG B O 1
ATOM 2957 N N . PRO B 1 107 ? 14.766 2.615 -7.773 1 61.16 107 PRO B N 1
ATOM 2958 C CA . PRO B 1 107 ? 16 2.127 -8.391 1 61.16 107 PRO B CA 1
ATOM 2959 C C . PRO B 1 107 ? 17.156 2.018 -7.398 1 61.16 107 PRO B C 1
ATOM 2961 O O . PRO B 1 107 ? 17.266 2.838 -6.48 1 61.16 107 PRO B O 1
ATOM 2964 N N . PHE B 1 108 ? 17.844 0.929 -7.391 1 63.09 108 PHE B N 1
ATOM 2965 C CA . PHE B 1 108 ? 19.078 0.817 -6.641 1 63.09 108 PHE B CA 1
ATOM 2966 C C . PHE B 1 108 ? 20.25 1.33 -7.461 1 63.09 108 PHE B C 1
ATOM 2968 O O . PHE B 1 108 ? 20.312 1.115 -8.672 1 63.09 108 PHE B O 1
ATOM 2975 N N . PRO B 1 109 ? 21 2.188 -6.75 1 57.78 109 PRO B N 1
ATOM 2976 C CA . PRO B 1 109 ? 22.25 2.484 -7.449 1 57.78 109 PRO B CA 1
ATOM 2977 C C . PRO B 1 109 ? 23.047 1.227 -7.812 1 57.78 109 PRO B C 1
ATOM 2979 O O . PRO B 1 109 ? 22.906 0.198 -7.141 1 57.78 109 PRO B O 1
ATOM 2982 N N . GLU B 1 110 ? 23.594 1.286 -8.945 1 54.41 110 GLU B N 1
ATOM 2983 C CA . GLU B 1 110 ? 24.328 0.173 -9.523 1 54.41 110 GLU B CA 1
ATOM 2984 C C . GLU B 1 110 ? 25.203 -0.51 -8.469 1 54.41 110 GLU B C 1
ATOM 2986 O O . GLU B 1 110 ? 25.391 -1.728 -8.508 1 54.41 110 GLU B O 1
ATOM 2991 N N . ASP B 1 111 ? 25.562 0.243 -7.512 1 55.56 111 ASP B N 1
ATOM 2992 C CA . ASP B 1 111 ? 26.531 -0.327 -6.582 1 55.56 111 ASP B CA 1
ATOM 2993 C C . ASP B 1 111 ? 25.859 -0.739 -5.273 1 55.56 111 ASP B C 1
ATOM 2995 O O . ASP B 1 111 ? 26.531 -1.201 -4.348 1 55.56 111 ASP B O 1
ATOM 2999 N N . GLN B 1 112 ? 24.516 -0.589 -5.32 1 59.22 112 GLN B N 1
ATOM 3000 C CA . GLN B 1 112 ? 23.891 -0.906 -4.039 1 59.22 112 GLN B CA 1
ATOM 3001 C C . GLN B 1 112 ? 22.781 -1.949 -4.211 1 59.22 112 GLN B C 1
ATOM 3003 O O . GLN B 1 112 ? 22 -1.883 -5.156 1 59.22 112 GLN B O 1
ATOM 3008 N N . SER B 1 113 ? 22.969 -3.027 -3.484 1 58.97 113 SER B N 1
ATOM 3009 C CA . SER B 1 113 ? 21.984 -4.098 -3.508 1 58.97 113 SER B CA 1
ATOM 3010 C C . SER B 1 113 ? 20.984 -3.947 -2.365 1 58.97 113 SER B C 1
ATOM 3012 O O . SER B 1 113 ? 20.062 -4.754 -2.23 1 58.97 113 SER B O 1
ATOM 3014 N N . ARG B 1 114 ? 21.25 -2.818 -1.504 1 66.62 114 ARG B N 1
ATOM 3015 C CA . ARG B 1 114 ? 20.375 -2.588 -0.363 1 66.62 114 ARG B CA 1
ATOM 3016 C C . ARG B 1 114 ? 20.156 -1.097 -0.137 1 66.62 114 ARG B C 1
ATOM 3018 O O . ARG B 1 114 ? 20.984 -0.273 -0.518 1 66.62 114 ARG B O 1
ATOM 3025 N N . VAL B 1 115 ? 18.922 -0.814 0.286 1 65.5 115 VAL B N 1
ATOM 3026 C CA . VAL B 1 115 ? 18.641 0.57 0.653 1 65.5 115 VAL B CA 1
ATOM 3027 C C . VAL B 1 115 ? 17.938 0.614 2.01 1 65.5 115 VAL B C 1
ATOM 3029 O O . VAL B 1 115 ? 17.031 -0.166 2.266 1 65.5 115 VAL B O 1
ATOM 3032 N N . GLU B 1 116 ? 18.469 1.421 2.883 1 59.03 116 GLU B N 1
ATOM 3033 C CA . GLU B 1 116 ? 17.828 1.617 4.18 1 59.03 116 GLU B CA 1
ATOM 3034 C C . GLU B 1 116 ? 16.609 2.535 4.059 1 59.03 116 GLU B C 1
ATOM 3036 O O . GLU B 1 116 ? 16.719 3.662 3.57 1 59.03 116 GLU B O 1
ATOM 3041 N N . THR B 1 117 ? 15.5 1.953 4.242 1 67.5 117 THR B N 1
ATOM 3042 C CA . THR B 1 117 ? 14.258 2.715 4.266 1 67.5 117 THR B CA 1
ATOM 3043 C C . THR B 1 117 ? 13.352 2.232 5.395 1 67.5 117 THR B C 1
ATOM 3045 O O . THR B 1 117 ? 13.438 1.078 5.816 1 67.5 117 THR B O 1
ATOM 3048 N N . GLY B 1 118 ? 12.727 3.16 6.129 1 65.88 118 GLY B N 1
ATOM 3049 C CA . GLY B 1 118 ? 11.703 2.689 7.047 1 65.88 118 GLY B CA 1
ATOM 3050 C C . GLY B 1 118 ? 10.766 1.669 6.422 1 65.88 118 GLY B C 1
ATOM 3051 O O . GLY B 1 118 ? 10.469 1.74 5.23 1 65.88 118 GLY B O 1
ATOM 3052 N N . PRO B 1 119 ? 10.531 0.613 7.156 1 70.06 119 PRO B N 1
ATOM 3053 C CA . PRO B 1 119 ? 9.688 -0.452 6.602 1 70.06 119 PRO B CA 1
ATOM 3054 C C . PRO B 1 119 ? 8.367 0.07 6.039 1 70.06 119 PRO B C 1
ATOM 3056 O O . PRO B 1 119 ? 7.758 0.967 6.621 1 70.06 119 PRO B O 1
ATOM 3059 N N . GLN B 1 120 ? 8.172 -0.34 4.855 1 75.44 120 GLN B N 1
ATOM 3060 C CA . GLN B 1 120 ? 6.938 -0.034 4.141 1 75.44 120 GLN B CA 1
ATOM 3061 C C . GLN B 1 120 ? 6.355 -1.285 3.49 1 75.44 120 GLN B C 1
ATOM 3063 O O . GLN B 1 120 ? 7.098 -2.154 3.027 1 75.44 120 GLN B O 1
ATOM 3068 N N . GLY B 1 121 ? 5.09 -1.383 3.623 1 81.69 121 GLY B N 1
ATOM 3069 C CA . GLY B 1 121 ? 4.449 -2.5 2.951 1 81.69 121 GLY B CA 1
ATOM 3070 C C . GLY B 1 121 ? 3.035 -2.76 3.441 1 81.69 121 GLY B C 1
ATOM 3071 O O . GLY B 1 121 ? 2.619 -2.213 4.465 1 81.69 121 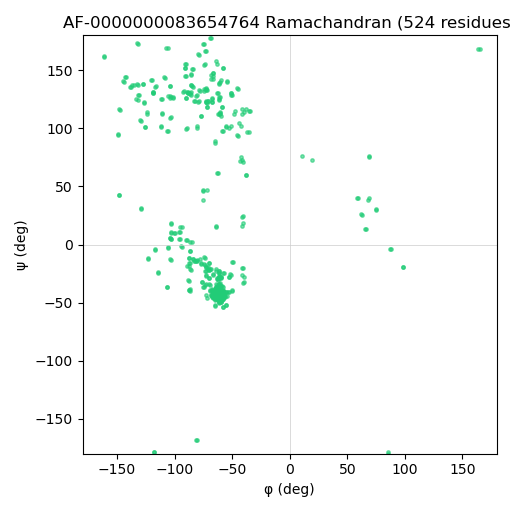GLY B O 1
ATOM 3072 N N . THR B 1 122 ? 2.455 -3.531 2.705 1 86.19 122 THR B N 1
ATOM 3073 C CA . THR B 1 122 ? 1.077 -3.9 3.01 1 86.19 122 THR B CA 1
ATOM 3074 C C . THR B 1 122 ? 1.034 -5.074 3.984 1 86.19 122 THR B C 1
ATOM 3076 O O . THR B 1 122 ? 1.831 -6.008 3.875 1 86.19 122 THR B O 1
ATOM 3079 N N . LEU B 1 123 ? 0.137 -4.953 4.934 1 86.75 123 LEU B N 1
ATOM 3080 C CA . LEU B 1 123 ? -0.054 -6.027 5.906 1 86.75 123 LEU B CA 1
ATOM 3081 C C . LEU B 1 123 ? -0.238 -7.367 5.203 1 86.75 123 LEU B C 1
ATOM 3083 O O . LEU B 1 123 ? -1.013 -7.477 4.25 1 86.75 123 LEU B O 1
ATOM 3087 N N . GLY B 1 124 ? 0.511 -8.375 5.633 1 92.06 124 GLY B N 1
ATOM 3088 C CA . GLY B 1 124 ? 0.425 -9.711 5.07 1 92.06 124 GLY B CA 1
ATOM 3089 C C . GLY B 1 124 ? 1.507 -10 4.047 1 92.06 124 GLY B C 1
ATOM 3090 O O . GLY B 1 124 ? 1.813 -11.164 3.77 1 92.06 124 GLY B O 1
ATOM 3091 N N . TYR B 1 125 ? 2.125 -8.938 3.496 1 93.94 125 TYR B N 1
ATOM 3092 C CA . TYR B 1 125 ? 3.053 -9.141 2.387 1 93.94 125 TYR B CA 1
ATOM 3093 C C . TYR B 1 125 ? 4.461 -8.703 2.771 1 93.94 125 TYR B C 1
ATOM 3095 O O . TYR B 1 125 ? 5.402 -8.859 1.99 1 93.94 125 TYR B O 1
ATOM 3103 N N . ILE B 1 126 ? 4.598 -8.172 3.893 1 90.56 126 ILE B N 1
ATOM 3104 C CA . ILE B 1 126 ? 5.859 -7.539 4.246 1 90.56 126 ILE B CA 1
ATOM 3105 C C . ILE B 1 126 ? 6.887 -8.602 4.621 1 90.56 126 ILE B C 1
ATOM 3107 O O . ILE B 1 126 ? 6.59 -9.516 5.398 1 90.56 126 ILE B O 1
ATOM 3111 N N . ASP B 1 127 ? 8.031 -8.414 4.031 1 89.75 127 ASP B N 1
ATOM 3112 C CA . ASP B 1 127 ? 9.219 -9.148 4.438 1 89.75 127 ASP B CA 1
ATOM 3113 C C . ASP B 1 127 ? 9.547 -8.906 5.906 1 89.75 127 ASP B C 1
ATOM 3115 O O . ASP B 1 127 ? 9.836 -7.777 6.305 1 89.75 127 ASP B O 1
ATOM 3119 N N . PRO B 1 128 ? 9.516 -10 6.676 1 89 128 PRO B N 1
ATOM 3120 C CA . PRO B 1 128 ? 9.75 -9.812 8.109 1 89 128 PRO B CA 1
ATOM 3121 C C . PRO B 1 128 ? 11.141 -9.273 8.422 1 89 128 PRO B C 1
ATOM 3123 O O . PRO B 1 128 ? 11.32 -8.508 9.375 1 89 128 PRO B O 1
ATOM 3126 N N . GLU B 1 129 ? 12.141 -9.664 7.664 1 88.44 129 GLU B N 1
ATOM 3127 C CA . GLU B 1 129 ? 13.492 -9.156 7.871 1 88.44 129 GLU B CA 1
ATOM 3128 C C . GLU B 1 129 ? 13.578 -7.668 7.535 1 88.44 129 GLU B C 1
ATOM 3130 O O . GLU B 1 129 ? 14.203 -6.898 8.273 1 88.44 129 GLU B O 1
ATOM 3135 N N . TYR B 1 130 ? 12.984 -7.316 6.469 1 84.44 130 TYR B N 1
ATOM 3136 C CA . TYR B 1 130 ? 12.906 -5.906 6.098 1 84.44 130 TYR B CA 1
ATOM 3137 C C . TYR B 1 130 ? 12.188 -5.098 7.168 1 84.44 130 TYR B C 1
ATOM 3139 O O . TYR B 1 130 ? 12.625 -4.004 7.527 1 84.44 130 TYR B O 1
ATOM 3147 N N . ARG B 1 131 ? 11.141 -5.637 7.637 1 80.81 131 ARG B N 1
ATOM 3148 C CA . ARG B 1 131 ? 10.352 -4.977 8.672 1 80.81 131 ARG B CA 1
ATOM 3149 C C . ARG B 1 131 ? 11.195 -4.703 9.914 1 80.81 131 ARG B C 1
ATOM 3151 O O . ARG B 1 131 ? 11.086 -3.637 10.516 1 80.81 131 ARG B O 1
ATOM 3158 N N . ARG B 1 132 ? 12.07 -5.617 10.188 1 80.06 132 ARG B N 1
ATOM 3159 C CA . ARG B 1 132 ? 12.859 -5.543 11.414 1 80.06 132 ARG B CA 1
ATOM 3160 C C . ARG B 1 132 ? 14.117 -4.707 11.203 1 80.06 132 ARG B C 1
ATOM 3162 O O . ARG B 1 132 ? 14.477 -3.891 12.055 1 80.06 132 ARG B O 1
ATOM 3169 N N . GLU B 1 133 ? 14.758 -4.852 10.016 1 78.88 133 GLU B N 1
ATOM 3170 C CA . GLU B 1 133 ? 16.094 -4.301 9.82 1 78.88 133 GLU B CA 1
ATOM 3171 C C . GLU B 1 133 ? 16.047 -3.02 8.992 1 78.88 133 GLU B C 1
ATOM 3173 O O . GLU B 1 133 ? 17.047 -2.301 8.891 1 78.88 133 GLU B O 1
ATOM 3178 N N . SER B 1 134 ? 14.914 -2.838 8.414 1 74.81 134 SER B N 1
ATOM 3179 C CA . SER B 1 134 ? 14.719 -1.643 7.598 1 74.81 134 SER B CA 1
ATOM 3180 C C . SER B 1 134 ? 15.664 -1.623 6.406 1 74.81 134 SER B C 1
ATOM 3182 O O . SER B 1 134 ? 16.141 -0.56 6.004 1 74.81 134 SER B O 1
ATOM 3184 N N . GLU B 1 135 ? 16.062 -2.863 6.039 1 78 135 GLU B N 1
ATOM 3185 C CA . GLU B 1 135 ? 16.906 -2.994 4.859 1 78 135 GLU B CA 1
ATOM 3186 C C . GLU B 1 135 ? 16.156 -3.668 3.713 1 78 135 GLU B C 1
ATOM 3188 O O . GLU B 1 135 ? 15.844 -4.855 3.785 1 78 135 GLU B O 1
ATOM 3193 N N . LEU B 1 136 ? 15.969 -2.877 2.752 1 78.62 136 LEU B N 1
ATOM 3194 C CA . LEU B 1 136 ? 15.258 -3.357 1.575 1 78.62 136 LEU B CA 1
ATOM 3195 C C . LEU B 1 136 ? 16.219 -3.979 0.569 1 78.62 136 LEU B C 1
ATOM 3197 O O . LEU B 1 136 ? 17.281 -3.422 0.3 1 78.62 136 LEU B O 1
ATOM 3201 N N . THR B 1 137 ? 15.938 -5.164 0.086 1 84.75 137 THR B N 1
ATOM 3202 C CA . THR B 1 137 ? 16.656 -5.828 -0.998 1 84.75 137 THR B CA 1
ATOM 3203 C C . THR B 1 137 ? 15.672 -6.387 -2.029 1 84.75 137 THR B C 1
ATOM 3205 O O . THR B 1 137 ? 14.453 -6.336 -1.827 1 84.75 137 THR B O 1
ATOM 3208 N N . HIS B 1 138 ? 16.188 -6.883 -3.111 1 89.25 138 HIS B N 1
ATOM 3209 C CA . HIS B 1 138 ? 15.367 -7.547 -4.117 1 89.25 138 HIS B CA 1
ATOM 3210 C C . HIS B 1 138 ? 14.594 -8.719 -3.518 1 89.25 138 HIS B C 1
ATOM 3212 O O . HIS B 1 138 ? 13.508 -9.055 -3.982 1 89.25 138 HIS B O 1
ATOM 3218 N N . LYS B 1 139 ? 15.133 -9.234 -2.457 1 94.06 139 LYS B N 1
ATOM 3219 C CA . LYS B 1 139 ? 14.547 -10.414 -1.833 1 94.06 139 LYS B CA 1
ATOM 3220 C C . LYS B 1 139 ? 13.25 -10.07 -1.114 1 94.06 139 LYS B C 1
ATOM 3222 O O . LYS B 1 139 ? 12.461 -10.961 -0.785 1 94.06 139 LYS B O 1
ATOM 3227 N N . SER B 1 140 ? 13.07 -8.797 -0.829 1 92.81 140 SER B N 1
ATOM 3228 C CA . SER B 1 140 ? 11.797 -8.367 -0.249 1 92.81 140 SER B CA 1
ATOM 3229 C C . SER B 1 140 ? 10.648 -8.594 -1.221 1 92.81 140 SER B C 1
ATOM 3231 O O . SER B 1 140 ? 9.562 -9.031 -0.819 1 92.81 140 SER B O 1
ATOM 3233 N N . ASP B 1 141 ? 10.938 -8.336 -2.498 1 94.12 141 ASP B N 1
ATOM 3234 C CA . ASP B 1 141 ? 9.953 -8.633 -3.533 1 94.12 141 ASP B CA 1
ATOM 3235 C C . ASP B 1 141 ? 9.672 -10.125 -3.619 1 94.12 141 ASP B C 1
ATOM 3237 O O . ASP B 1 141 ? 8.539 -10.539 -3.877 1 94.12 141 ASP B O 1
ATOM 3241 N N . VAL B 1 142 ? 10.711 -10.867 -3.43 1 97.81 142 VAL B N 1
ATOM 3242 C CA . VAL B 1 142 ? 10.586 -12.32 -3.498 1 97.81 142 VAL B CA 1
ATOM 3243 C C . VAL B 1 142 ? 9.625 -12.805 -2.41 1 97.81 142 VAL B C 1
ATOM 3245 O O . VAL B 1 142 ? 8.75 -13.633 -2.67 1 97.81 142 VAL B O 1
ATOM 3248 N N . PHE B 1 143 ? 9.82 -12.281 -1.236 1 97.88 143 PHE B N 1
ATOM 3249 C CA . PHE B 1 143 ? 8.938 -12.641 -0.136 1 97.88 143 PHE B CA 1
ATOM 3250 C C . PHE B 1 143 ? 7.488 -12.305 -0.481 1 97.88 143 PHE B C 1
ATOM 3252 O O . PHE B 1 143 ? 6.605 -13.164 -0.371 1 97.88 143 PHE B O 1
ATOM 3259 N N . SER B 1 144 ? 7.285 -11.055 -0.86 1 96.62 144 SER B N 1
ATOM 3260 C CA . SER B 1 144 ? 5.934 -10.602 -1.167 1 96.62 144 SER B CA 1
ATOM 3261 C C . SER B 1 144 ? 5.301 -11.445 -2.268 1 96.62 144 SER B C 1
ATOM 3263 O O . SER B 1 144 ? 4.113 -11.766 -2.205 1 96.62 144 SER B O 1
ATOM 3265 N N . PHE B 1 145 ? 6.098 -11.805 -3.273 1 98.31 145 PHE B N 1
ATOM 3266 C CA . PHE B 1 145 ? 5.59 -12.641 -4.352 1 98.31 145 PHE B CA 1
ATOM 3267 C C . PHE B 1 145 ? 5.262 -14.039 -3.844 1 98.31 145 PHE B C 1
ATOM 3269 O O . PHE B 1 145 ? 4.293 -14.656 -4.289 1 98.31 145 PHE B O 1
ATOM 3276 N N . GLY B 1 146 ? 6.082 -14.562 -2.971 1 98.75 146 GLY B N 1
ATOM 3277 C CA . GLY B 1 146 ? 5.766 -15.828 -2.336 1 98.75 146 GLY B CA 1
ATOM 3278 C C . GLY B 1 146 ? 4.395 -15.844 -1.689 1 98.75 146 GLY B C 1
ATOM 3279 O O . GLY B 1 146 ? 3.676 -16.844 -1.773 1 98.75 146 GLY B O 1
ATOM 3280 N N . VAL B 1 147 ? 4.059 -14.758 -1.047 1 98.38 147 VAL B N 1
ATOM 3281 C CA . VAL B 1 147 ? 2.74 -14.641 -0.429 1 98.38 147 VAL B CA 1
ATOM 3282 C C . VAL B 1 147 ? 1.658 -14.688 -1.505 1 98.38 147 VAL B C 1
ATOM 3284 O O . VAL B 1 147 ? 0.631 -15.352 -1.331 1 98.38 147 VAL B O 1
ATOM 3287 N N . VAL B 1 148 ? 1.883 -14.023 -2.611 1 98.38 148 VAL B N 1
ATOM 3288 C CA . VAL B 1 148 ? 0.939 -14.07 -3.725 1 98.38 148 VAL B CA 1
ATOM 3289 C C . VAL B 1 148 ? 0.782 -15.508 -4.215 1 98.38 148 VAL B C 1
ATOM 3291 O O . VAL B 1 148 ? -0.333 -15.953 -4.488 1 98.38 148 VAL B O 1
ATOM 3294 N N . LEU B 1 149 ? 1.918 -16.234 -4.344 1 98.75 149 LEU B N 1
ATOM 3295 C CA . LEU B 1 149 ? 1.854 -17.625 -4.746 1 98.75 149 LEU B CA 1
ATOM 3296 C C . LEU B 1 149 ? 0.975 -18.438 -3.789 1 98.75 149 LEU B C 1
ATOM 3298 O O . LEU B 1 149 ? 0.179 -19.266 -4.223 1 98.75 149 LEU B O 1
ATOM 3302 N N . LEU B 1 150 ? 1.121 -18.156 -2.535 1 98.62 150 LEU B N 1
ATOM 3303 C CA . LEU B 1 150 ? 0.315 -18.859 -1.533 1 98.62 150 LEU B CA 1
ATOM 3304 C C . LEU B 1 150 ? -1.165 -18.531 -1.713 1 98.62 150 LEU B C 1
ATOM 3306 O O . LEU B 1 150 ? -2.018 -19.406 -1.545 1 98.62 150 LEU B O 1
ATOM 3310 N N . GLU B 1 151 ? -1.47 -17.297 -2.057 1 97.81 151 GLU B N 1
ATOM 3311 C CA . GLU B 1 151 ? -2.855 -16.922 -2.336 1 97.81 151 GLU B CA 1
ATOM 3312 C C . GLU B 1 151 ? -3.396 -17.703 -3.535 1 97.81 151 GLU B C 1
ATOM 3314 O O . GLU B 1 151 ? -4.531 -18.188 -3.51 1 97.81 151 GLU B O 1
ATOM 3319 N N . LEU B 1 152 ? -2.594 -17.828 -4.539 1 97.81 152 LEU B N 1
ATOM 3320 C CA . LEU B 1 152 ? -3.012 -18.484 -5.773 1 97.81 152 LEU B CA 1
ATOM 3321 C C . LEU B 1 152 ? -3.328 -19.953 -5.523 1 97.81 152 LEU B C 1
ATOM 3323 O O . LEU B 1 152 ? -4.27 -20.5 -6.105 1 97.81 152 LEU B O 1
ATOM 3327 N N . ILE B 1 153 ? -2.557 -20.609 -4.66 1 97.06 153 ILE B N 1
ATOM 3328 C CA . ILE B 1 153 ? -2.744 -22.047 -4.484 1 97.06 153 ILE B CA 1
ATOM 3329 C C . ILE B 1 153 ? -3.828 -22.297 -3.441 1 97.06 153 ILE B C 1
ATOM 3331 O O . ILE B 1 153 ? -4.449 -23.375 -3.428 1 97.06 153 ILE B O 1
ATOM 3335 N N . SER B 1 154 ? -4.125 -21.281 -2.537 1 96.88 154 SER B N 1
ATOM 3336 C CA . SER B 1 154 ? -4.977 -21.562 -1.387 1 96.88 154 SER B CA 1
ATOM 3337 C C . SER B 1 154 ? -6.297 -20.797 -1.476 1 96.88 154 SER B C 1
ATOM 3339 O O . SER B 1 154 ? -7.262 -21.141 -0.786 1 96.88 154 SER B O 1
ATOM 3341 N N . SER B 1 155 ? -6.328 -19.688 -2.203 1 95.88 155 SER B N 1
ATOM 3342 C CA . SER B 1 155 ? -7.449 -18.75 -2.254 1 95.88 155 SER B CA 1
ATOM 3343 C C . SER B 1 155 ? -7.66 -18.062 -0.905 1 95.88 155 SER B C 1
ATOM 3345 O O . SER B 1 155 ? -8.727 -17.5 -0.649 1 95.88 155 SER B O 1
ATOM 3347 N N . LEU B 1 156 ? -6.688 -18.188 -0.045 1 95 156 LEU B N 1
ATOM 3348 C CA . LEU B 1 156 ? -6.742 -17.516 1.243 1 95 156 LEU B CA 1
ATOM 3349 C C . LEU B 1 156 ? -6.086 -16.141 1.156 1 95 156 LEU B C 1
ATOM 3351 O O . LEU B 1 156 ? -5.188 -15.922 0.34 1 95 156 LEU B O 1
ATOM 3355 N N . ARG B 1 157 ? -6.535 -15.242 1.98 1 92.88 157 ARG B N 1
ATOM 3356 C CA . ARG B 1 157 ? -5.98 -13.891 2.01 1 92.88 157 ARG B CA 1
ATOM 3357 C C . ARG B 1 157 ? -4.605 -13.875 2.668 1 92.88 157 ARG B C 1
ATOM 3359 O O . ARG B 1 157 ? -4.316 -14.703 3.533 1 92.88 157 ARG B O 1
ATOM 3366 N N . ALA B 1 158 ? -3.822 -12.867 2.297 1 95.06 158 ALA B N 1
ATOM 3367 C CA . ALA B 1 158 ? -2.475 -12.727 2.842 1 95.06 158 ALA B CA 1
ATOM 3368 C C . ALA B 1 158 ? -2.51 -12.547 4.355 1 95.06 158 ALA B C 1
ATOM 3370 O O . ALA B 1 158 ? -1.594 -12.977 5.062 1 95.06 158 ALA B O 1
ATOM 3371 N N . PHE B 1 159 ? -3.527 -11.883 4.789 1 91.81 159 PHE B N 1
ATOM 3372 C CA . PHE B 1 159 ? -3.725 -11.648 6.215 1 91.81 159 PHE B CA 1
ATOM 3373 C C . PHE B 1 159 ? -5.188 -11.828 6.598 1 91.81 159 PHE B C 1
ATOM 3375 O O . PHE B 1 159 ? -6.082 -11.398 5.867 1 91.81 159 PHE B O 1
ATOM 3382 N N . ASP B 1 160 ? -5.422 -12.492 7.648 1 88.69 160 ASP B N 1
ATOM 3383 C CA . ASP B 1 160 ? -6.754 -12.711 8.211 1 88.69 160 ASP B CA 1
ATOM 3384 C C . ASP B 1 160 ? -6.703 -12.797 9.734 1 88.69 160 ASP B C 1
ATOM 3386 O O . ASP B 1 160 ? -6.184 -13.773 10.281 1 88.69 160 ASP B O 1
ATOM 3390 N N . TYR B 1 161 ? -7.324 -11.867 10.367 1 82.94 161 TYR B N 1
ATOM 3391 C CA . TYR B 1 161 ? -7.266 -11.781 11.82 1 82.94 161 TYR B CA 1
ATOM 3392 C C . TYR B 1 161 ? -8.008 -12.945 12.469 1 82.94 161 TYR B C 1
ATOM 3394 O O . TYR B 1 161 ? -7.758 -13.281 13.625 1 82.94 161 TYR B O 1
ATOM 3402 N N . ARG B 1 162 ? -8.906 -13.578 11.75 1 85.31 162 ARG B N 1
ATOM 3403 C CA . ARG B 1 162 ? -9.734 -14.648 12.305 1 85.31 162 ARG B CA 1
ATOM 3404 C C . ARG B 1 162 ? -8.984 -15.984 12.289 1 85.31 162 ARG B C 1
ATOM 3406 O O . ARG B 1 162 ? -9.406 -16.938 12.938 1 85.31 162 ARG B O 1
ATOM 3413 N N . ARG B 1 163 ? -7.902 -16.031 11.555 1 87.5 163 ARG B N 1
ATOM 3414 C CA . ARG B 1 163 ? -7.102 -17.25 11.461 1 87.5 163 ARG B CA 1
ATOM 3415 C C . ARG B 1 163 ? -6.094 -17.328 12.609 1 87.5 163 ARG B C 1
ATOM 3417 O O . ARG B 1 163 ? -5.602 -16.297 13.078 1 87.5 163 ARG B O 1
ATOM 3424 N N . SER B 1 164 ? -5.805 -18.562 13.094 1 88.88 164 SER B N 1
ATOM 3425 C CA . SER B 1 164 ? -4.789 -18.734 14.133 1 88.88 164 SER B CA 1
ATOM 3426 C C . SER B 1 164 ? -3.455 -18.125 13.695 1 88.88 164 SER B C 1
ATOM 3428 O O . SER B 1 164 ? -2.84 -17.375 14.445 1 88.88 164 SER B O 1
ATOM 3430 N N . ASP B 1 165 ? -3.061 -18.578 12.484 1 92.12 165 ASP B N 1
ATOM 3431 C CA . ASP B 1 165 ? -1.933 -17.891 11.859 1 92.12 165 ASP B CA 1
ATOM 3432 C C . ASP B 1 165 ? -2.408 -16.719 11 1 92.12 165 ASP B C 1
ATOM 3434 O O . ASP B 1 165 ? -2.799 -16.906 9.852 1 92.12 165 ASP B O 1
ATOM 3438 N N . HIS B 1 166 ? -2.301 -15.586 11.555 1 90.12 166 HIS B N 1
ATOM 3439 C CA . HIS B 1 166 ? -2.867 -14.414 10.898 1 90.12 166 HIS B CA 1
ATOM 3440 C C . HIS B 1 166 ? -2.26 -14.211 9.516 1 90.12 166 HIS B C 1
ATOM 3442 O O . HIS B 1 166 ? -2.967 -13.859 8.57 1 90.12 166 HIS B O 1
ATOM 3448 N N . HIS B 1 167 ? -0.958 -14.438 9.469 1 94.12 167 HIS B N 1
ATOM 3449 C CA . HIS B 1 167 ? -0.251 -14.281 8.195 1 94.12 167 HIS B CA 1
ATOM 3450 C C . HIS B 1 167 ? -0.262 -15.578 7.402 1 94.12 167 HIS B C 1
ATOM 3452 O O . HIS B 1 167 ? 0.076 -16.641 7.93 1 94.12 167 HIS B O 1
ATOM 3458 N N . LEU B 1 168 ? -0.607 -15.484 6.172 1 96.94 168 LEU B N 1
ATOM 3459 C CA . LEU B 1 168 ? -0.63 -16.656 5.301 1 96.94 168 LEU B CA 1
ATOM 3460 C C . LEU B 1 168 ? 0.757 -17.281 5.191 1 96.94 168 LEU B C 1
ATOM 3462 O O . LEU B 1 168 ? 0.888 -18.5 5.113 1 96.94 168 LEU B O 1
ATOM 3466 N N . SER B 1 169 ? 1.79 -16.469 5.156 1 97.75 169 SER B N 1
ATOM 3467 C CA . SER B 1 169 ? 3.162 -16.953 5.105 1 97.75 169 SER B CA 1
ATOM 3468 C C . SER B 1 169 ? 3.48 -17.828 6.316 1 97.75 169 SER B C 1
ATOM 3470 O O . SER B 1 169 ? 4.098 -18.891 6.18 1 97.75 169 SER B O 1
ATOM 3472 N N . ASP B 1 170 ? 3.018 -17.453 7.484 1 96.94 170 ASP B N 1
ATOM 3473 C CA . ASP B 1 170 ? 3.236 -18.25 8.688 1 96.94 170 ASP B CA 1
ATOM 3474 C C . ASP B 1 170 ? 2.469 -19.562 8.633 1 96.94 170 ASP B C 1
ATOM 3476 O O . ASP B 1 170 ? 2.99 -20.609 9.023 1 96.94 170 ASP B O 1
ATOM 3480 N N . LYS B 1 171 ? 1.255 -19.422 8.195 1 97.31 171 LYS B N 1
ATOM 3481 C CA . LYS B 1 171 ? 0.454 -20.641 8.039 1 97.31 171 LYS B CA 1
ATOM 3482 C C . LYS B 1 171 ? 1.148 -21.641 7.117 1 97.31 171 LYS B C 1
ATOM 3484 O O . LYS B 1 171 ? 1.209 -22.828 7.426 1 97.31 171 LYS B O 1
ATOM 3489 N N . ALA B 1 172 ? 1.64 -21.156 6.035 1 98 172 ALA B N 1
ATOM 3490 C CA . ALA B 1 172 ? 2.297 -22.031 5.059 1 98 172 ALA B CA 1
ATOM 3491 C C . ALA B 1 172 ? 3.551 -22.672 5.648 1 98 172 ALA B C 1
ATOM 3493 O O . ALA B 1 172 ? 3.793 -23.859 5.461 1 98 172 ALA B O 1
ATOM 3494 N N . LYS B 1 173 ? 4.375 -21.891 6.289 1 97.38 173 LYS B N 1
ATOM 3495 C CA . LYS B 1 173 ? 5.59 -22.406 6.91 1 97.38 173 LYS B CA 1
ATOM 3496 C C . LYS B 1 173 ? 5.266 -23.469 7.961 1 97.38 173 LYS B C 1
ATOM 3498 O O . LYS B 1 173 ? 5.914 -24.516 8.023 1 97.38 173 LYS B O 1
ATOM 3503 N N . ASN B 1 174 ? 4.254 -23.156 8.758 1 97 174 ASN B N 1
ATOM 3504 C CA . ASN B 1 174 ? 3.811 -24.109 9.766 1 97 174 ASN B CA 1
ATOM 3505 C C . ASN B 1 174 ? 3.334 -25.422 9.133 1 97 174 ASN B C 1
ATOM 3507 O O . ASN B 1 174 ? 3.672 -26.5 9.617 1 97 174 ASN B O 1
ATOM 3511 N N . LYS B 1 175 ? 2.504 -25.312 8.125 1 97.12 175 LYS B N 1
ATOM 3512 C CA . LYS B 1 175 ? 2.018 -26.5 7.426 1 97.12 175 LYS B CA 1
ATOM 3513 C C . LYS B 1 175 ? 3.17 -27.297 6.816 1 97.12 175 LYS B C 1
ATOM 3515 O O . LYS B 1 175 ? 3.158 -28.531 6.828 1 97.12 175 LYS B O 1
ATOM 3520 N N . PHE B 1 176 ? 4.094 -26.594 6.273 1 96.25 176 PHE B N 1
ATOM 3521 C CA . PHE B 1 176 ? 5.258 -27.25 5.688 1 96.25 176 PHE B CA 1
ATOM 3522 C C . PHE B 1 176 ? 6.031 -28.031 6.742 1 96.25 176 PHE B C 1
ATOM 3524 O O . PHE B 1 176 ? 6.395 -29.188 6.527 1 96.25 176 PHE B O 1
ATOM 3531 N N . GLU B 1 177 ? 6.316 -27.422 7.832 1 96.19 177 GLU B N 1
ATOM 3532 C CA . GLU B 1 177 ? 7.078 -28.031 8.914 1 96.19 177 GLU B CA 1
ATOM 3533 C C . GLU B 1 177 ? 6.375 -29.281 9.461 1 96.19 177 GLU B C 1
ATOM 3535 O O . GLU B 1 177 ? 7.023 -30.203 9.938 1 96.19 177 GLU B O 1
ATOM 3540 N N . ASN B 1 178 ? 5.082 -29.312 9.352 1 96.75 178 ASN B N 1
ATOM 3541 C CA . ASN B 1 178 ? 4.297 -30.422 9.875 1 96.75 178 ASN B CA 1
ATOM 3542 C C . ASN B 1 178 ? 3.902 -31.406 8.781 1 96.75 178 ASN B C 1
ATOM 3544 O O . ASN B 1 178 ? 3 -32.219 8.961 1 96.75 178 ASN B O 1
ATOM 3548 N N . ASN B 1 179 ? 4.449 -31.266 7.633 1 96.19 179 ASN B N 1
ATOM 3549 C CA . ASN B 1 179 ? 4.219 -32.125 6.488 1 96.19 179 ASN B CA 1
ATOM 3550 C C . ASN B 1 179 ? 2.744 -32.156 6.094 1 96.19 179 ASN B C 1
ATOM 3552 O O . ASN B 1 179 ? 2.184 -33.25 5.855 1 96.19 179 ASN B O 1
ATOM 3556 N N . ALA B 1 180 ? 2.113 -31 6.152 1 97.12 180 ALA B N 1
ATOM 3557 C CA . ALA B 1 180 ? 0.688 -30.891 5.855 1 97.12 180 ALA B CA 1
ATOM 3558 C C . ALA B 1 180 ? 0.429 -29.781 4.828 1 97.12 180 ALA B C 1
ATOM 3560 O O . ALA B 1 180 ? -0.594 -29.094 4.891 1 97.12 180 ALA B O 1
ATOM 3561 N N . LEU B 1 181 ? 1.375 -29.562 3.959 1 95.44 181 LEU B N 1
ATOM 3562 C CA . LEU B 1 181 ? 1.292 -28.484 2.982 1 95.44 181 LEU B CA 1
ATOM 3563 C C . LEU B 1 181 ? 0.105 -28.688 2.045 1 95.44 181 LEU B C 1
ATOM 3565 O O . LEU B 1 181 ? -0.49 -27.719 1.569 1 95.44 181 LEU B O 1
ATOM 3569 N N . ASP B 1 182 ? -0.269 -29.953 1.825 1 93.56 182 ASP B N 1
ATOM 3570 C CA . ASP B 1 182 ? -1.388 -30.297 0.955 1 93.56 182 ASP B CA 1
ATOM 3571 C C . ASP B 1 182 ? -2.695 -29.703 1.482 1 93.56 182 ASP B C 1
ATOM 3573 O O . ASP B 1 182 ? -3.617 -29.438 0.709 1 93.56 182 ASP B O 1
ATOM 3577 N N . GLN B 1 183 ? -2.766 -29.438 2.754 1 94.81 183 GLN B N 1
ATOM 3578 C CA . GLN B 1 183 ? -3.973 -28.922 3.389 1 94.81 183 GLN B CA 1
ATOM 3579 C C . GLN B 1 183 ? -4.188 -27.438 3.041 1 94.81 183 GLN B C 1
ATOM 3581 O O . GLN B 1 183 ? -5.266 -26.891 3.279 1 94.81 183 GLN B O 1
ATOM 3586 N N . LEU B 1 184 ? -3.203 -26.812 2.439 1 95.5 184 LEU B N 1
ATOM 3587 C CA . LEU B 1 184 ? -3.295 -25.391 2.068 1 95.5 184 LEU B CA 1
ATOM 3588 C C . LEU B 1 184 ? -3.932 -25.234 0.692 1 95.5 184 LEU B C 1
ATOM 3590 O O . LEU B 1 184 ? -4.371 -24.141 0.329 1 95.5 184 LEU B O 1
ATOM 3594 N N . LEU B 1 185 ? -3.994 -26.281 -0.07 1 95.25 185 LEU B N 1
ATOM 3595 C CA . LEU B 1 185 ? -4.41 -26.219 -1.466 1 95.25 185 LEU B CA 1
ATOM 3596 C C . LEU B 1 185 ? -5.91 -25.969 -1.573 1 95.25 185 LEU B C 1
ATOM 3598 O O . LEU B 1 185 ? -6.695 -26.516 -0.801 1 95.25 185 LEU B O 1
ATOM 3602 N N . ASP B 1 186 ? -6.285 -25.062 -2.385 1 94.56 186 ASP B N 1
ATOM 3603 C CA . ASP B 1 186 ? -7.688 -24.828 -2.705 1 94.56 186 ASP B CA 1
ATOM 3604 C C . ASP B 1 186 ? -8.328 -26.062 -3.338 1 94.56 186 ASP B C 1
ATOM 3606 O O . ASP B 1 186 ? -8.117 -26.328 -4.523 1 94.56 186 ASP B O 1
ATOM 3610 N N . ARG B 1 187 ? -9.211 -26.688 -2.77 1 87.94 187 ARG B N 1
ATOM 3611 C CA . ARG B 1 187 ? -9.781 -27.953 -3.195 1 87.94 187 ARG B CA 1
ATOM 3612 C C . ARG B 1 187 ? -10.883 -27.75 -4.23 1 87.94 187 ARG B C 1
ATOM 3614 O O . ARG B 1 187 ? -11.32 -28.703 -4.879 1 87.94 187 ARG B O 1
ATOM 3621 N N . THR B 1 188 ? -11.273 -26.531 -4.332 1 86.75 188 THR B N 1
ATOM 3622 C CA . THR B 1 188 ? -12.305 -26.266 -5.324 1 86.75 188 THR B CA 1
ATOM 3623 C C . THR B 1 188 ? -11.734 -26.328 -6.734 1 86.75 188 THR B C 1
ATOM 3625 O O . THR B 1 188 ? -12.477 -26.391 -7.715 1 86.75 188 THR B O 1
ATOM 3628 N N . LEU B 1 189 ? -10.445 -26.234 -6.84 1 85.5 189 LEU B N 1
ATOM 3629 C CA . LEU B 1 189 ? -9.82 -26.312 -8.148 1 85.5 189 LEU B CA 1
ATOM 3630 C C . LEU B 1 189 ? -9.797 -27.766 -8.648 1 85.5 189 LEU B C 1
ATOM 3632 O O . LEU B 1 189 ? -9.336 -28.031 -9.758 1 85.5 189 LEU B O 1
ATOM 3636 N N . ASP B 1 190 ? -10.781 -28.547 -8.43 1 66.19 190 ASP B N 1
ATOM 3637 C CA . ASP B 1 190 ? -11.148 -29.906 -8.797 1 66.19 190 ASP B CA 1
ATOM 3638 C C . ASP B 1 190 ? -9.93 -30.719 -9.234 1 66.19 190 ASP B C 1
ATOM 3640 O O . ASP B 1 190 ? -9.766 -31 -10.422 1 66.19 190 ASP B O 1
ATOM 3644 N N . PHE B 1 191 ? -9.188 -31.047 -8.414 1 64.19 191 PHE B N 1
ATOM 3645 C CA . PHE B 1 191 ? -7.988 -31.781 -8.789 1 64.19 191 PHE B CA 1
ATOM 3646 C C . PHE B 1 191 ? -8.32 -33.25 -9.07 1 64.19 191 PHE B C 1
ATOM 3648 O O . PHE B 1 191 ? -7.492 -34 -9.602 1 64.19 191 PHE B O 1
ATOM 3655 N N . ASP B 1 192 ? -9.477 -33.594 -8.695 1 63.44 192 ASP B N 1
ATOM 3656 C CA . ASP B 1 192 ? -9.82 -35 -8.891 1 63.44 192 ASP B CA 1
ATOM 3657 C C . ASP B 1 192 ? -9.836 -35.344 -10.375 1 63.44 192 ASP B C 1
ATOM 3659 O O . ASP B 1 192 ? -9.562 -36.5 -10.742 1 63.44 192 ASP B O 1
ATOM 3663 N N . SER B 1 193 ? -10.008 -34.344 -11.102 1 66.56 193 SER B N 1
ATOM 3664 C CA . SER B 1 193 ? -10.125 -34.656 -12.523 1 66.56 193 SER B CA 1
ATOM 3665 C C . SER B 1 193 ? -8.758 -34.688 -13.195 1 66.56 193 SER B C 1
ATOM 3667 O O . SER B 1 193 ? -8.594 -35.312 -14.242 1 66.56 193 SER B O 1
ATOM 3669 N N . ASP B 1 194 ? -7.734 -34.094 -12.594 1 79.31 194 ASP B N 1
ATOM 3670 C CA . ASP B 1 194 ? -6.406 -34.031 -13.203 1 79.31 194 ASP B CA 1
ATOM 3671 C C . ASP B 1 194 ? -5.316 -34.031 -12.133 1 79.31 194 ASP B C 1
ATOM 3673 O O . ASP B 1 194 ? -5.031 -33 -11.523 1 79.31 194 ASP B O 1
ATOM 3677 N N . PRO B 1 195 ? -4.816 -35.25 -11.852 1 82.12 195 PRO B N 1
ATOM 3678 C CA . PRO B 1 195 ? -3.775 -35.375 -10.828 1 82.12 195 PRO B CA 1
ATOM 3679 C C . PRO B 1 195 ? -2.604 -34.406 -11.055 1 82.12 195 PRO B C 1
ATOM 3681 O O . PRO B 1 195 ? -1.882 -34.094 -10.109 1 82.12 195 PRO B O 1
ATOM 3684 N N . ARG B 1 196 ? -2.422 -34.031 -12.312 1 87.44 196 ARG B N 1
ATOM 3685 C CA . ARG B 1 196 ? -1.338 -33.094 -12.625 1 87.44 196 ARG B CA 1
ATOM 3686 C C . ARG B 1 196 ? -1.54 -31.766 -11.93 1 87.44 196 ARG B C 1
ATOM 3688 O O . ARG B 1 196 ? -0.571 -31.094 -11.562 1 87.44 196 ARG B O 1
ATOM 3695 N N . VAL B 1 197 ? -2.713 -31.438 -11.742 1 90.75 197 VAL B N 1
ATOM 3696 C CA . VAL B 1 197 ? -3.037 -30.156 -11.125 1 90.75 197 VAL B CA 1
ATOM 3697 C C . VAL B 1 197 ? -2.561 -30.156 -9.672 1 90.75 197 VAL B C 1
ATOM 3699 O O . VAL B 1 197 ? -1.917 -29.203 -9.227 1 90.75 197 VAL B O 1
ATOM 3702 N N . GLU B 1 198 ? -2.848 -31.203 -9.023 1 90.44 198 GLU B N 1
ATOM 3703 C CA . GLU B 1 198 ? -2.416 -31.297 -7.633 1 90.44 198 GLU B CA 1
ATOM 3704 C C . GLU B 1 198 ? -0.895 -31.266 -7.523 1 90.44 198 GLU B C 1
ATOM 3706 O O . GLU B 1 198 ? -0.349 -30.625 -6.621 1 90.44 198 GLU B O 1
ATOM 3711 N N . GLU B 1 199 ? -0.28 -31.984 -8.391 1 92.12 199 GLU B N 1
ATOM 3712 C CA . GLU B 1 199 ? 1.18 -32 -8.398 1 92.12 199 GLU B CA 1
ATOM 3713 C C . GLU B 1 199 ? 1.75 -30.609 -8.633 1 92.12 199 GLU B C 1
ATOM 3715 O O . GLU B 1 199 ? 2.689 -30.188 -7.957 1 92.12 199 GLU B O 1
ATOM 3720 N N . MET B 1 200 ? 1.188 -29.922 -9.594 1 95 200 MET B N 1
ATOM 3721 C CA . MET B 1 200 ? 1.64 -28.562 -9.883 1 95 200 MET B CA 1
ATOM 3722 C C . MET B 1 200 ? 1.405 -27.641 -8.688 1 95 200 MET B C 1
ATOM 3724 O O . MET B 1 200 ? 2.287 -26.875 -8.32 1 95 200 MET B O 1
ATOM 3728 N N . MET B 1 201 ? 0.27 -27.797 -8.102 1 95.44 201 MET B N 1
ATOM 3729 C CA . MET B 1 201 ? -0.06 -26.953 -6.953 1 95.44 201 MET B CA 1
ATOM 3730 C C . MET B 1 201 ? 0.909 -27.203 -5.801 1 95.44 201 MET B C 1
ATOM 3732 O O . MET B 1 201 ? 1.354 -26.266 -5.145 1 95.44 201 MET B O 1
ATOM 3736 N N . MET B 1 202 ? 1.221 -28.484 -5.609 1 95.25 202 MET B N 1
ATOM 3737 C CA . MET B 1 202 ? 2.176 -28.828 -4.562 1 95.25 202 MET B CA 1
ATOM 3738 C C . MET B 1 202 ? 3.549 -28.234 -4.859 1 95.25 202 MET B C 1
ATOM 3740 O O . MET B 1 202 ? 4.23 -27.75 -3.953 1 95.25 202 MET B O 1
ATOM 3744 N N . GLY B 1 203 ? 3.953 -28.344 -6.129 1 97.12 203 GLY B N 1
ATOM 3745 C CA . GLY B 1 203 ? 5.207 -27.719 -6.531 1 97.12 203 GLY B CA 1
ATOM 3746 C C . GLY B 1 203 ? 5.258 -26.234 -6.258 1 97.12 203 GLY B C 1
ATOM 3747 O O . GLY B 1 203 ? 6.254 -25.719 -5.742 1 97.12 203 GLY B O 1
ATOM 3748 N N . VAL B 1 204 ? 4.184 -25.531 -6.559 1 98.12 204 VAL B N 1
ATOM 3749 C CA . VAL B 1 204 ? 4.105 -24.094 -6.332 1 98.12 204 VAL B CA 1
ATOM 3750 C C . VAL B 1 204 ? 4.098 -23.812 -4.832 1 98.12 204 VAL B C 1
ATOM 3752 O O . VAL B 1 204 ? 4.715 -22.844 -4.371 1 98.12 204 VAL B O 1
ATOM 3755 N N . ALA B 1 205 ? 3.387 -24.625 -4.074 1 98.12 205 ALA B N 1
ATOM 3756 C CA . ALA B 1 205 ? 3.35 -24.469 -2.623 1 98.12 205 ALA B CA 1
ATOM 3757 C C . ALA B 1 205 ? 4.75 -24.562 -2.023 1 98.12 205 ALA B C 1
ATOM 3759 O O . ALA B 1 205 ? 5.129 -23.734 -1.192 1 98.12 205 ALA B O 1
ATOM 3760 N N . GLU B 1 206 ? 5.457 -25.516 -2.436 1 98.19 206 GLU B N 1
ATOM 3761 C CA . GLU B 1 206 ? 6.816 -25.688 -1.935 1 98.19 206 GLU B CA 1
ATOM 3762 C C . GLU B 1 206 ? 7.707 -24.5 -2.311 1 98.19 206 GLU B C 1
ATOM 3764 O O . GLU B 1 206 ? 8.492 -24.031 -1.491 1 98.19 206 GLU B O 1
ATOM 3769 N N . LEU B 1 207 ? 7.605 -24.094 -3.555 1 98.69 207 LEU B N 1
ATOM 3770 C CA . LEU B 1 207 ? 8.352 -22.922 -4.004 1 98.69 207 LEU B CA 1
ATOM 3771 C C . LEU B 1 207 ? 7.98 -21.703 -3.178 1 98.69 207 LEU B C 1
ATOM 3773 O O . LEU B 1 207 ? 8.859 -20.922 -2.793 1 98.69 207 LEU B O 1
ATOM 3777 N N . ALA B 1 208 ? 6.699 -21.516 -2.932 1 98.81 208 ALA B N 1
ATOM 3778 C CA . ALA B 1 208 ? 6.215 -20.375 -2.158 1 98.81 208 ALA B CA 1
ATOM 3779 C C . ALA B 1 208 ? 6.805 -20.375 -0.752 1 98.81 208 ALA B C 1
ATOM 3781 O O . ALA B 1 208 ? 7.199 -19.328 -0.238 1 98.81 208 ALA B O 1
ATOM 3782 N N . VAL B 1 209 ? 6.875 -21.516 -0.137 1 98.62 209 VAL B N 1
ATOM 3783 C CA . VAL B 1 209 ? 7.441 -21.641 1.203 1 98.62 209 VAL B CA 1
ATOM 3784 C C . VAL B 1 209 ? 8.906 -21.203 1.186 1 98.62 209 VAL B C 1
ATOM 3786 O O . VAL B 1 209 ? 9.375 -20.531 2.113 1 98.62 209 VAL B O 1
ATOM 3789 N N . ARG B 1 210 ? 9.641 -21.562 0.132 1 98.5 210 ARG B N 1
ATOM 3790 C CA . ARG B 1 210 ? 11.023 -21.109 -0.002 1 98.5 210 ARG B CA 1
ATOM 3791 C C . ARG B 1 210 ? 11.102 -19.594 -0.13 1 98.5 210 ARG B C 1
ATOM 3793 O O . ARG B 1 210 ? 12.008 -18.969 0.421 1 98.5 210 ARG B O 1
ATOM 3800 N N . CYS B 1 211 ? 10.18 -19.016 -0.812 1 98.69 211 CYS B N 1
ATOM 3801 C CA . CYS B 1 211 ? 10.172 -17.578 -1.062 1 98.69 211 CYS B CA 1
ATOM 3802 C C . CYS B 1 211 ? 9.875 -16.797 0.216 1 98.69 211 CYS B C 1
ATOM 3804 O O . CYS B 1 211 ? 10.352 -15.68 0.389 1 98.69 211 CYS B O 1
ATOM 3806 N N . VAL B 1 212 ? 9.109 -17.422 1.146 1 98.44 212 VAL B N 1
ATOM 3807 C CA . VAL B 1 212 ? 8.625 -16.641 2.281 1 98.44 212 VAL B CA 1
ATOM 3808 C C . VAL B 1 212 ? 9.445 -16.969 3.525 1 98.44 212 VAL B C 1
ATOM 3810 O O . VAL B 1 212 ? 8.992 -16.766 4.652 1 98.44 212 VAL B O 1
ATOM 3813 N N . GLN B 1 213 ? 10.602 -17.547 3.318 1 97.56 213 GLN B N 1
ATOM 3814 C CA . GLN B 1 213 ? 11.492 -17.781 4.449 1 97.56 213 GLN B CA 1
ATOM 3815 C C . GLN B 1 213 ? 11.836 -16.484 5.164 1 97.56 213 GLN B C 1
ATOM 3817 O O . GLN B 1 213 ? 11.922 -15.422 4.535 1 97.56 213 GLN B O 1
ATOM 3822 N N . ASP B 1 214 ? 12.125 -16.531 6.441 1 94.75 214 ASP B N 1
ATOM 3823 C CA . ASP B 1 214 ? 12.359 -15.328 7.242 1 94.75 214 ASP B CA 1
ATOM 3824 C C . ASP B 1 214 ? 13.664 -14.641 6.836 1 94.75 214 ASP B C 1
ATOM 3826 O O . ASP B 1 214 ? 13.727 -13.414 6.742 1 94.75 214 ASP B O 1
ATOM 3830 N N . SER B 1 215 ? 14.664 -15.477 6.578 1 93.88 215 SER B N 1
ATOM 3831 C CA . SER B 1 215 ? 15.953 -14.93 6.176 1 93.88 215 SER B CA 1
ATOM 3832 C C . SER B 1 215 ? 16.016 -14.688 4.672 1 93.88 215 SER B C 1
ATOM 3834 O O . SER B 1 215 ? 15.711 -15.586 3.881 1 93.88 215 SER B O 1
ATOM 3836 N N . LYS B 1 216 ? 16.391 -13.523 4.328 1 93.44 216 LYS B N 1
ATOM 3837 C CA . LYS B 1 216 ? 16.484 -13.18 2.912 1 93.44 216 LYS B CA 1
ATOM 3838 C C . LYS B 1 216 ? 17.469 -14.102 2.191 1 93.44 216 LYS B C 1
ATOM 3840 O O . LYS B 1 216 ? 17.312 -14.383 1.004 1 93.44 216 LYS B O 1
ATOM 3845 N N . HIS B 1 217 ? 18.469 -14.641 2.861 1 93.88 217 HIS B N 1
ATOM 3846 C CA . HIS B 1 217 ? 19.5 -15.477 2.25 1 93.88 217 HIS B CA 1
ATOM 3847 C C . HIS B 1 217 ? 18.953 -16.859 1.901 1 93.88 217 HIS B C 1
ATOM 3849 O O . HIS B 1 217 ? 19.5 -17.547 1.044 1 93.88 217 HIS B O 1
ATOM 3855 N N . ALA B 1 218 ? 17.922 -17.219 2.559 1 96.38 218 ALA B N 1
ATOM 3856 C CA . ALA B 1 218 ? 17.312 -18.531 2.316 1 96.38 218 ALA B CA 1
ATOM 3857 C C . ALA B 1 218 ? 16.312 -18.453 1.169 1 96.38 218 ALA B C 1
ATOM 3859 O O . ALA B 1 218 ? 15.781 -19.484 0.733 1 96.38 218 ALA B O 1
ATOM 3860 N N . ARG B 1 219 ? 16.016 -17.297 0.627 1 97.62 219 ARG B N 1
ATOM 3861 C CA . ARG B 1 219 ? 15.055 -17.109 -0.449 1 97.62 219 ARG B CA 1
ATOM 3862 C C . ARG B 1 219 ? 15.727 -17.219 -1.814 1 97.62 219 ARG B C 1
ATOM 3864 O O . ARG B 1 219 ? 16.859 -16.781 -1.987 1 97.62 219 ARG B O 1
ATOM 3871 N N . PRO B 1 220 ? 15.055 -17.75 -2.773 1 98.06 220 PRO B N 1
ATOM 3872 C CA . PRO B 1 220 ? 15.602 -17.781 -4.133 1 98.06 220 PRO B CA 1
ATOM 3873 C C . PRO B 1 220 ? 15.578 -16.406 -4.801 1 98.06 220 PRO B C 1
ATOM 3875 O O . PRO B 1 220 ? 14.977 -15.461 -4.273 1 98.06 220 PRO B O 1
ATOM 3878 N N . SER B 1 221 ? 16.297 -16.281 -5.898 1 96.88 221 SER B N 1
ATOM 3879 C CA . SER B 1 221 ? 16.188 -15.117 -6.758 1 96.88 221 SER B CA 1
ATOM 3880 C C . SER B 1 221 ? 14.953 -15.203 -7.648 1 96.88 221 SER B C 1
ATOM 3882 O O . SER B 1 221 ? 14.383 -16.281 -7.824 1 96.88 221 SER B O 1
ATOM 3884 N N . MET B 1 222 ? 14.586 -14.086 -8.195 1 96.75 222 MET B N 1
ATOM 3885 C CA . MET B 1 222 ? 13.43 -14.133 -9.086 1 96.75 222 MET B CA 1
ATOM 3886 C C . MET B 1 222 ? 13.742 -14.938 -10.344 1 96.75 222 MET B C 1
ATOM 3888 O O . MET B 1 222 ? 12.852 -15.531 -10.953 1 96.75 222 MET B O 1
ATOM 3892 N N . ASP B 1 223 ? 14.992 -15.008 -10.719 1 96.62 223 ASP B N 1
ATOM 3893 C CA . ASP B 1 223 ? 15.398 -15.891 -11.805 1 96.62 223 ASP B CA 1
ATOM 3894 C C . ASP B 1 223 ? 15.094 -17.359 -11.477 1 96.62 223 ASP B C 1
ATOM 3896 O O . ASP B 1 223 ? 14.508 -18.062 -12.281 1 96.62 223 ASP B O 1
ATOM 3900 N N . GLU B 1 224 ? 15.523 -17.703 -10.336 1 98.25 224 GLU B N 1
ATOM 3901 C CA . GLU B 1 224 ? 15.281 -19.078 -9.883 1 98.25 224 GLU B CA 1
ATOM 3902 C C . GLU B 1 224 ? 13.789 -19.359 -9.758 1 98.25 224 GLU B C 1
ATOM 3904 O O . GLU B 1 224 ? 13.328 -20.453 -10.102 1 98.25 224 GLU B O 1
ATOM 3909 N N . VAL B 1 225 ? 13.047 -18.422 -9.305 1 98.62 225 VAL B N 1
ATOM 3910 C CA . VAL B 1 225 ? 11.609 -18.578 -9.125 1 98.62 225 VAL B CA 1
ATOM 3911 C C . VAL B 1 225 ? 10.93 -18.781 -10.477 1 98.62 225 VAL B C 1
ATOM 3913 O O . VAL B 1 225 ? 10.102 -19.688 -10.633 1 98.62 225 VAL B O 1
ATOM 3916 N N . LEU B 1 226 ? 11.312 -17.906 -11.43 1 98.06 226 LEU B N 1
ATOM 3917 C CA . LEU B 1 226 ? 10.711 -18.016 -12.758 1 98.06 226 LEU B CA 1
ATOM 3918 C C . LEU B 1 226 ? 10.992 -19.375 -13.383 1 98.06 226 LEU B C 1
ATOM 3920 O O . LEU B 1 226 ? 10.078 -20.016 -13.906 1 98.06 226 LEU B O 1
ATOM 3924 N N . VAL B 1 227 ? 12.188 -19.828 -13.305 1 97.88 227 VAL B N 1
ATOM 3925 C CA . VAL B 1 227 ? 12.586 -21.109 -13.875 1 97.88 227 VAL B CA 1
ATOM 3926 C C . VAL B 1 227 ? 11.805 -22.234 -13.188 1 97.88 227 VAL B C 1
ATOM 3928 O O . VAL B 1 227 ? 11.305 -23.141 -13.852 1 97.88 227 VAL B O 1
ATOM 3931 N N . ALA B 1 228 ? 11.695 -22.172 -11.898 1 98.31 228 ALA B N 1
ATOM 3932 C CA . ALA B 1 228 ? 10.961 -23.188 -11.148 1 98.31 228 ALA B CA 1
ATOM 3933 C C . ALA B 1 228 ? 9.5 -23.234 -11.578 1 98.31 228 ALA B C 1
ATOM 3935 O O . ALA B 1 228 ? 8.938 -24.328 -11.773 1 98.31 228 ALA B O 1
ATOM 3936 N N . LEU B 1 229 ? 8.922 -22.109 -11.719 1 98.44 229 LEU B N 1
ATOM 3937 C CA . LEU B 1 229 ? 7.52 -22.047 -12.109 1 98.44 229 LEU B CA 1
ATOM 3938 C C . LEU B 1 229 ? 7.324 -22.609 -13.516 1 98.44 229 LEU B C 1
ATOM 3940 O O . LEU B 1 229 ? 6.352 -23.328 -13.766 1 98.44 229 LEU B O 1
ATOM 3944 N N . GLN B 1 230 ? 8.203 -22.25 -14.375 1 97.06 230 GLN B N 1
ATOM 3945 C CA . GLN B 1 230 ? 8.133 -22.75 -15.734 1 97.06 230 GLN B CA 1
ATOM 3946 C C . GLN B 1 230 ? 8.273 -24.281 -15.766 1 97.06 230 GLN B C 1
ATOM 3948 O O . GLN B 1 230 ? 7.566 -24.953 -16.516 1 97.06 230 GLN B O 1
ATOM 3953 N N . ASN B 1 231 ? 9.156 -24.797 -14.945 1 96.75 231 ASN B N 1
ATOM 3954 C CA . ASN B 1 231 ? 9.32 -26.25 -14.844 1 96.75 231 ASN B CA 1
ATOM 3955 C C . ASN B 1 231 ? 8.062 -26.922 -14.312 1 96.75 231 ASN B C 1
ATOM 3957 O O . ASN B 1 231 ? 7.66 -27.984 -14.805 1 96.75 231 ASN B O 1
ATOM 3961 N N . ILE B 1 232 ? 7.457 -26.391 -13.352 1 96.75 232 ILE B N 1
ATOM 3962 C CA . ILE B 1 232 ? 6.23 -26.922 -12.773 1 96.75 232 ILE B CA 1
ATOM 3963 C C . ILE B 1 232 ? 5.121 -26.922 -13.82 1 96.75 232 ILE B C 1
ATOM 3965 O O . ILE B 1 232 ? 4.383 -27.891 -13.953 1 96.75 232 ILE B O 1
ATOM 3969 N N . GLN B 1 233 ? 5.035 -25.75 -14.5 1 93.56 233 GLN B N 1
ATOM 3970 C CA . GLN B 1 233 ? 4.004 -25.625 -15.523 1 93.56 233 GLN B CA 1
ATOM 3971 C C . GLN B 1 233 ? 4.184 -26.672 -16.625 1 93.56 233 GLN B C 1
ATOM 3973 O O . GLN B 1 233 ? 3.201 -27.172 -17.172 1 93.56 233 GLN B O 1
ATOM 3978 N N . ASN B 1 234 ? 5.406 -26.984 -17.016 1 88.88 234 ASN B N 1
ATOM 3979 C CA . ASN B 1 234 ? 5.727 -27.922 -18.078 1 88.88 234 ASN B CA 1
ATOM 3980 C C . ASN B 1 234 ? 5.465 -29.375 -17.656 1 88.88 234 ASN B C 1
ATOM 3982 O O . ASN B 1 234 ? 5.234 -30.234 -18.516 1 88.88 234 ASN B O 1
ATOM 3986 N N . VAL B 1 235 ? 5.656 -29.688 -16.453 1 74.94 235 VAL B N 1
ATOM 3987 C CA . VAL B 1 235 ? 5.352 -31.047 -15.984 1 74.94 235 VAL B CA 1
ATOM 3988 C C . VAL B 1 235 ? 3.869 -31.344 -16.203 1 74.94 235 VAL B C 1
ATOM 3990 O O . VAL B 1 235 ? 3.5 -32.438 -16.578 1 74.94 235 VAL B O 1
ATOM 3993 N N . GLY B 1 236 ? 3.029 -30.344 -16.016 1 60.88 236 GLY B N 1
ATOM 3994 C CA . GLY B 1 236 ? 1.613 -30.531 -16.281 1 60.88 236 GLY B CA 1
ATOM 3995 C C . GLY B 1 236 ? 1.293 -30.625 -17.766 1 60.88 236 GLY B C 1
ATOM 3996 O O . GLY B 1 236 ? 0.252 -31.156 -18.156 1 60.88 236 GLY B O 1
ATOM 3997 N N . GLY B 1 237 ? 1.785 -29.781 -18.781 1 55.31 237 GLY B N 1
ATOM 3998 C CA . GLY B 1 237 ? 1.494 -29.594 -20.203 1 55.31 237 GLY B CA 1
ATOM 3999 C C . GLY B 1 237 ? 2 -30.734 -21.078 1 55.31 237 GLY B C 1
ATOM 4000 O O . GLY B 1 237 ? 3.021 -30.594 -21.75 1 55.31 237 GLY B O 1
ATOM 4001 N N . ASN B 1 238 ? 1.872 -32 -20.906 1 43.56 238 ASN B N 1
ATOM 4002 C CA . ASN B 1 238 ? 2.121 -32.844 -22.062 1 43.56 238 ASN B CA 1
ATOM 4003 C C . ASN B 1 238 ? 1.362 -32.375 -23.297 1 43.56 238 ASN B C 1
ATOM 4005 O O . ASN B 1 238 ? 1.121 -33.156 -24.219 1 43.56 238 ASN B O 1
ATOM 4009 N N . ALA B 1 239 ? 0.371 -31.547 -23.391 1 39.75 239 ALA B N 1
ATOM 4010 C CA . ALA B 1 239 ? -0.087 -31.203 -24.734 1 39.75 239 ALA B CA 1
ATOM 4011 C C . ALA B 1 239 ? 0.971 -30.406 -25.484 1 39.75 239 ALA B C 1
ATOM 4013 O O . ALA B 1 239 ? 1.709 -29.625 -24.891 1 39.75 239 ALA B O 1
ATOM 4014 N N . PRO B 1 240 ? 1.189 -30.531 -26.891 1 34.47 240 PRO B N 1
ATOM 4015 C CA . PRO B 1 240 ? 2.186 -29.859 -27.734 1 34.47 240 PRO B CA 1
ATOM 4016 C C . PRO B 1 240 ? 2.258 -28.359 -27.5 1 34.47 240 PRO B C 1
ATOM 4018 O O . PRO B 1 240 ? 1.238 -27.734 -27.219 1 34.47 240 PRO B O 1
ATOM 4021 N N . ASN B 1 241 ? 3.301 -27.828 -27.016 1 34.94 241 ASN B N 1
ATOM 4022 C CA . ASN B 1 241 ? 3.672 -26.438 -26.781 1 34.94 241 ASN B CA 1
ATOM 4023 C C . ASN B 1 241 ? 3.246 -25.531 -27.953 1 34.94 241 ASN B C 1
ATOM 4025 O O . ASN B 1 241 ? 3.793 -25.641 -29.047 1 34.94 241 ASN B O 1
ATOM 4029 N N . ALA B 1 242 ? 2.051 -25.188 -28.219 1 32 242 ALA B N 1
ATOM 4030 C CA . ALA B 1 242 ? 1.875 -24.188 -29.266 1 32 242 ALA B CA 1
ATOM 4031 C C . ALA B 1 242 ? 2.924 -23.078 -29.156 1 32 242 ALA B C 1
ATOM 4033 O O . ALA B 1 242 ? 3.219 -22.609 -28.047 1 32 242 ALA B O 1
ATOM 4034 N N . GLY B 1 243 ? 3.885 -22.922 -30.094 1 30.77 243 GLY B N 1
ATOM 4035 C CA . GLY B 1 243 ? 5.008 -22 -30.281 1 30.77 243 GLY B CA 1
ATOM 4036 C C . GLY B 1 243 ? 4.719 -20.594 -29.812 1 30.77 243 GLY B C 1
ATOM 4037 O O . GLY B 1 243 ? 3.693 -20.016 -30.156 1 30.77 243 GLY B O 1
ATOM 4038 N N . GLN B 1 244 ? 5.098 -20.281 -28.703 1 31.95 244 GLN B N 1
ATOM 4039 C CA . GLN B 1 244 ? 5.031 -18.891 -28.266 1 31.95 244 GLN B CA 1
ATOM 4040 C C . GLN B 1 244 ? 5.484 -17.938 -29.359 1 31.95 244 GLN B C 1
ATOM 4042 O O . GLN B 1 244 ? 6.535 -18.141 -29.984 1 31.95 244 GLN B O 1
ATOM 4047 N N . PRO B 1 245 ? 4.59 -17.25 -30.078 1 30.3 245 PRO B N 1
ATOM 4048 C CA . PRO B 1 245 ? 5.145 -16.375 -31.125 1 30.3 245 PRO B CA 1
ATOM 4049 C C . PRO B 1 245 ? 6.434 -15.688 -30.688 1 30.3 245 PRO B C 1
ATOM 4051 O O . PRO B 1 245 ? 6.617 -15.398 -29.5 1 30.3 245 PRO B O 1
ATOM 4054 N N . GLU B 1 246 ? 7.504 -16 -31.375 1 27.86 246 GLU B N 1
ATOM 4055 C CA . GLU B 1 246 ? 8.773 -15.297 -31.234 1 27.86 246 GLU B CA 1
ATOM 4056 C C . GLU B 1 246 ? 8.547 -13.812 -30.969 1 27.86 246 GLU B C 1
ATOM 4058 O O . GLU B 1 246 ? 7.688 -13.188 -31.594 1 27.86 246 GLU B O 1
ATOM 4063 N N . ALA B 1 247 ? 8.945 -13.508 -29.844 1 30.14 247 ALA B N 1
ATOM 4064 C CA . ALA B 1 247 ? 8.984 -12.086 -29.531 1 30.14 247 ALA B CA 1
ATOM 4065 C C . ALA B 1 247 ? 9.5 -11.273 -30.719 1 30.14 247 ALA B C 1
ATOM 4067 O O . ALA B 1 247 ? 10.672 -11.383 -31.078 1 30.14 247 ALA B O 1
ATOM 4068 N N . VAL B 1 248 ? 8.703 -11.125 -31.828 1 27.75 248 VAL B N 1
ATOM 4069 C CA . VAL B 1 248 ? 9.195 -10.18 -32.844 1 27.75 248 VAL B CA 1
ATOM 4070 C C . VAL B 1 248 ? 9.648 -8.898 -32.125 1 27.75 248 VAL B C 1
ATOM 4072 O O . VAL B 1 248 ? 8.891 -8.297 -31.375 1 27.75 248 VAL B O 1
ATOM 4075 N N . ASP B 1 249 ? 10.906 -8.812 -31.812 1 27.7 249 ASP B N 1
ATOM 4076 C CA . ASP B 1 249 ? 11.641 -7.605 -31.453 1 27.7 249 ASP B CA 1
ATOM 4077 C C . ASP B 1 249 ? 11.242 -6.434 -32.344 1 27.7 249 ASP B C 1
ATOM 4079 O O . ASP B 1 249 ? 12.102 -5.68 -32.812 1 27.7 249 ASP B O 1
ATOM 4083 N N . ASN B 1 250 ? 10.094 -6.656 -33 1 27.22 250 ASN B N 1
ATOM 4084 C CA . ASN B 1 250 ? 9.961 -5.602 -34 1 27.22 250 ASN B CA 1
ATOM 4085 C C . ASN B 1 250 ? 9.82 -4.227 -33.344 1 27.22 250 ASN B C 1
ATOM 4087 O O . ASN B 1 250 ? 8.734 -3.641 -33.344 1 27.22 250 ASN B O 1
ATOM 4091 N N . TYR B 1 251 ? 10.148 -4.172 -32.062 1 28.08 251 TYR B N 1
ATOM 4092 C CA . TYR B 1 251 ? 9.969 -2.756 -31.766 1 28.08 251 TYR B CA 1
ATOM 4093 C C . TYR B 1 251 ? 10.914 -1.895 -32.594 1 28.08 251 TYR B C 1
ATOM 4095 O O . TYR B 1 251 ? 12.133 -1.918 -32.375 1 28.08 251 TYR B O 1
ATOM 4103 N N . ASN B 1 252 ? 10.695 -2.037 -33.906 1 25.56 252 ASN B N 1
ATOM 4104 C CA . ASN B 1 252 ? 11.367 -0.941 -34.594 1 25.56 252 ASN B CA 1
ATOM 4105 C C . ASN B 1 252 ? 10.914 0.416 -34.062 1 25.56 252 ASN B C 1
ATOM 4107 O O . ASN B 1 252 ? 9.727 0.753 -34.156 1 25.56 252 ASN B O 1
ATOM 4111 N N . PRO B 1 253 ? 11.75 0.986 -33.25 1 29.84 253 PRO B N 1
ATOM 4112 C CA . PRO B 1 253 ? 11.539 2.328 -32.688 1 29.84 253 PRO B CA 1
ATOM 4113 C C . PRO B 1 253 ? 10.977 3.305 -33.719 1 29.84 253 PRO B C 1
ATOM 4115 O O . PRO B 1 253 ? 10.688 4.457 -33.406 1 29.84 253 PRO B O 1
ATOM 4118 N N . ASP B 1 254 ? 11.172 2.928 -35 1 28.52 254 ASP B N 1
ATOM 4119 C CA . ASP B 1 254 ? 10.859 3.986 -35.969 1 28.52 254 ASP B CA 1
ATOM 4120 C C . ASP B 1 254 ? 9.352 4.223 -36.031 1 28.52 254 ASP B C 1
ATOM 4122 O O . ASP B 1 254 ? 8.875 4.914 -36.938 1 28.52 254 ASP B O 1
ATOM 4126 N N . ASP B 1 255 ? 8.586 3.227 -35.594 1 29.14 255 ASP B N 1
ATOM 4127 C CA . ASP B 1 255 ? 7.246 3.516 -36.094 1 29.14 255 ASP B CA 1
ATOM 4128 C C . ASP B 1 255 ? 6.699 4.812 -35.5 1 29.14 255 ASP B C 1
ATOM 4130 O O . ASP B 1 255 ? 7.059 5.184 -34.375 1 29.14 255 ASP B O 1
ATOM 4134 N N . ASP B 1 256 ? 5.723 5.449 -36.281 1 28.44 256 ASP B N 1
ATOM 4135 C CA . ASP B 1 256 ? 5.133 6.785 -36.312 1 28.44 256 ASP B CA 1
ATOM 4136 C C . ASP B 1 256 ? 4.457 7.137 -35 1 28.44 256 ASP B C 1
ATOM 4138 O O . ASP B 1 256 ? 4.008 6.25 -34.25 1 28.44 256 ASP B O 1
ATOM 4142 N N . ASP B 1 257 ? 4.598 8.391 -34.594 1 31.72 257 ASP B N 1
ATOM 4143 C CA . ASP B 1 257 ? 4.078 9.32 -33.594 1 31.72 257 ASP B CA 1
ATOM 4144 C C . ASP B 1 257 ? 2.58 9.117 -33.375 1 31.72 257 ASP B C 1
ATOM 4146 O O . ASP B 1 257 ? 1.771 9.5 -34.219 1 31.72 257 ASP B O 1
ATOM 4150 N N . GLU B 1 258 ? 2.18 7.941 -32.969 1 30.08 258 GLU B N 1
ATOM 4151 C CA . GLU B 1 258 ? 0.729 7.848 -32.844 1 30.08 258 GLU B CA 1
ATOM 4152 C C . GLU B 1 258 ? 0.204 8.883 -31.844 1 30.08 258 GLU B C 1
ATOM 4154 O O . GLU B 1 258 ? 0.686 8.977 -30.719 1 30.08 258 GLU B O 1
ATOM 4159 N N . ILE B 1 259 ? -0.489 9.875 -32.281 1 28.5 259 ILE B N 1
ATOM 4160 C CA . ILE B 1 259 ? -1.2 10.977 -31.625 1 28.5 259 ILE B CA 1
ATOM 4161 C C . ILE B 1 259 ? -2.361 10.43 -30.797 1 28.5 259 ILE B C 1
ATOM 4163 O O . ILE B 1 259 ? -3.18 9.656 -31.297 1 28.5 259 ILE B O 1
ATOM 4167 N N . VAL B 1 260 ? -2.137 10.094 -29.641 1 31.36 260 VAL B N 1
ATOM 4168 C CA . VAL B 1 260 ? -3.229 9.711 -28.75 1 31.36 260 VAL B CA 1
ATOM 4169 C C . VAL B 1 260 ? -4.18 10.891 -28.562 1 31.36 260 VAL B C 1
ATOM 4171 O O . VAL B 1 260 ? -3.744 12.008 -28.297 1 31.36 260 VAL B O 1
ATOM 4174 N N . GLU B 1 261 ? -5.402 10.695 -29.109 1 28.67 261 GLU B N 1
ATOM 4175 C CA . GLU B 1 261 ? -6.457 11.695 -28.969 1 28.67 261 GLU B CA 1
ATOM 4176 C C . GLU B 1 261 ? -7.148 11.586 -27.609 1 28.67 261 GLU B C 1
ATOM 4178 O O . GLU B 1 261 ? -7.566 10.5 -27.203 1 28.67 261 GLU B O 1
ATOM 4183 N N . LEU B 1 262 ? -6.828 12.352 -26.781 1 34.28 262 LEU B N 1
ATOM 4184 C CA . LEU B 1 262 ? -7.504 12.422 -25.5 1 34.28 262 LEU B CA 1
ATOM 4185 C C . LEU B 1 262 ? -8.992 12.695 -25.688 1 34.28 262 LEU B C 1
ATOM 4187 O O . LEU B 1 262 ? -9.383 13.578 -26.453 1 34.28 262 LEU B O 1
ATOM 4191 N N . LEU B 1 263 ? -9.805 11.695 -25.656 1 26.69 263 LEU B N 1
ATOM 4192 C CA . LEU B 1 263 ? -11.258 11.852 -25.734 1 26.69 263 LEU B CA 1
ATOM 4193 C C . LEU B 1 263 ? -11.75 12.875 -24.719 1 26.69 263 LEU B C 1
ATOM 4195 O O . LEU B 1 263 ? -11.336 12.859 -23.562 1 26.69 263 LEU B O 1
ATOM 4199 N N . ASN B 1 264 ? -12.078 14.141 -25.094 1 25.8 264 ASN B N 1
ATOM 4200 C CA . ASN B 1 264 ? -12.844 15.141 -24.359 1 25.8 264 ASN B CA 1
ATOM 4201 C C . ASN B 1 264 ? -14.188 14.594 -23.906 1 25.8 264 ASN B C 1
ATOM 4203 O O . ASN B 1 264 ? -14.875 13.906 -24.656 1 25.8 264 ASN B O 1
#

Sequence (528 aa):
MTEVENLAKLSHQNLMVLHGCTSFRSEKLMLVYEYVGNGTVYDHLHGNEDKYVRLTWDNRMTIAVETASALRYLHASNIVHRDIKSRNILLTAELHVKLGDFGLARPFPEDQSRVETGPQGTLGYIDPEYRRESELTHKSDVFSFGVVLLELISSLRAFDYRRSDHHLSDKAKNKFENNALDQLLDRTLDFDSDPRVEEMMMGVAELAVRCVQDSKHARPSMDEVLVALQNIQNVGGNAPNAGQPEAVDNYNPDDDDEIVELLNMTEVENLAKLSHQNLMVLHGCTSFRSEKLMLVYEYVGNGTVYDHLHGNEDKYVRLTWDNRMTIAVETASALRYLHASNIVHRDIKSRNILLTAELHVKLGDFGLARPFPEDQSRVETGPQGTLGYIDPEYRRESELTHKSDVFSFGVVLLELISSLRAFDYRRSDHHLSDKAKNKFENNALDQLLDRTLDFDSDPRVEEMMMGVAELAVRCVQDSKHARPSMDEVLVALQNIQNVGGNAPNAGQPEAVDNYNPDDDDEIVELLN

Nearest PDB structures (foldseek):
  2oib-assembly4_D  TM=8.914E-01  e=3.218E-17  Homo sapiens
  7c2w-assembly1_B  TM=8.766E-01  e=8.728E-17  Homo sapiens
  8v1o-assembly3_C  TM=8.456E-01  e=8.728E-17  Homo sapiens
  6lxy-assembly2_B  TM=8.693E-01  e=2.495E-16  Homo sapiens
  8wtf-assembly1_A  TM=8.530E-01  e=2.367E-16  Homo sapiens

pLDDT: mean 79.32, std 21.11, range [25.28, 98.81]

InterPro domains:
  IPR000719 Protein kinase domain [PS50011] (1-232)
  IPR000719 Protein kinase domain [SM00220] (1-212)
  IPR001245 Serine-threonine/tyrosine-protein kinase, catalytic domain [PF07714] (1-227)
  IPR008271 Serine/threonine-protein kinase, active site [PS00108] (79-91)
  IPR011009 Protein kinase-like domain superfamily [SSF56112] (2-232)

Solvent-accessible surface area (backbone atoms only — not comparable to full-atom values): 28281 Å² total; per-residue (Å²): 128,54,74,61,53,58,52,40,65,53,81,51,89,28,37,50,48,41,40,65,23,38,38,62,86,39,96,43,47,25,35,33,29,69,55,58,86,58,42,23,50,37,39,38,57,68,44,58,70,90,78,28,69,75,72,48,64,70,47,44,53,49,38,51,43,40,49,31,49,37,50,31,52,35,47,75,69,39,30,36,51,61,58,52,44,41,74,32,30,27,18,38,90,88,54,44,43,27,40,49,71,62,82,63,40,40,77,43,56,94,88,37,76,61,46,81,42,78,54,70,32,41,64,45,32,54,30,62,46,27,47,68,65,22,46,44,37,62,47,40,41,35,20,7,44,15,32,39,46,46,26,67,42,31,60,46,61,42,40,37,72,89,42,92,53,35,35,38,53,55,40,48,48,52,26,47,77,66,75,40,51,76,75,51,49,41,71,83,66,53,38,86,80,37,65,50,51,48,51,35,44,50,50,49,48,55,51,19,46,38,22,46,42,67,49,63,86,68,28,61,52,48,62,55,48,33,52,50,46,50,52,41,56,51,71,56,48,80,60,84,76,76,75,68,76,70,79,72,73,65,71,58,81,74,66,77,84,75,64,40,49,60,64,124,128,54,76,62,52,58,52,39,65,53,80,51,89,27,37,50,49,40,38,65,24,39,36,62,88,39,96,42,48,24,34,34,29,68,55,58,86,57,42,25,50,38,40,36,58,69,44,59,69,90,77,29,69,75,70,49,64,68,48,43,51,49,37,52,42,40,50,30,49,38,50,32,53,35,48,74,69,39,30,37,52,62,58,53,43,41,74,32,30,27,18,37,90,86,53,45,45,27,39,47,71,62,83,63,39,40,75,44,56,93,89,37,75,61,46,82,42,79,54,69,33,40,64,46,30,56,33,64,47,27,48,70,67,21,46,46,39,63,46,39,41,35,19,8,44,14,34,40,47,45,24,66,43,30,57,46,61,41,40,37,72,90,42,92,53,34,34,38,52,56,41,47,48,53,26,48,76,66,75,40,51,74,76,51,48,40,69,83,69,52,38,86,81,37,65,50,52,48,52,34,44,50,51,48,48,54,50,19,46,39,23,45,41,65,49,62,84,66,28,61,52,49,61,56,48,31,53,50,44,51,51,40,54,52,70,55,50,79,62,85,76,77,75,69,77,70,78,72,72,66,70,56,81,74,64,76,83,75,63,39,48,62,62,127

Foldseek 3Di:
DDPLVLVQPDDDPQAWHWHWDQDPVHSDTDTDTDDAPLFWQLCQLPNDCVRHPHDALVLLLQLLLQVLVSLLSCVVSQKAQLEDARRQWGQHPVSGTHGHDSVVIDHDDPVDQWDQDARDYDPLQAQLLCNVVSIDGSLRNLQSSLLVLLCSFQSDDQADPPDPPRGSLVVLLVCVVVVNNLVRGHCVSPCVVPVLSSQLSVLSSVLSNQSNDNDSVSHDHSVVSSVSSVVSVVSRPPDPDPDDPPPPPPPPVPDDDPDDDDDD/DDPLVLVQPDDDPQAWHWHWDQDPVHNDTDTDTDDAPLFWQLCQLPNDCVRHPHDALVLLLQLLLQVLVSLLSCVVSQKAQLEDARRQWGQHPVSGTHGHDSVVIDHDDPPDQWDQAARDYDPLQAQLLCNVVSIDGSLRNLQSSLLVLLCSFQSDDQADPVDPPRGSLVVLLVCVVVVNNLVRGHCVSPCVVPVLSSQLSVQSSVLSNQSNDNDSVSHDHSVVSSVSSVVSVVSRPPDPDPDPPPPPPPPPVPDDDPDDDDDD

Organism: NCBI:txid97028

Radius of gyration: 23.71 Å; Cα contacts (8 Å, |Δi|>4): 909; chains: 2; bounding box: 54×75×67 Å

Secondary structure (DSSP, 8-state):
--HHHHHHT---TTBPPEEEEE-SSS--EEEEEE---S-BHHHHHHS-TTTSPPPPHHHHHHHHHHHHHHHHHHHHTTEE-S---GGGEEE-TT--EEE--GGG-EEPPTT-S-EE-----BTTT--HHHHHH-EE-HHHHHHHHHHHHHHHHH---SB-TTSSS-BHHHHHHHHHHTT-GGGGS-GGG-GGG-HHHHHHHHHHHHHHHHHT-SSGGGSPPHHHHHHHHHHHHHHH--S-------------TTS---------/--HHHHHHT---TTB--EEEEE-SSS--EEEEEE---S-BHHHHHHS-TTTSPPPPHHHHHHHHHHHHHHHHHHHHTTEE-S---GGGEEE-TT--EEE--GGG-EEPPTT-S-EE-----BTTT--HHHHHH-EE-HHHHHHHHHHHHHHHHH---SB-TTSSS-BHHHHHHHHHHTT-GGGGS-GGG-GGG-HHHHHHHHHHHHHHHHHT-SSGGGSPPHHHHHHHHHHHHHHH--S-------------TTS---------